Protein AF-0000000079329853 (afdb_homodimer)

Sequence (452 aa):
MDNYKIEKGPSYYNQAYNSIKDMIFNGLLKPGDRIYESKLATEFQISRSPVREAIRSLEKDGLLFLTDKSKITVYQPTKKDIEDIYECRQALESQAARLTTRNASDKELQQIENILSETEKNIEHFDDNLVKTIISLNTQFHNLILNFSQNNRLQKQSNDLSTLTFFYRSIDVYEHDRNMDIFNYHLEIFHYIKKRDEEKAAKTMYSHIGNDL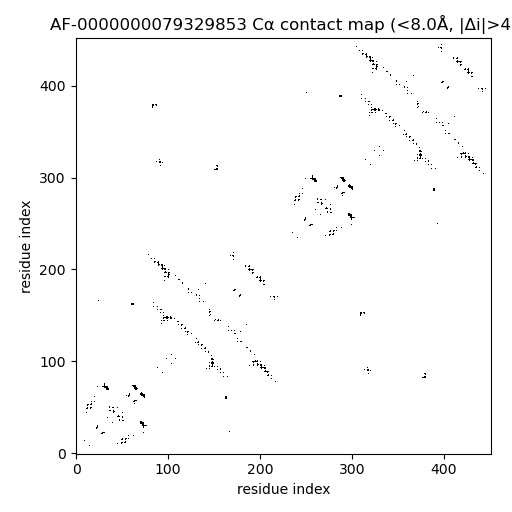KHLKDILSIECTIMDNYKIEKGPSYYNQAYNSIKDMIFNGLLKPGDRIYESKLATEFQISRSPVREAIRSLEKDGLLFLTDKSKITVYQPTKKDIEDIYECRQALESQAARLTTRNASDKELQQIENILSETEKNIEHFDDNLVKTIISLNTQFHNLILNFSQNNRLQKQSNDLSTLTFFYRSIDVYEHDRNMDIFNYHLEIFHYIKKRDEEKAAKTMYSHIGNDLKHLKDILSIECTI

pLDDT: mean 88.68, std 13.61, range [32.16, 98.88]

Nearest PDB structures (foldseek):
  7xp1-assembly1_A-2  TM=8.549E-01  e=5.547E-11  Pseudomonas aeruginosa PAO1
  7xp0-assembly1_A-2  TM=8.537E-01  e=1.150E-10  Pseudomonas aeruginosa PAO1
  4p9f-assembly1_A  TM=8.112E-01  e=4.948E-10  Escherichia coli UMEA 3718-1
  6za7-assembly1_A  TM=7.117E-01  e=9.470E-11  Agrobacterium fabrum str. C58
  3ihu-assembly2_B  TM=8.663E-01  e=1.488E-08  Cupriavidus pinatubonensis JMP134

Radius of gyration: 25.0 Å; Cα contacts (8 Å, |Δi|>4): 545; chains: 2; bounding box: 58×72×61 Å

Solvent-accessible surface area (backbone atoms only — not comparable to full-atom values): 23599 Å² total; per-residue (Å²): 129,80,80,71,63,68,76,72,60,80,48,64,33,55,51,40,33,49,48,53,50,47,32,42,61,71,54,75,44,42,66,60,36,75,56,52,66,68,58,50,15,61,74,68,70,49,62,56,64,37,43,51,53,21,48,52,51,34,33,74,59,55,51,32,41,76,48,96,83,69,47,35,27,32,43,61,84,47,70,66,54,51,48,32,52,39,55,40,45,25,22,51,51,13,46,18,34,25,34,19,23,73,60,46,47,71,70,56,50,47,53,50,50,49,47,52,53,52,44,52,55,51,60,75,63,62,45,85,83,39,51,63,54,50,52,51,44,54,52,48,52,53,48,48,35,31,57,39,28,74,26,70,58,47,37,49,60,51,54,74,46,42,63,56,48,51,49,49,46,55,69,60,58,77,42,70,70,52,50,53,52,53,49,51,46,52,50,52,26,50,51,24,31,74,68,51,35,33,68,58,12,15,51,44,38,29,49,46,42,49,50,50,48,52,52,48,50,53,53,53,57,51,57,70,72,97,130,80,81,72,64,71,74,73,59,80,48,64,33,54,52,41,34,50,50,53,49,47,30,41,60,71,53,75,45,41,66,61,37,76,56,52,66,67,58,50,15,61,73,68,70,47,63,55,63,37,42,51,53,21,50,52,51,35,33,75,59,55,51,32,42,76,48,96,81,68,46,35,27,31,44,62,82,47,70,66,52,53,49,32,52,40,53,42,46,26,23,51,50,12,45,18,32,24,34,19,24,73,60,48,49,71,70,56,51,47,55,52,50,50,48,53,52,52,44,53,55,50,59,75,62,61,44,84,84,40,50,62,55,51,52,50,44,54,52,46,53,54,48,49,34,30,58,39,29,72,26,69,58,48,36,49,59,53,53,74,47,41,63,55,48,52,50,50,46,58,69,58,58,78,41,72,70,49,48,53,55,52,48,51,45,52,52,52,25,50,52,24,31,74,67,51,35,33,67,59,12,16,52,44,39,28,49,46,42,49,51,52,47,54,52,47,50,54,53,53,54,52,58,69,72,98

Structure (mmCIF, N/CA/C/O backbone):
data_AF-0000000079329853-model_v1
#
loop_
_entity.id
_entity.type
_entity.pdbx_description
1 polymer 'HTH-type transcriptional regulator YdhC'
#
loop_
_atom_site.group_PDB
_atom_site.id
_atom_site.type_symbol
_atom_site.label_atom_id
_atom_site.label_alt_id
_atom_site.label_comp_id
_atom_site.label_asym_id
_atom_site.label_entity_id
_atom_site.label_seq_id
_atom_site.pdbx_PDB_ins_code
_atom_site.Cartn_x
_atom_site.Cartn_y
_atom_site.Cartn_z
_atom_site.occupancy
_atom_site.B_iso_or_equiv
_atom_site.auth_seq_id
_atom_site.auth_comp_id
_atom_site.auth_asym_id
_atom_site.auth_atom_id
_atom_site.pdbx_PDB_model_num
ATOM 1 N N . MET A 1 1 ? 21.125 32.062 -28.25 1 37.91 1 MET A N 1
ATOM 2 C CA . MET A 1 1 ? 19.688 31.812 -28.203 1 37.91 1 MET A CA 1
ATOM 3 C C . MET A 1 1 ? 19.312 31.016 -26.953 1 37.91 1 MET A C 1
ATOM 5 O O . MET A 1 1 ? 18.141 30.688 -26.75 1 37.91 1 MET A O 1
ATOM 9 N N . ASP A 1 2 ? 20.188 30.219 -26.438 1 41.59 2 ASP A N 1
ATOM 10 C CA . ASP A 1 2 ? 20.156 29.344 -25.266 1 41.59 2 ASP A CA 1
ATOM 11 C C . ASP A 1 2 ? 19.781 30.109 -24 1 41.59 2 ASP A C 1
ATOM 13 O O . ASP A 1 2 ? 19.344 29.516 -23.016 1 41.59 2 ASP A O 1
ATOM 17 N N . ASN A 1 3 ? 20.203 31.281 -23.875 1 44.69 3 ASN A N 1
ATOM 18 C CA . ASN A 1 3 ? 20.188 32.219 -22.75 1 44.69 3 ASN A CA 1
ATOM 19 C C . ASN A 1 3 ? 18.766 32.594 -22.359 1 44.69 3 ASN A C 1
ATOM 21 O O . ASN A 1 3 ? 18.562 33.312 -21.391 1 44.69 3 ASN A O 1
ATOM 25 N N . TYR A 1 4 ? 17.922 32.938 -23.297 1 37.03 4 TYR A N 1
ATOM 26 C CA . TYR A 1 4 ? 16.594 33.469 -23.047 1 37.03 4 TYR A CA 1
ATOM 27 C C . TYR A 1 4 ? 15.625 32.375 -22.625 1 37.03 4 TYR A C 1
ATOM 29 O O . TYR A 1 4 ? 14.445 32.406 -22.984 1 37.03 4 TYR A O 1
ATOM 37 N N . LYS A 1 5 ? 16.203 31.172 -22.266 1 39.41 5 LYS A N 1
ATOM 38 C CA . LYS A 1 5 ? 15.172 30.234 -21.812 1 39.41 5 LYS A CA 1
ATOM 39 C C . LYS A 1 5 ? 14.367 30.812 -20.656 1 39.41 5 LYS A C 1
ATOM 41 O O . LYS A 1 5 ? 14.93 31.266 -19.656 1 39.41 5 LYS A O 1
ATOM 46 N N . ILE A 1 6 ? 13.297 31.547 -20.906 1 40.94 6 ILE A N 1
ATOM 47 C CA . ILE A 1 6 ? 12.398 32.031 -19.875 1 40.94 6 ILE A CA 1
ATOM 48 C C . ILE A 1 6 ? 12.086 30.938 -18.891 1 40.94 6 ILE A C 1
ATOM 50 O O . ILE A 1 6 ? 11.758 29.812 -19.281 1 40.94 6 ILE A O 1
ATOM 54 N N . GLU A 1 7 ? 12.734 30.922 -17.766 1 45.25 7 GLU A N 1
ATOM 55 C CA . GLU A 1 7 ? 12.406 30.016 -16.656 1 45.25 7 GLU A CA 1
ATOM 56 C C . GLU A 1 7 ? 10.914 30.031 -16.344 1 45.25 7 GLU A C 1
ATOM 58 O O . GLU A 1 7 ? 10.359 31.094 -16.047 1 45.25 7 GLU A O 1
ATOM 63 N N . LYS A 1 8 ? 10.188 29.453 -17.188 1 48.75 8 LYS A N 1
ATOM 64 C CA . LYS A 1 8 ? 8.727 29.469 -17.062 1 48.75 8 LYS A CA 1
ATOM 65 C C . LYS A 1 8 ? 8.297 29.312 -15.609 1 48.75 8 LYS A C 1
ATOM 67 O O . LYS A 1 8 ? 8.789 28.438 -14.891 1 48.75 8 LYS A O 1
ATOM 72 N N . GLY A 1 9 ? 8.164 30.406 -14.859 1 51.56 9 GLY A N 1
ATOM 73 C CA . GLY A 1 9 ? 7.57 30.359 -13.531 1 51.56 9 GLY A CA 1
ATOM 74 C C . GLY A 1 9 ? 6.602 29.203 -13.359 1 51.56 9 GLY A C 1
ATOM 75 O O . GLY A 1 9 ? 6.242 28.531 -14.328 1 51.56 9 GLY A O 1
ATOM 76 N N . PRO A 1 10 ? 6.445 28.938 -11.977 1 62.84 10 PRO A N 1
ATOM 77 C CA . PRO A 1 10 ? 5.48 27.844 -11.883 1 62.84 10 PRO A CA 1
ATOM 78 C C . PRO A 1 10 ? 4.234 28.078 -12.734 1 62.84 10 PRO A C 1
ATOM 80 O O . PRO A 1 10 ? 3.773 29.219 -12.859 1 62.84 10 PRO A O 1
ATOM 83 N N . SER A 1 11 ? 3.896 27.109 -13.5 1 79.81 11 SER A N 1
ATOM 84 C CA . SER A 1 11 ? 2.73 27.188 -14.375 1 79.81 11 SER A CA 1
ATOM 85 C C . SER A 1 11 ? 1.491 27.641 -13.609 1 79.81 11 SER A C 1
ATOM 87 O O . SER A 1 11 ? 1.41 27.453 -12.391 1 79.81 11 SER A O 1
ATOM 89 N N . TYR A 1 12 ? 0.848 28.547 -14.102 1 86 12 TYR A N 1
ATOM 90 C CA . TYR A 1 12 ? -0.437 28.953 -13.547 1 86 12 TYR A CA 1
ATOM 91 C C . TYR A 1 12 ? -1.188 27.766 -12.969 1 86 12 TYR A C 1
ATOM 93 O O . TYR A 1 12 ? -1.883 27.891 -11.961 1 86 12 TYR A O 1
ATOM 101 N N . TYR A 1 13 ? -0.913 26.656 -13.477 1 88 13 TYR A N 1
ATOM 102 C CA . TYR A 1 13 ? -1.488 25.422 -12.969 1 88 13 TYR A CA 1
ATOM 103 C C . TYR A 1 13 ? -0.981 25.109 -11.562 1 88 13 TYR A C 1
ATOM 105 O O . TYR A 1 13 ? -1.772 24.875 -10.648 1 88 13 TYR A O 1
ATOM 113 N N . ASN A 1 14 ? 0.29 25.156 -11.453 1 90.12 14 ASN A N 1
ATOM 114 C CA . ASN A 1 14 ? 0.891 24.828 -10.172 1 90.12 14 ASN A CA 1
ATOM 115 C C . ASN A 1 14 ? 0.462 25.812 -9.086 1 90.12 14 ASN A C 1
ATOM 117 O O . ASN A 1 14 ? 0.201 25.422 -7.945 1 90.12 14 ASN A O 1
ATOM 121 N N . GLN A 1 15 ? 0.424 26.969 -9.438 1 90.56 15 GLN A N 1
ATOM 122 C CA . GLN A 1 15 ? 0.011 28 -8.492 1 90.56 15 GLN A CA 1
ATOM 123 C C . GLN A 1 15 ? -1.442 27.797 -8.07 1 90.56 15 GLN A C 1
ATOM 125 O O . GLN A 1 15 ? -1.764 27.859 -6.879 1 90.56 15 GLN A O 1
ATOM 130 N N . ALA A 1 16 ? -2.285 27.625 -9.07 1 92.94 16 ALA A N 1
ATOM 131 C CA . ALA A 1 16 ? -3.695 27.391 -8.766 1 92.94 16 ALA A CA 1
ATOM 132 C C . ALA A 1 16 ? -3.867 26.141 -7.891 1 92.94 16 ALA A C 1
ATOM 134 O O . ALA A 1 16 ? -4.586 26.172 -6.887 1 92.94 16 ALA A O 1
ATOM 135 N N . TYR A 1 17 ? -3.178 25.094 -8.289 1 93.19 17 TYR A N 1
ATOM 136 C CA . TYR A 1 17 ? -3.234 23.844 -7.547 1 93.19 17 TYR A CA 1
ATOM 137 C C . TYR A 1 17 ? -2.83 24.062 -6.09 1 93.19 17 TYR A C 1
ATOM 139 O O . TYR A 1 17 ? -3.576 23.703 -5.176 1 93.19 17 TYR A O 1
ATOM 147 N N . ASN A 1 18 ? -1.746 24.703 -5.91 1 91.25 18 ASN A N 1
ATOM 148 C CA . ASN A 1 18 ? -1.217 24.906 -4.562 1 91.25 18 ASN A CA 1
ATOM 149 C C . ASN A 1 18 ? -2.086 25.859 -3.75 1 91.25 18 ASN A C 1
ATOM 151 O O . ASN A 1 18 ? -2.271 25.672 -2.547 1 91.25 18 ASN A O 1
ATOM 155 N N . SER A 1 19 ? -2.561 26.828 -4.359 1 91.88 19 SER A N 1
ATOM 156 C CA . SER A 1 19 ? -3.393 27.797 -3.66 1 91.88 19 SER A CA 1
ATOM 157 C C . SER A 1 19 ? -4.684 27.156 -3.158 1 91.88 19 SER A C 1
ATOM 159 O O . SER A 1 19 ? -5.062 27.344 -2 1 91.88 19 SER A O 1
ATOM 161 N N . ILE A 1 20 ? -5.316 26.438 -4.027 1 93.38 20 ILE A N 1
ATOM 162 C CA . ILE A 1 20 ? -6.562 25.797 -3.633 1 93.38 20 ILE A CA 1
ATOM 163 C C . ILE A 1 20 ? -6.285 24.781 -2.525 1 93.38 20 ILE A C 1
ATOM 165 O O . ILE A 1 20 ? -7.02 24.719 -1.535 1 93.38 20 ILE A O 1
ATOM 169 N N . LYS A 1 21 ? -5.25 24.094 -2.699 1 90 21 LYS A N 1
ATOM 170 C CA . LYS A 1 21 ? -4.848 23.109 -1.689 1 90 21 LYS A CA 1
ATOM 171 C C . LYS A 1 21 ? -4.613 23.781 -0.34 1 90 21 LYS A C 1
ATOM 173 O O . LYS A 1 21 ? -5.102 23.312 0.688 1 90 21 LYS A O 1
ATOM 178 N N . ASP A 1 22 ? -3.914 24.875 -0.391 1 87.19 22 ASP A N 1
ATOM 179 C CA . ASP A 1 22 ? -3.629 25.625 0.828 1 87.19 22 ASP A CA 1
ATOM 180 C C . ASP A 1 22 ? -4.914 26.141 1.472 1 87.19 22 ASP A C 1
ATOM 182 O O . ASP A 1 22 ? -5.043 26.156 2.697 1 87.19 22 ASP A O 1
ATOM 186 N N . MET A 1 23 ? -5.805 26.531 0.671 1 88.38 23 MET A N 1
ATOM 187 C CA . MET A 1 23 ? -7.082 27.031 1.177 1 88.38 23 MET A CA 1
ATOM 188 C C . MET A 1 23 ? -7.852 25.922 1.888 1 88.38 23 MET A C 1
ATOM 190 O O . MET A 1 23 ? -8.531 26.172 2.887 1 88.38 23 MET A O 1
ATOM 194 N N . ILE A 1 24 ? -7.711 24.766 1.388 1 87.62 24 ILE A N 1
ATOM 195 C CA . ILE A 1 24 ? -8.375 23.625 1.994 1 87.62 24 ILE A CA 1
ATOM 196 C C . ILE A 1 24 ? -7.695 23.266 3.316 1 87.62 24 ILE A C 1
ATOM 198 O O . ILE A 1 24 ? -8.367 23.109 4.34 1 87.62 24 ILE A O 1
ATOM 202 N N . PHE A 1 25 ? -6.41 23.344 3.348 1 81.69 25 PHE A N 1
ATOM 203 C CA . PHE A 1 25 ? -5.641 22.906 4.508 1 81.69 25 PHE A CA 1
ATOM 204 C C . PHE A 1 25 ? -5.719 23.938 5.625 1 81.69 25 PHE A C 1
ATOM 206 O O . PHE A 1 25 ? -5.68 23.594 6.805 1 81.69 25 PHE A O 1
ATOM 213 N N . ASN A 1 26 ? -5.879 25.156 5.23 1 78.44 26 ASN A N 1
ATOM 214 C CA . ASN A 1 26 ? -5.93 26.203 6.242 1 78.44 26 ASN A CA 1
ATOM 215 C C . ASN A 1 26 ? -7.363 26.5 6.676 1 78.44 26 ASN A C 1
ATOM 217 O O . ASN A 1 26 ? -7.605 27.422 7.449 1 78.44 26 ASN A O 1
ATOM 221 N N . GLY A 1 27 ? -8.297 25.797 6.086 1 80.38 27 GLY A N 1
ATOM 222 C CA . GLY A 1 27 ? -9.672 25.875 6.547 1 80.38 27 GLY A CA 1
ATOM 223 C C . GLY A 1 27 ? -10.469 26.984 5.883 1 80.38 27 GLY A C 1
ATOM 224 O O . GLY A 1 27 ? -11.625 27.219 6.246 1 80.38 27 GLY A O 1
ATOM 225 N N . LEU A 1 28 ? -9.875 27.609 4.957 1 84.5 28 LEU A N 1
ATOM 226 C CA . LEU A 1 28 ? -10.625 28.609 4.207 1 84.5 28 LEU A CA 1
ATOM 227 C C . LEU A 1 28 ? -11.711 27.953 3.361 1 84.5 28 LEU A C 1
ATOM 229 O O . LEU A 1 28 ? -12.797 28.516 3.193 1 84.5 28 LEU A O 1
ATOM 233 N N . LEU A 1 29 ? -11.406 26.875 2.818 1 89.31 29 LEU A N 1
ATOM 234 C CA . LEU A 1 29 ? -12.383 25.969 2.203 1 89.31 29 LEU A CA 1
ATOM 235 C C . LEU A 1 29 ? -12.641 24.766 3.092 1 89.31 29 LEU A C 1
ATOM 237 O O . LEU A 1 29 ? -11.75 23.922 3.279 1 89.31 29 LEU A O 1
ATOM 241 N N . LYS A 1 30 ? -13.797 24.672 3.592 1 85.25 30 LYS A N 1
ATOM 242 C CA . LYS A 1 30 ? -14.109 23.625 4.57 1 85.25 30 LYS A CA 1
ATOM 243 C C . LYS A 1 30 ? -14.672 22.391 3.891 1 85.25 30 LYS A C 1
ATOM 245 O O . LYS A 1 30 ? -15.219 22.469 2.787 1 85.25 30 LYS A O 1
ATOM 250 N N . PRO A 1 31 ? -14.578 21.328 4.629 1 85.94 31 PRO A N 1
ATOM 251 C CA . PRO A 1 31 ? -15.188 20.109 4.082 1 85.94 31 PRO A CA 1
ATOM 252 C C . PRO A 1 31 ? -16.672 20.297 3.758 1 85.94 31 PRO A C 1
ATOM 254 O O . PRO A 1 31 ? -17.422 20.844 4.566 1 85.94 31 PRO A O 1
ATOM 257 N N . GLY A 1 32 ? -17.016 19.906 2.572 1 87.88 32 GLY A N 1
ATOM 258 C CA . GLY A 1 32 ? -18.406 20 2.162 1 87.88 32 GLY A CA 1
ATOM 259 C C . GLY A 1 32 ? -18.719 21.281 1.409 1 87.88 32 GLY A C 1
ATOM 260 O O . GLY A 1 32 ? -19.766 21.375 0.762 1 87.88 32 GLY A O 1
ATOM 261 N N . ASP A 1 33 ? -17.812 22.234 1.445 1 91.25 33 ASP A N 1
ATOM 262 C CA . ASP A 1 33 ? -18.047 23.5 0.758 1 91.25 33 ASP A CA 1
ATOM 263 C C . ASP A 1 33 ? -18.125 23.297 -0.753 1 91.25 33 ASP A C 1
ATOM 265 O O . ASP A 1 33 ? -17.375 22.5 -1.319 1 91.25 33 ASP A O 1
ATOM 269 N N . ARG A 1 34 ? -18.938 24.078 -1.347 1 93.12 34 ARG A N 1
ATOM 270 C CA . ARG A 1 34 ? -18.969 24.125 -2.805 1 93.12 34 ARG A CA 1
ATOM 271 C C . ARG A 1 34 ? -17.984 25.156 -3.34 1 93.12 34 ARG A C 1
ATOM 273 O O . ARG A 1 34 ? -17.828 26.234 -2.77 1 93.12 34 ARG A O 1
ATOM 280 N N . ILE A 1 35 ? -17.328 24.703 -4.438 1 93.38 35 ILE A N 1
ATOM 281 C CA . ILE A 1 35 ? -16.391 25.625 -5.078 1 93.38 35 ILE A CA 1
ATOM 282 C C . ILE A 1 35 ? -16.812 25.875 -6.52 1 93.38 35 ILE A C 1
ATOM 284 O O . ILE A 1 35 ? -17.375 25 -7.176 1 93.38 35 ILE A O 1
ATOM 288 N N . TYR A 1 36 ? -16.562 27.094 -6.926 1 92.75 36 TYR A N 1
ATOM 289 C CA . TYR A 1 36 ? -16.891 27.5 -8.297 1 92.75 36 TYR A CA 1
ATOM 290 C C . TYR A 1 36 ? -15.617 27.891 -9.055 1 92.75 36 TYR A C 1
ATOM 292 O O . TYR A 1 36 ? -14.883 28.781 -8.625 1 92.75 36 TYR A O 1
ATOM 300 N N . GLU A 1 37 ? -15.422 27.172 -10.117 1 92.75 37 GLU A N 1
ATOM 301 C CA . GLU A 1 37 ? -14.25 27.422 -10.953 1 92.75 37 GLU A CA 1
ATOM 302 C C . GLU A 1 37 ? -14.141 28.891 -11.336 1 92.75 37 GLU A C 1
ATOM 304 O O . GLU A 1 37 ? -13.055 29.484 -11.258 1 92.75 37 GLU A O 1
ATOM 309 N N . SER A 1 38 ? -15.234 29.484 -11.742 1 92.31 38 SER A N 1
ATOM 310 C CA . SER A 1 38 ? -15.258 30.875 -12.188 1 92.31 38 SER A CA 1
ATOM 311 C C . SER A 1 38 ? -14.867 31.828 -11.062 1 92.31 38 SER A C 1
ATOM 313 O O . SER A 1 38 ? -14.117 32.781 -11.273 1 92.31 38 SER A O 1
ATOM 315 N N . LYS A 1 39 ? -15.359 31.578 -9.93 1 93.69 39 LYS A N 1
ATOM 316 C CA . LYS A 1 39 ? -15.055 32.438 -8.773 1 93.69 39 LYS A CA 1
ATOM 317 C C . LYS A 1 39 ? -13.57 32.344 -8.422 1 93.69 39 LYS A C 1
ATOM 319 O O . LYS A 1 39 ? -12.938 33.375 -8.148 1 93.69 39 LYS A O 1
ATOM 324 N N . LEU A 1 40 ? -13.094 31.188 -8.445 1 94.44 40 LEU A N 1
ATOM 325 C CA . LEU A 1 40 ? -11.68 31 -8.133 1 94.44 40 LEU A CA 1
ATOM 326 C C . LEU A 1 40 ? -10.797 31.688 -9.172 1 94.44 40 LEU A C 1
ATOM 328 O O . LEU A 1 40 ? -9.797 32.312 -8.82 1 94.44 40 LEU A O 1
ATOM 332 N N . ALA A 1 41 ? -11.133 31.516 -10.406 1 93.62 41 ALA A N 1
ATOM 333 C CA . ALA A 1 41 ? -10.383 32.188 -11.477 1 93.62 41 ALA A CA 1
ATOM 334 C C . ALA A 1 41 ? -10.352 33.688 -11.281 1 93.62 41 ALA A C 1
ATOM 336 O O . ALA A 1 41 ? -9.305 34.312 -11.453 1 93.62 41 ALA A O 1
ATOM 337 N N . THR A 1 42 ? -11.477 34.25 -10.961 1 93.75 42 THR A N 1
ATOM 338 C CA . THR A 1 42 ? -11.594 35.688 -10.711 1 93.75 42 THR A CA 1
ATOM 339 C C . THR A 1 42 ? -10.742 36.094 -9.516 1 93.75 42 THR A C 1
ATOM 341 O O . THR A 1 42 ? -9.992 37.062 -9.586 1 93.75 42 THR A O 1
ATOM 344 N N . GLU A 1 43 ? -10.82 35.281 -8.531 1 91.94 43 GLU A N 1
ATOM 345 C CA . GLU A 1 43 ? -10.078 35.594 -7.305 1 91.94 43 GLU A CA 1
ATOM 346 C C . GLU A 1 43 ? -8.57 35.5 -7.535 1 91.94 43 GLU A C 1
ATOM 348 O O . GLU A 1 43 ? -7.812 36.281 -6.984 1 91.94 43 GLU A O 1
ATOM 353 N N . PHE A 1 44 ? -8.188 34.562 -8.352 1 92.62 44 PHE A N 1
ATOM 354 C CA . PHE A 1 44 ? -6.77 34.344 -8.609 1 92.62 44 PHE A CA 1
ATOM 355 C C . PHE A 1 44 ? -6.285 35.25 -9.742 1 92.62 44 PHE A C 1
ATOM 357 O O . PHE A 1 44 ? -5.082 35.312 -10 1 92.62 44 PHE A O 1
ATOM 364 N N . GLN A 1 45 ? -7.191 35.812 -10.414 1 93 45 GLN A N 1
ATOM 365 C CA . GLN A 1 45 ? -6.891 36.688 -11.539 1 93 45 GLN A CA 1
ATOM 366 C C . GLN A 1 45 ? -6.156 35.938 -12.641 1 93 45 GLN A C 1
ATOM 368 O O . GLN A 1 45 ? -5.129 36.406 -13.148 1 93 45 GLN A O 1
ATOM 373 N N . ILE A 1 46 ? -6.703 34.781 -12.898 1 92.25 46 ILE A N 1
ATOM 374 C CA . ILE A 1 46 ? -6.188 33.969 -13.992 1 92.25 46 ILE A CA 1
ATOM 375 C C . ILE A 1 46 ? -7.355 33.406 -14.805 1 92.25 46 ILE A C 1
ATOM 377 O O . ILE A 1 46 ? -8.516 33.531 -14.414 1 92.25 46 ILE A O 1
ATOM 381 N N . SER A 1 47 ? -6.965 32.781 -15.914 1 90.62 47 SER A N 1
ATOM 382 C CA . SER A 1 47 ? -7.996 32.188 -16.75 1 90.62 47 SER A CA 1
ATOM 383 C C . SER A 1 47 ? -8.562 30.922 -16.094 1 90.62 47 SER A C 1
ATOM 385 O O . SER A 1 47 ? -7.992 30.406 -15.125 1 90.62 47 SER A O 1
ATOM 387 N N . ARG A 1 48 ? -9.664 30.422 -16.703 1 92.25 48 ARG A N 1
ATOM 388 C CA . ARG A 1 48 ? -10.344 29.266 -16.141 1 92.25 48 ARG A CA 1
ATOM 389 C C . ARG A 1 48 ? -9.586 27.984 -16.453 1 92.25 48 ARG A C 1
ATOM 391 O O . ARG A 1 48 ? -9.688 26.984 -15.727 1 92.25 48 ARG A O 1
ATOM 398 N N . SER A 1 49 ? -8.867 28 -17.422 1 91.81 49 SER A N 1
ATOM 399 C CA . SER A 1 49 ? -8.211 26.781 -17.891 1 91.81 49 SER A CA 1
ATOM 400 C C . SER A 1 49 ? -7.258 26.219 -16.828 1 91.81 49 SER A C 1
ATOM 402 O O . SER A 1 49 ? -7.363 25.062 -16.438 1 91.81 49 SER A O 1
ATOM 404 N N . PRO A 1 50 ? -6.297 26.969 -16.375 1 93.12 50 PRO A N 1
ATOM 405 C CA . PRO A 1 50 ? -5.402 26.438 -15.344 1 93.12 50 PRO A CA 1
ATOM 406 C C . PRO A 1 50 ? -6.141 26.047 -14.062 1 93.12 50 PRO A C 1
ATOM 408 O O . PRO A 1 50 ? -5.746 25.094 -13.391 1 93.12 50 PRO A O 1
ATOM 411 N N . VAL A 1 51 ? -7.203 26.734 -13.75 1 94.25 51 VAL A N 1
ATOM 412 C CA . VAL A 1 51 ? -8 26.406 -12.57 1 94.25 51 VAL A CA 1
ATOM 413 C C . VAL A 1 51 ? -8.68 25.062 -12.758 1 94.25 51 VAL A C 1
ATOM 415 O O . VAL A 1 51 ? -8.703 24.234 -11.844 1 94.25 51 VAL A O 1
ATOM 418 N N . ARG A 1 52 ? -9.156 24.844 -13.906 1 92 52 ARG A N 1
ATOM 419 C CA . ARG A 1 52 ? -9.805 23.578 -14.234 1 92 52 ARG A CA 1
ATOM 420 C C . ARG A 1 52 ? -8.828 22.422 -14.117 1 92 52 ARG A C 1
ATOM 422 O O . ARG A 1 52 ? -9.172 21.359 -13.578 1 92 52 ARG A O 1
ATOM 429 N N . GLU A 1 53 ? -7.715 22.625 -14.578 1 92.88 53 GLU A N 1
ATOM 430 C CA . GLU A 1 53 ? -6.688 21.594 -14.492 1 92.88 53 GLU A CA 1
ATOM 431 C C . GLU A 1 53 ? -6.312 21.312 -13.039 1 92.88 53 GLU A C 1
ATOM 433 O O . GLU A 1 53 ? -6.129 20.156 -12.656 1 92.88 53 GLU A O 1
ATOM 438 N N . ALA A 1 54 ? -6.188 22.328 -12.328 1 93.75 54 ALA A N 1
ATOM 439 C CA . ALA A 1 54 ? -5.867 22.188 -10.906 1 93.75 54 ALA A CA 1
ATOM 440 C C . ALA A 1 54 ? -6.961 21.422 -10.164 1 93.75 54 ALA A C 1
ATOM 442 O O . ALA A 1 54 ? -6.668 20.562 -9.336 1 93.75 54 ALA A O 1
ATOM 443 N N . ILE A 1 55 ? -8.133 21.797 -10.523 1 93.44 55 ILE A N 1
ATOM 444 C CA . ILE A 1 55 ? -9.281 21.156 -9.891 1 93.44 55 ILE A CA 1
ATOM 445 C C . ILE A 1 55 ? -9.289 19.656 -10.211 1 93.44 55 ILE A C 1
ATOM 447 O O . ILE A 1 55 ? -9.539 18.828 -9.336 1 93.44 55 ILE A O 1
ATOM 451 N N . ARG A 1 56 ? -8.961 19.328 -11.352 1 91.88 56 ARG A N 1
ATOM 452 C CA . ARG A 1 56 ? -8.898 17.922 -11.758 1 91.88 56 ARG A CA 1
ATOM 453 C C . ARG A 1 56 ? -7.816 17.172 -10.984 1 91.88 56 ARG A C 1
ATOM 455 O O . ARG A 1 56 ? -8.023 16.031 -10.562 1 91.88 56 ARG A O 1
ATOM 462 N N . SER A 1 57 ? -6.758 17.812 -10.836 1 91.5 57 SER A N 1
ATOM 463 C CA . SER A 1 57 ? -5.668 17.203 -10.086 1 91.5 57 SER A CA 1
ATOM 464 C C . SER A 1 57 ? -6.043 17.016 -8.617 1 91.5 57 SER A C 1
ATOM 466 O O . SER A 1 57 ? -5.75 15.977 -8.023 1 91.5 57 SER A O 1
ATOM 468 N N . LEU A 1 58 ? -6.691 17.969 -8.133 1 92.81 58 LEU A N 1
ATOM 469 C CA . LEU A 1 58 ? -7.109 17.906 -6.738 1 92.81 58 LEU A CA 1
ATOM 470 C C . LEU A 1 58 ? -8.18 16.844 -6.539 1 92.81 58 LEU A C 1
ATOM 472 O O . LEU A 1 58 ? -8.266 16.234 -5.473 1 92.81 58 LEU A O 1
ATOM 476 N N . GLU A 1 59 ? -8.945 16.672 -7.57 1 91.06 59 GLU A N 1
ATOM 477 C CA . GLU A 1 59 ? -9.914 15.586 -7.551 1 91.06 59 GLU A CA 1
ATOM 478 C C . GLU A 1 59 ? -9.219 14.227 -7.535 1 91.06 59 GLU A C 1
ATOM 480 O O . GLU A 1 59 ? -9.602 13.328 -6.777 1 91.06 59 GLU A O 1
ATOM 485 N N . LYS A 1 60 ? -8.227 14.141 -8.297 1 85.88 60 LYS A N 1
ATOM 486 C CA . LYS A 1 60 ? -7.449 12.914 -8.352 1 85.88 60 LYS A CA 1
ATOM 487 C C . LYS A 1 60 ? -6.781 12.633 -7.004 1 85.88 60 LYS A C 1
ATOM 489 O O . LYS A 1 60 ? -6.68 11.477 -6.582 1 85.88 60 LYS A O 1
ATOM 494 N N . ASP A 1 61 ? -6.461 13.711 -6.379 1 86.62 61 ASP A N 1
ATOM 495 C CA . ASP A 1 61 ? -5.793 13.602 -5.082 1 86.62 61 ASP A CA 1
ATOM 496 C C . ASP A 1 61 ? -6.801 13.305 -3.973 1 86.62 61 ASP A C 1
ATOM 498 O O . ASP A 1 61 ? -6.414 13.008 -2.842 1 86.62 61 ASP A O 1
ATOM 502 N N . GLY A 1 62 ? -8.086 13.516 -4.305 1 87.12 62 GLY A N 1
ATOM 503 C CA . GLY A 1 62 ? -9.141 13.172 -3.357 1 87.12 62 GLY A CA 1
ATOM 504 C C . GLY A 1 62 ? -9.578 14.352 -2.502 1 87.12 62 GLY A C 1
ATOM 505 O O . GLY A 1 62 ? -10.312 14.172 -1.533 1 87.12 62 GLY A O 1
ATOM 506 N N . LEU A 1 63 ? -9.117 15.477 -2.822 1 90.56 63 LEU A N 1
ATOM 507 C CA . LEU A 1 63 ? -9.438 16.641 -2.008 1 90.56 63 LEU A CA 1
ATOM 508 C C . LEU A 1 63 ? -10.727 17.297 -2.482 1 90.56 63 LEU A C 1
ATOM 510 O O . LEU A 1 63 ? -11.383 18.016 -1.716 1 90.56 63 LEU A O 1
ATOM 514 N N . LEU A 1 64 ? -11.008 17.094 -3.803 1 93 64 LEU A N 1
ATOM 515 C CA . LEU A 1 64 ? -12.242 17.609 -4.375 1 93 64 LEU A CA 1
ATOM 516 C C . LEU A 1 64 ? -13.07 16.484 -4.992 1 93 64 LEU A C 1
ATOM 518 O O . LEU A 1 64 ? -12.523 15.453 -5.391 1 93 64 LEU A O 1
ATOM 522 N N . PHE A 1 65 ? -14.297 16.656 -4.984 1 90.19 65 PHE A N 1
ATOM 523 C CA . PHE A 1 65 ? -15.227 15.742 -5.637 1 90.19 65 PHE A CA 1
ATOM 524 C C . PHE A 1 65 ? -16 16.453 -6.738 1 90.19 65 PHE A C 1
ATOM 526 O O . PHE A 1 65 ? -16.531 17.547 -6.527 1 90.19 65 PHE A O 1
ATOM 533 N N . LEU A 1 66 ? -15.977 15.812 -7.883 1 89.06 66 LEU A N 1
ATOM 534 C CA . LEU A 1 66 ? -16.719 16.359 -9.008 1 89.06 66 LEU A CA 1
ATOM 535 C C . LEU A 1 66 ? -17.922 15.477 -9.328 1 89.06 66 LEU A C 1
ATOM 537 O O . LEU A 1 66 ? -17.812 14.258 -9.422 1 89.06 66 LEU A O 1
ATOM 541 N N . THR A 1 67 ? -19.094 16.062 -9.328 1 83.44 67 THR A N 1
ATOM 542 C CA . THR A 1 67 ? -20.312 15.336 -9.703 1 83.44 67 THR A CA 1
ATOM 543 C C . THR A 1 67 ? -20.594 15.5 -11.188 1 83.44 67 THR A C 1
ATOM 545 O O . THR A 1 67 ? -19.938 16.281 -11.875 1 83.44 67 THR A O 1
ATOM 548 N N . ASP A 1 68 ? -21.609 14.727 -11.648 1 76.81 68 ASP A N 1
ATOM 549 C CA . ASP A 1 68 ? -22.016 14.758 -13.055 1 76.81 68 ASP A CA 1
ATOM 550 C C . ASP A 1 68 ? -22.531 16.141 -13.445 1 76.81 68 ASP A C 1
ATOM 552 O O . ASP A 1 68 ? -22.531 16.5 -14.625 1 76.81 68 ASP A O 1
ATOM 556 N N . LYS A 1 69 ? -22.984 16.875 -12.562 1 74 69 LYS A N 1
ATOM 557 C CA . LYS A 1 69 ? -23.531 18.188 -12.875 1 74 69 LYS A CA 1
ATOM 558 C C . LYS A 1 69 ? -22.484 19.281 -12.672 1 74 69 LYS A C 1
ATOM 560 O O . LYS A 1 69 ? -22.812 20.422 -12.336 1 74 69 LYS A O 1
ATOM 565 N N . SER A 1 70 ? -21.328 18.797 -12.625 1 75.81 70 SER A N 1
ATOM 566 C CA . SER A 1 70 ? -20.172 19.688 -12.586 1 75.81 70 SER A CA 1
ATOM 567 C C . SER A 1 70 ? -20.094 20.422 -11.25 1 75.81 70 SER A C 1
ATOM 569 O O . SER A 1 70 ? -19.516 21.516 -11.164 1 75.81 70 SER A O 1
ATOM 571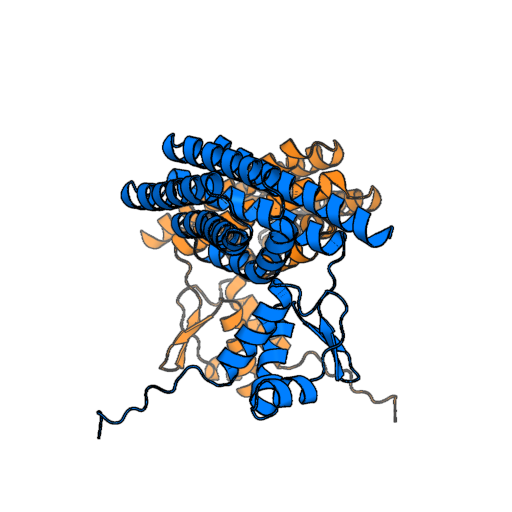 N N . LYS A 1 71 ? -20.75 19.938 -10.32 1 90.5 71 LYS A N 1
ATOM 572 C CA . LYS A 1 71 ? -20.609 20.5 -8.984 1 90.5 71 LYS A CA 1
ATOM 573 C C . LYS A 1 71 ? -19.297 20.031 -8.336 1 90.5 71 LYS A C 1
ATOM 575 O O . LYS A 1 71 ? -18.984 18.844 -8.352 1 90.5 71 LYS A O 1
ATOM 580 N N . ILE A 1 72 ? -18.5 21.016 -7.867 1 94.12 72 ILE A N 1
ATOM 581 C CA . ILE A 1 72 ? -17.234 20.734 -7.215 1 94.12 72 ILE A CA 1
ATOM 582 C C . ILE A 1 72 ? -17.359 20.984 -5.711 1 94.12 72 ILE A C 1
ATOM 584 O O . ILE A 1 72 ? -17.766 22.062 -5.281 1 94.12 72 ILE A O 1
ATOM 588 N N . THR A 1 73 ? -17.094 20 -4.922 1 94.06 73 THR A N 1
ATOM 589 C CA . THR A 1 73 ? -17.188 20.141 -3.473 1 94.06 73 THR A CA 1
ATOM 590 C C . THR A 1 73 ? -15.883 19.672 -2.812 1 94.06 73 THR A C 1
ATOM 592 O O . THR A 1 73 ? -15.203 18.781 -3.33 1 94.06 73 THR A O 1
ATOM 595 N N . VAL A 1 74 ? -15.602 20.359 -1.755 1 91.88 74 VAL A N 1
ATOM 596 C CA . VAL A 1 74 ? -14.461 19.922 -0.961 1 91.88 74 VAL A CA 1
ATOM 597 C C . VAL A 1 74 ? -14.773 18.578 -0.303 1 91.88 74 VAL A C 1
ATOM 599 O O . VAL A 1 74 ? -15.875 18.375 0.226 1 91.88 74 VAL A O 1
ATOM 602 N N . TYR A 1 75 ? -13.836 17.719 -0.33 1 88.19 75 TYR A N 1
ATOM 603 C CA . TYR A 1 75 ? -13.984 16.375 0.231 1 88.19 75 TYR A CA 1
ATOM 604 C C . TYR A 1 75 ? -14.32 16.438 1.715 1 88.19 75 TYR A C 1
ATOM 606 O O . TYR A 1 75 ? -13.695 17.188 2.471 1 88.19 75 TYR A O 1
ATOM 614 N N . GLN A 1 76 ? -15.367 15.758 2.084 1 85.12 76 GLN A N 1
ATOM 615 C CA . GLN A 1 76 ? -15.742 15.578 3.482 1 85.12 76 GLN A CA 1
ATOM 616 C C . GLN A 1 76 ? -15.492 14.148 3.941 1 85.12 76 GLN A C 1
ATOM 618 O O . GLN A 1 76 ? -16.25 13.234 3.605 1 85.12 76 GLN A O 1
ATOM 623 N N . PRO A 1 77 ? -14.484 14.047 4.707 1 83.75 77 PRO A N 1
ATOM 624 C CA . PRO A 1 77 ? -14.141 12.688 5.129 1 83.75 77 PRO A CA 1
ATOM 625 C C . PRO A 1 77 ? -15.188 12.07 6.043 1 83.75 77 PRO A C 1
ATOM 627 O O . PRO A 1 77 ? -15.773 12.766 6.879 1 83.75 77 PRO A O 1
ATOM 630 N N . THR A 1 78 ? -15.453 10.805 5.805 1 87.5 78 THR A N 1
ATOM 631 C CA . THR A 1 78 ? -16.25 10.023 6.742 1 87.5 78 THR A CA 1
ATOM 632 C C . THR A 1 78 ? -15.352 9.281 7.73 1 87.5 78 THR A C 1
ATOM 634 O O . THR A 1 78 ? -14.141 9.203 7.531 1 87.5 78 THR A O 1
ATOM 637 N N . LYS A 1 79 ? -15.961 8.805 8.789 1 90.75 79 LYS A N 1
ATOM 638 C CA . LYS A 1 79 ? -15.211 7.988 9.742 1 90.75 79 LYS A CA 1
ATOM 639 C C . LYS A 1 79 ? -14.562 6.793 9.047 1 90.75 79 LYS A C 1
ATOM 641 O O . LYS A 1 79 ? -13.414 6.441 9.344 1 90.75 79 LYS A O 1
ATOM 646 N N . LYS A 1 80 ? -15.305 6.262 8.141 1 93.69 80 LYS A N 1
ATOM 647 C CA . LYS A 1 80 ? -14.805 5.102 7.418 1 93.69 80 LYS A CA 1
ATOM 648 C C . LYS A 1 80 ? -13.625 5.473 6.527 1 93.69 80 LYS A C 1
ATOM 650 O O . LYS A 1 80 ? -12.664 4.703 6.398 1 93.69 80 LYS A O 1
ATOM 655 N N . ASP A 1 81 ? -13.641 6.648 5.965 1 90.62 81 ASP A N 1
ATOM 656 C CA . ASP A 1 81 ? -12.523 7.121 5.152 1 90.62 81 ASP A CA 1
ATOM 657 C C . ASP A 1 81 ? -11.25 7.234 5.984 1 90.62 81 ASP A C 1
ATOM 659 O O . ASP A 1 81 ? -10.18 6.797 5.551 1 90.62 81 ASP A O 1
ATOM 663 N N . ILE A 1 82 ? -11.391 7.77 7.117 1 92.38 82 ILE A N 1
ATOM 664 C CA . ILE A 1 82 ? -10.25 7.977 8.008 1 92.38 82 ILE A CA 1
ATOM 665 C C . ILE A 1 82 ? -9.703 6.625 8.469 1 92.38 82 ILE A C 1
ATOM 667 O O . ILE A 1 82 ? -8.492 6.395 8.453 1 92.38 82 ILE A O 1
ATOM 671 N N . GLU A 1 83 ? -10.625 5.801 8.805 1 95.5 83 GLU A N 1
ATOM 672 C CA . GLU A 1 83 ? -10.234 4.465 9.25 1 95.5 83 GLU A CA 1
ATOM 673 C C . GLU A 1 83 ? -9.461 3.725 8.172 1 95.5 83 GLU A C 1
ATOM 675 O O . GLU A 1 83 ? -8.398 3.154 8.445 1 95.5 83 GLU A O 1
ATOM 680 N N . ASP A 1 84 ? -9.961 3.727 6.996 1 96.31 84 ASP A N 1
ATOM 681 C CA . ASP A 1 84 ? -9.336 3.008 5.895 1 96.31 84 ASP A CA 1
ATOM 682 C C . ASP A 1 84 ? -7.934 3.547 5.617 1 96.31 84 ASP A C 1
ATOM 684 O O . ASP A 1 84 ? -6.988 2.775 5.438 1 96.31 84 ASP A O 1
ATOM 688 N N . ILE A 1 85 ? -7.812 4.801 5.605 1 95.38 85 ILE A N 1
ATOM 689 C CA . ILE A 1 85 ? -6.539 5.438 5.297 1 95.38 85 ILE A CA 1
ATOM 690 C C . ILE A 1 85 ? -5.531 5.145 6.406 1 95.38 85 ILE A C 1
ATOM 692 O O . ILE A 1 85 ? -4.398 4.742 6.137 1 95.38 85 ILE A O 1
ATOM 696 N N . TYR A 1 86 ? -5.906 5.285 7.617 1 96.94 86 TYR A N 1
ATOM 697 C CA . TYR A 1 86 ? -4.969 5.168 8.727 1 96.94 86 TYR A CA 1
ATOM 698 C C . TYR A 1 86 ? -4.594 3.711 8.969 1 96.94 86 TYR A C 1
ATOM 700 O O . TYR A 1 86 ? -3.473 3.414 9.398 1 96.94 86 TYR A O 1
ATOM 708 N N . GLU A 1 87 ? -5.551 2.824 8.695 1 98.06 87 GLU A N 1
ATOM 709 C CA . GLU A 1 87 ? -5.199 1.409 8.773 1 98.06 87 GLU A CA 1
ATOM 710 C C . GLU A 1 87 ? -4.145 1.047 7.73 1 98.06 87 GLU A C 1
ATOM 712 O O . GLU A 1 87 ? -3.256 0.233 7.992 1 98.06 87 GLU A O 1
ATOM 717 N N . CYS A 1 88 ? -4.234 1.587 6.57 1 98.19 88 CYS A N 1
ATOM 718 C CA . CYS A 1 88 ? -3.195 1.405 5.562 1 98.19 88 CYS A CA 1
ATOM 719 C C . CYS A 1 88 ? -1.873 2.004 6.031 1 98.19 88 CYS A C 1
ATOM 721 O O . CYS A 1 88 ? -0.82 1.381 5.891 1 98.19 88 CYS A O 1
ATOM 723 N N . ARG A 1 89 ? -1.911 3.189 6.566 1 97.88 89 ARG A N 1
ATOM 724 C CA . ARG A 1 89 ? -0.713 3.84 7.09 1 97.88 89 ARG A CA 1
ATOM 725 C C . ARG A 1 89 ? -0.059 2.994 8.172 1 97.88 89 ARG A C 1
ATOM 727 O O . ARG A 1 89 ? 1.166 2.859 8.211 1 97.88 89 ARG A O 1
ATOM 734 N N . GLN A 1 90 ? -0.931 2.455 9.102 1 98.5 90 GLN A N 1
ATOM 735 C CA . GLN A 1 90 ? -0.398 1.586 10.141 1 98.5 90 GLN A CA 1
ATOM 736 C C . GLN A 1 90 ? 0.466 0.477 9.547 1 98.5 90 GLN A C 1
ATOM 738 O O . GLN A 1 90 ? 1.582 0.236 10.016 1 98.5 90 GLN A O 1
ATOM 743 N N . ALA A 1 91 ? -0.052 -0.087 8.539 1 98.62 91 ALA A N 1
ATOM 744 C CA . ALA A 1 91 ? 0.643 -1.209 7.914 1 98.62 91 ALA A CA 1
ATOM 745 C C . ALA A 1 91 ? 1.933 -0.749 7.238 1 98.62 91 ALA A C 1
ATOM 747 O O . ALA A 1 91 ? 3.018 -1.243 7.559 1 98.62 91 ALA A O 1
ATOM 748 N N . LEU A 1 92 ? 1.862 0.173 6.398 1 98.62 92 LEU A N 1
ATOM 749 C CA . LEU A 1 92 ? 2.963 0.588 5.535 1 98.62 92 LEU A CA 1
ATOM 750 C C . LEU A 1 92 ? 4.062 1.27 6.348 1 98.62 92 LEU A C 1
ATOM 752 O O . LEU A 1 92 ? 5.246 0.975 6.168 1 98.62 92 LEU A O 1
ATOM 756 N N . GLU A 1 93 ? 3.693 2.141 7.246 1 98.56 93 GLU A N 1
ATOM 757 C CA . GLU A 1 93 ? 4.695 2.912 7.973 1 98.56 93 GLU A CA 1
ATOM 758 C C . GLU A 1 93 ? 5.344 2.072 9.07 1 98.56 93 GLU A C 1
ATOM 760 O O . GLU A 1 93 ? 6.508 2.291 9.422 1 98.56 93 GLU A O 1
ATOM 765 N N . SER A 1 94 ? 4.586 1.131 9.648 1 98.81 94 SER A N 1
ATOM 766 C CA . SER A 1 94 ? 5.23 0.195 10.562 1 98.81 94 SER A CA 1
ATOM 767 C C . SER A 1 94 ? 6.297 -0.631 9.852 1 98.81 94 SER A C 1
ATOM 769 O O . SER A 1 94 ? 7.379 -0.858 10.398 1 98.81 94 SER A O 1
ATOM 771 N N . GLN A 1 95 ? 5.949 -1.062 8.656 1 98.88 95 GLN A N 1
ATOM 772 C CA . GLN A 1 95 ? 6.926 -1.792 7.855 1 98.88 95 GLN A CA 1
ATOM 773 C C . GLN A 1 95 ? 8.125 -0.913 7.516 1 98.88 95 GLN A C 1
ATOM 775 O O . GLN A 1 95 ? 9.266 -1.376 7.543 1 98.88 95 GLN A O 1
ATOM 780 N N . ALA A 1 96 ? 7.855 0.323 7.188 1 98.81 96 ALA A N 1
ATOM 781 C CA . ALA A 1 96 ? 8.938 1.258 6.902 1 98.81 96 ALA A CA 1
ATOM 782 C C . ALA A 1 96 ? 9.852 1.431 8.117 1 98.81 96 ALA A C 1
ATOM 784 O O . ALA A 1 96 ? 11.07 1.479 7.977 1 98.81 96 ALA A O 1
ATOM 785 N N . ALA A 1 97 ? 9.258 1.528 9.297 1 98.88 97 ALA A N 1
ATOM 786 C CA . ALA A 1 97 ? 10.047 1.659 10.516 1 98.88 97 ALA A CA 1
ATOM 787 C C . ALA A 1 97 ? 10.938 0.44 10.727 1 98.88 97 ALA A C 1
ATOM 789 O O . ALA A 1 97 ? 12.109 0.575 11.094 1 98.88 97 ALA A O 1
ATOM 790 N N . ARG A 1 98 ? 10.375 -0.729 10.5 1 98.75 98 ARG A N 1
ATOM 791 C CA . ARG A 1 98 ? 11.141 -1.968 10.594 1 98.75 98 ARG A CA 1
ATOM 792 C C . ARG A 1 98 ? 12.336 -1.941 9.648 1 98.75 98 ARG A C 1
ATOM 794 O O . ARG A 1 98 ? 13.469 -2.209 10.062 1 98.75 98 ARG A O 1
ATOM 801 N N . LEU A 1 99 ? 12.094 -1.612 8.43 1 98.81 99 LEU A N 1
ATOM 802 C CA . LEU A 1 99 ? 13.125 -1.647 7.398 1 98.81 99 LEU A CA 1
ATOM 803 C C . LEU A 1 99 ? 14.172 -0.563 7.641 1 98.81 99 LEU A C 1
ATOM 805 O O . LEU A 1 99 ? 15.367 -0.791 7.434 1 98.81 99 LEU A O 1
ATOM 809 N N . THR A 1 100 ? 13.711 0.623 8.016 1 98.81 100 THR A N 1
ATOM 810 C CA . THR A 1 100 ? 14.641 1.701 8.328 1 98.81 100 THR A CA 1
ATOM 811 C C . THR A 1 100 ? 15.555 1.305 9.484 1 98.81 100 THR A C 1
ATOM 813 O O . THR A 1 100 ? 16.75 1.605 9.477 1 98.81 100 THR A O 1
ATOM 816 N N . THR A 1 101 ? 15.023 0.654 10.5 1 98.88 101 THR A N 1
ATOM 817 C CA . THR A 1 101 ? 15.812 0.155 11.625 1 98.88 101 THR A CA 1
ATOM 818 C C . THR A 1 101 ? 16.922 -0.777 11.141 1 98.88 101 THR A C 1
ATOM 820 O O . THR A 1 101 ? 18.047 -0.722 11.641 1 98.88 101 THR A O 1
ATOM 823 N N . ARG A 1 102 ? 16.609 -1.57 10.133 1 97.88 102 ARG A N 1
ATOM 824 C CA . ARG A 1 102 ? 17.531 -2.559 9.578 1 97.88 102 ARG A CA 1
ATOM 825 C C . ARG A 1 102 ? 18.562 -1.897 8.68 1 97.88 102 ARG A C 1
ATOM 827 O O . ARG A 1 102 ? 19.734 -2.268 8.703 1 97.88 102 ARG A O 1
ATOM 834 N N . ASN A 1 103 ? 18.172 -0.847 7.953 1 97.94 103 ASN A N 1
ATOM 835 C CA . ASN A 1 103 ? 18.938 -0.486 6.766 1 97.94 103 ASN A CA 1
ATOM 836 C C . ASN A 1 103 ? 19.609 0.876 6.922 1 97.94 103 ASN A C 1
ATOM 838 O O . ASN A 1 103 ? 20.578 1.181 6.227 1 97.94 103 ASN A O 1
ATOM 842 N N . ALA A 1 104 ? 19.016 1.777 7.715 1 98.38 104 ALA A N 1
ATOM 843 C CA . ALA A 1 104 ? 19.438 3.176 7.723 1 98.38 104 ALA A CA 1
ATOM 844 C C . ALA A 1 104 ? 20.891 3.307 8.172 1 98.38 104 ALA A C 1
ATOM 846 O O . ALA A 1 104 ? 21.328 2.623 9.102 1 98.38 104 ALA A O 1
ATOM 847 N N . SER A 1 105 ? 21.656 4.164 7.539 1 98.44 105 SER A N 1
ATOM 848 C CA . SER A 1 105 ? 23.016 4.488 7.949 1 98.44 105 SER A CA 1
ATOM 849 C C . SER A 1 105 ? 23.031 5.484 9.102 1 98.44 105 SER A C 1
ATOM 851 O O . SER A 1 105 ? 22 6.09 9.414 1 98.44 105 SER A O 1
ATOM 853 N N . ASP A 1 106 ? 24.188 5.629 9.617 1 97.81 106 ASP A N 1
ATOM 854 C CA . ASP A 1 106 ? 24.328 6.598 10.703 1 97.81 106 ASP A CA 1
ATOM 855 C C . ASP A 1 106 ? 24.031 8.016 10.219 1 97.81 106 ASP A C 1
ATOM 857 O O . ASP A 1 106 ? 23.453 8.82 10.953 1 97.81 106 ASP A O 1
ATOM 861 N N . LYS A 1 107 ? 24.438 8.297 9.031 1 98.38 107 LYS A N 1
ATOM 862 C CA . LYS A 1 107 ? 24.172 9.609 8.461 1 98.38 107 LYS A CA 1
ATOM 863 C C . LYS A 1 107 ? 22.672 9.844 8.297 1 98.38 107 LYS A C 1
ATOM 865 O O . LYS A 1 107 ? 22.172 10.938 8.578 1 98.38 107 LYS A O 1
ATOM 870 N N . GLU A 1 108 ? 22 8.852 7.895 1 98.5 108 GLU A N 1
ATOM 871 C CA . GLU A 1 108 ? 20.547 8.938 7.727 1 98.5 108 GLU A CA 1
ATOM 872 C C . GLU A 1 108 ? 19.844 9.062 9.078 1 98.5 108 GLU A C 1
ATOM 874 O O . GLU A 1 108 ? 18.891 9.82 9.211 1 98.5 108 GLU A O 1
ATOM 879 N N . LEU A 1 109 ? 20.328 8.32 10.086 1 98.5 109 LEU A N 1
ATOM 880 C CA . LEU A 1 109 ? 19.766 8.422 11.43 1 98.5 109 LEU A CA 1
ATOM 881 C C . LEU A 1 109 ? 19.938 9.836 11.984 1 98.5 109 LEU A C 1
ATOM 883 O O . LEU A 1 109 ? 19.062 10.336 12.695 1 98.5 109 LEU A O 1
ATOM 887 N N . GLN A 1 110 ? 21 10.445 11.609 1 98.56 110 GLN A N 1
ATOM 888 C CA . GLN A 1 110 ? 21.25 11.812 12.055 1 98.56 110 GLN A CA 1
ATOM 889 C C . GLN A 1 110 ? 20.219 12.773 11.453 1 98.56 110 GLN A C 1
ATOM 891 O O . GLN A 1 110 ? 19.812 13.742 12.102 1 98.56 110 GLN A O 1
ATOM 896 N N . GLN A 1 111 ? 19.812 12.555 10.219 1 98.62 111 GLN A N 1
ATOM 897 C CA . GLN A 1 111 ? 18.797 13.383 9.594 1 98.62 111 GLN A CA 1
ATOM 898 C C . GLN A 1 111 ? 17.469 13.273 10.336 1 98.62 111 GLN A C 1
ATOM 900 O O . GLN A 1 111 ? 16.781 14.281 10.531 1 98.62 111 GLN A O 1
ATOM 905 N N . ILE A 1 112 ? 17.172 12.102 10.789 1 98.75 112 ILE A N 1
ATOM 906 C CA . ILE A 1 112 ? 15.945 11.906 11.555 1 98.75 112 ILE A CA 1
ATOM 907 C C . ILE A 1 112 ? 16.047 12.633 12.891 1 98.75 112 ILE A C 1
ATOM 909 O O . ILE A 1 112 ? 15.102 13.305 13.312 1 98.75 112 ILE A O 1
ATOM 913 N N . GLU A 1 113 ? 17.172 12.469 13.492 1 98.5 113 GLU A N 1
ATOM 914 C CA . GLU A 1 113 ? 17.406 13.117 14.773 1 98.5 113 GLU A CA 1
ATOM 915 C C . GLU A 1 113 ? 17.297 14.633 14.664 1 98.5 113 GLU A C 1
ATOM 917 O O . GLU A 1 113 ? 16.797 15.297 15.57 1 98.5 113 GLU A O 1
ATOM 922 N N . ASN A 1 114 ? 17.797 15.156 13.555 1 98.56 114 ASN A N 1
ATOM 923 C CA . ASN A 1 114 ? 17.703 16.594 13.32 1 98.56 114 ASN A CA 1
ATOM 924 C C . ASN A 1 114 ? 16.266 17.062 13.25 1 98.56 114 ASN A C 1
ATOM 926 O O . ASN A 1 114 ? 15.922 18.125 13.766 1 98.56 114 ASN A O 1
ATOM 930 N N . ILE A 1 115 ? 15.414 16.297 12.586 1 98.31 115 ILE A N 1
ATOM 931 C CA . ILE A 1 115 ? 13.992 16.641 12.492 1 98.31 115 ILE A CA 1
ATOM 932 C C . ILE A 1 115 ? 13.367 16.641 13.883 1 98.31 115 ILE A C 1
ATOM 934 O O . ILE A 1 115 ? 12.578 17.516 14.219 1 98.31 115 ILE A O 1
ATOM 938 N N . LEU A 1 116 ? 13.734 15.656 14.75 1 98.19 116 LEU A N 1
ATOM 939 C CA . LEU A 1 116 ? 13.203 15.562 16.109 1 98.19 116 LEU A CA 1
ATOM 940 C C . LEU A 1 116 ? 13.648 16.75 16.953 1 98.19 116 LEU A C 1
ATOM 942 O O . LEU A 1 116 ? 12.859 17.297 17.719 1 98.19 116 LEU A O 1
ATOM 946 N N . SER A 1 117 ? 14.883 17.109 16.75 1 97.94 117 SER A N 1
ATOM 947 C CA . SER A 1 117 ? 15.406 18.266 17.469 1 97.94 117 SER A CA 1
ATOM 948 C C . SER A 1 117 ? 14.68 19.547 17.078 1 97.94 117 SER A C 1
ATOM 950 O O . SER A 1 117 ? 14.336 20.375 17.922 1 97.94 117 SER A O 1
ATOM 952 N N . GLU A 1 118 ? 14.477 19.734 15.789 1 96.44 118 GLU A N 1
ATOM 953 C CA . GLU A 1 118 ? 13.742 20.891 15.297 1 96.44 118 GLU A CA 1
ATOM 954 C C . GLU A 1 118 ? 12.305 20.891 15.805 1 96.44 118 GLU A C 1
ATOM 956 O O . GLU A 1 118 ? 11.766 21.938 16.156 1 96.44 118 GLU A O 1
ATOM 961 N N . THR A 1 119 ? 11.719 19.734 15.852 1 95.5 119 THR A N 1
ATOM 962 C CA . THR A 1 119 ? 10.352 19.609 16.344 1 95.5 119 THR A CA 1
ATOM 963 C C . THR A 1 119 ? 10.266 20.016 17.812 1 95.5 119 THR A C 1
ATOM 965 O O . THR A 1 119 ? 9.375 20.781 18.203 1 95.5 119 THR A O 1
ATOM 968 N N . GLU A 1 120 ? 11.203 19.531 18.594 1 94.56 120 GLU A N 1
ATOM 969 C CA . GLU A 1 120 ? 11.25 19.859 20.016 1 94.56 120 GLU A CA 1
ATOM 970 C C . GLU A 1 120 ? 11.328 21.359 20.234 1 94.56 120 GLU A C 1
ATOM 972 O O . GLU A 1 120 ? 10.609 21.906 21.062 1 94.56 120 GLU A O 1
ATOM 977 N N . LYS A 1 121 ? 12.133 22.016 19.453 1 94 121 LYS A N 1
ATOM 978 C CA . LYS A 1 121 ? 12.305 23.453 19.562 1 94 121 LYS A CA 1
ATOM 979 C C . LYS A 1 121 ? 11.016 24.203 19.219 1 94 121 LYS A C 1
ATOM 981 O O . LYS A 1 121 ? 10.672 25.188 19.875 1 94 121 LYS A O 1
ATOM 986 N N . ASN A 1 122 ? 10.305 23.719 18.219 1 90.88 122 ASN A N 1
ATOM 987 C CA . ASN A 1 122 ? 9.078 24.391 17.781 1 90.88 122 ASN A CA 1
ATOM 988 C C . ASN A 1 122 ? 7.93 24.141 18.766 1 90.88 122 ASN A C 1
ATOM 990 O O . ASN A 1 122 ? 7.062 25 18.938 1 90.88 122 ASN A O 1
ATOM 994 N N . ILE A 1 123 ? 7.961 23.031 19.438 1 89 123 ILE A N 1
ATOM 995 C CA . ILE A 1 123 ? 6.934 22.734 20.422 1 89 123 ILE A CA 1
ATOM 996 C C . ILE A 1 123 ? 7.152 23.594 21.672 1 89 123 ILE A C 1
ATOM 998 O O . ILE A 1 123 ? 6.195 24.094 22.266 1 89 123 ILE A O 1
ATOM 1002 N N . GLU A 1 124 ? 8.391 23.734 22.047 1 87.62 124 GLU A N 1
ATOM 1003 C CA . GLU A 1 124 ? 8.742 24.516 23.234 1 87.62 124 GLU A CA 1
ATOM 1004 C C . GLU A 1 124 ? 8.344 25.969 23.078 1 87.62 124 GLU A C 1
ATOM 1006 O O . GLU A 1 124 ? 7.977 26.625 24.047 1 87.62 124 GLU A O 1
ATOM 1011 N N . HIS A 1 125 ? 8.406 26.438 21.859 1 82.62 125 HIS A N 1
ATOM 1012 C CA . HIS A 1 125 ? 8.07 27.828 21.594 1 82.62 125 HIS A CA 1
ATOM 1013 C C . HIS A 1 125 ? 6.727 27.953 20.891 1 82.62 125 HIS A C 1
ATOM 1015 O O . HIS A 1 125 ? 6.543 28.844 20.062 1 82.62 125 HIS A O 1
ATOM 1021 N N . PHE A 1 126 ? 5.926 27.031 21.219 1 74.69 126 PHE A N 1
ATOM 1022 C CA . PHE A 1 126 ? 4.684 26.859 20.469 1 74.69 126 PHE A CA 1
ATOM 1023 C C . PHE A 1 126 ? 3.885 28.172 20.453 1 74.69 126 PHE A C 1
ATOM 1025 O O . PHE A 1 126 ? 3.676 28.781 21.5 1 74.69 126 PHE A O 1
ATOM 1032 N N . ASP A 1 127 ? 3.666 28.594 19.234 1 75.88 127 ASP A N 1
ATOM 1033 C CA . ASP A 1 127 ? 2.656 29.609 18.938 1 75.88 127 ASP A CA 1
ATOM 1034 C C . ASP A 1 127 ? 1.81 29.203 17.734 1 75.88 127 ASP A C 1
ATOM 1036 O O . ASP A 1 127 ? 2.223 28.359 16.938 1 75.88 127 ASP A O 1
ATOM 1040 N N . ASP A 1 128 ? 0.636 29.656 17.688 1 70.88 128 ASP A N 1
ATOM 1041 C CA . ASP A 1 128 ? -0.347 29.266 16.672 1 70.88 128 ASP A CA 1
ATOM 1042 C C . ASP A 1 128 ? 0.243 29.359 15.266 1 70.88 128 ASP A C 1
ATOM 1044 O O . ASP A 1 128 ? -0.151 28.609 14.375 1 70.88 128 ASP A O 1
ATOM 1048 N N . ASN A 1 129 ? 1.219 30.172 15.188 1 72.19 129 ASN A N 1
ATOM 1049 C CA . ASN A 1 129 ? 1.823 30.359 13.875 1 72.19 129 ASN A CA 1
ATOM 1050 C C . ASN A 1 129 ? 2.754 29.219 13.508 1 72.19 129 ASN A C 1
ATOM 1052 O O . ASN A 1 129 ? 3.133 29.062 12.352 1 72.19 129 ASN A O 1
ATOM 1056 N N . LEU A 1 130 ? 2.902 28.391 14.57 1 78.56 130 LEU A N 1
ATOM 1057 C CA . LEU A 1 130 ? 3.887 27.344 14.367 1 78.56 130 LEU A CA 1
ATOM 1058 C C . LEU A 1 130 ? 3.203 26.016 14.055 1 78.56 130 LEU A C 1
ATOM 1060 O O . LEU A 1 130 ? 3.873 25.016 13.797 1 78.56 130 LEU A O 1
ATOM 1064 N N . VAL A 1 131 ? 1.937 26.031 13.992 1 79.69 131 VAL A N 1
ATOM 1065 C CA . VAL A 1 131 ? 1.172 24.812 13.75 1 79.69 131 VAL A CA 1
ATOM 1066 C C . VAL A 1 131 ? 1.551 24.219 12.398 1 79.69 131 VAL A C 1
ATOM 1068 O O . VAL A 1 131 ? 1.805 23.016 12.289 1 79.69 131 VAL A O 1
ATOM 1071 N N . LYS A 1 132 ? 1.696 25.062 11.445 1 82.5 132 LYS A N 1
ATOM 1072 C CA . LYS A 1 132 ? 2.047 24.609 10.102 1 82.5 132 LYS A CA 1
ATOM 1073 C C . LYS A 1 132 ? 3.438 23.984 10.078 1 82.5 132 LYS A C 1
ATOM 1075 O O . LYS A 1 132 ? 3.658 22.969 9.406 1 82.5 132 LYS A O 1
ATOM 1080 N N . THR A 1 133 ? 4.277 24.625 10.828 1 88.44 133 THR A N 1
ATOM 1081 C CA . THR A 1 133 ? 5.641 24.125 10.906 1 88.44 133 THR A CA 1
ATOM 1082 C C . THR A 1 133 ? 5.672 22.75 11.57 1 88.44 133 THR A C 1
ATOM 1084 O O . THR A 1 133 ? 6.375 21.844 11.117 1 88.44 133 THR A O 1
ATOM 1087 N N . ILE A 1 134 ? 4.934 22.578 12.609 1 89.19 134 ILE A N 1
ATOM 1088 C CA . ILE A 1 134 ? 4.906 21.312 13.352 1 89.19 134 ILE A CA 1
ATOM 1089 C C . ILE A 1 134 ? 4.324 20.219 12.469 1 89.19 134 ILE A C 1
ATOM 1091 O O . ILE A 1 134 ? 4.84 19.094 12.445 1 89.19 134 ILE A O 1
ATOM 1095 N N . ILE A 1 135 ? 3.328 20.547 11.703 1 88.25 135 ILE A N 1
ATOM 1096 C CA . ILE A 1 135 ? 2.725 19.578 10.781 1 88.25 135 ILE A CA 1
ATOM 1097 C C . ILE A 1 135 ? 3.744 19.172 9.727 1 88.25 135 ILE A C 1
ATOM 1099 O O . ILE A 1 135 ? 3.863 18 9.391 1 88.25 135 ILE A O 1
ATOM 1103 N N . SER A 1 136 ? 4.449 20.156 9.234 1 90.25 136 SER A N 1
ATOM 1104 C CA . SER A 1 136 ? 5.477 19.906 8.234 1 90.25 136 SER A CA 1
ATOM 1105 C C . SER A 1 136 ? 6.574 19 8.781 1 90.25 136 SER A C 1
ATOM 1107 O O . SER A 1 136 ? 7.027 18.078 8.102 1 90.25 136 SER A O 1
ATOM 1109 N N . LEU A 1 137 ? 6.977 19.25 9.984 1 93.75 137 LEU A N 1
ATOM 1110 C CA . LEU A 1 137 ? 8.023 18.453 10.625 1 93.75 137 LEU A CA 1
ATOM 1111 C C . LEU A 1 137 ? 7.547 17.031 10.875 1 93.75 137 LEU A C 1
ATOM 1113 O O . LEU A 1 137 ? 8.312 16.078 10.703 1 93.75 137 LEU A O 1
ATOM 1117 N N . ASN A 1 138 ? 6.316 16.906 11.289 1 93.69 138 ASN A N 1
ATOM 1118 C CA . ASN A 1 138 ? 5.715 15.586 11.445 1 93.69 138 ASN A CA 1
ATOM 1119 C C . ASN A 1 138 ? 5.742 14.805 10.133 1 93.69 138 ASN A C 1
ATOM 1121 O O . ASN A 1 138 ? 6.113 13.633 10.109 1 93.69 138 ASN A O 1
ATOM 1125 N N . THR A 1 139 ? 5.402 15.453 9.078 1 93.69 139 THR A N 1
ATOM 1126 C CA . THR A 1 139 ? 5.406 14.852 7.754 1 93.69 139 THR A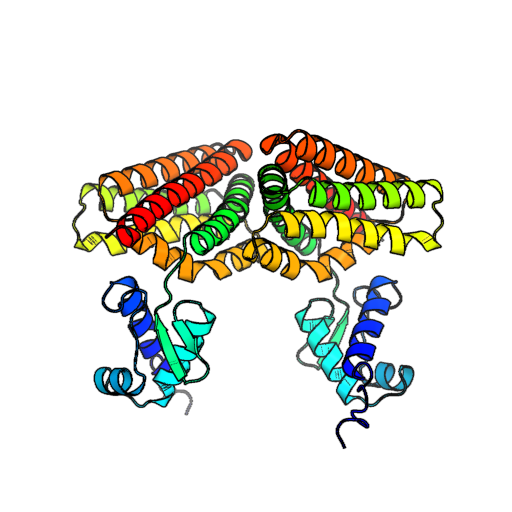 CA 1
ATOM 1127 C C . THR A 1 139 ? 6.816 14.438 7.352 1 93.69 139 THR A C 1
ATOM 1129 O O . THR A 1 139 ? 7.023 13.344 6.816 1 93.69 139 THR A O 1
ATOM 1132 N N . GLN A 1 140 ? 7.727 15.25 7.633 1 96.25 140 GLN A N 1
ATOM 1133 C CA . GLN A 1 140 ? 9.117 14.977 7.273 1 96.25 140 GLN A CA 1
ATOM 1134 C C . GLN A 1 140 ? 9.648 13.773 8.031 1 96.25 140 GLN A C 1
ATOM 1136 O O . GLN A 1 140 ? 10.406 12.969 7.48 1 96.25 140 GLN A O 1
ATOM 1141 N N . PHE A 1 141 ? 9.305 13.656 9.375 1 98.25 141 PHE A N 1
ATOM 1142 C CA . PHE A 1 141 ? 9.719 12.508 10.18 1 98.25 141 PHE A CA 1
ATOM 1143 C C . PHE A 1 141 ? 9.289 11.203 9.516 1 98.25 141 PHE A C 1
ATOM 1145 O O . PHE A 1 141 ? 10.117 10.312 9.305 1 98.25 141 PHE A O 1
ATOM 1152 N N . HIS A 1 142 ? 8.078 11.094 9.086 1 97.75 142 HIS A N 1
ATOM 1153 C CA . HIS A 1 142 ? 7.539 9.891 8.461 1 97.75 142 HIS A CA 1
ATOM 1154 C C . HIS A 1 142 ? 8.148 9.656 7.082 1 97.75 142 HIS A C 1
ATOM 1156 O O . HIS A 1 142 ? 8.469 8.523 6.719 1 97.75 142 HIS A O 1
ATOM 1162 N N . ASN A 1 143 ? 8.336 10.781 6.359 1 97.31 143 ASN A N 1
ATOM 1163 C CA . ASN A 1 143 ? 8.906 10.68 5.02 1 97.31 143 ASN A CA 1
ATOM 1164 C C . ASN A 1 143 ? 10.336 10.141 5.062 1 97.31 143 ASN A C 1
ATOM 1166 O O . ASN A 1 143 ? 10.734 9.352 4.207 1 97.31 143 ASN A O 1
ATOM 1170 N N . LEU A 1 144 ? 11.094 10.617 6.016 1 98.5 144 LEU A N 1
ATOM 1171 C CA . LEU A 1 144 ? 12.461 10.133 6.137 1 98.5 144 LEU A CA 1
ATOM 1172 C C . LEU A 1 144 ? 12.492 8.641 6.441 1 98.5 144 LEU A C 1
ATOM 1174 O O . LEU A 1 144 ? 13.305 7.902 5.879 1 98.5 144 LEU A O 1
ATOM 1178 N N . ILE A 1 145 ? 11.625 8.227 7.332 1 98.75 145 ILE A N 1
ATOM 1179 C CA . ILE A 1 145 ? 11.547 6.816 7.68 1 98.75 145 ILE A CA 1
ATOM 1180 C C . ILE A 1 145 ? 11.172 6 6.445 1 98.75 145 ILE A C 1
ATOM 1182 O O . ILE A 1 145 ? 11.766 4.953 6.176 1 98.75 145 ILE A O 1
ATOM 1186 N N . LEU A 1 146 ? 10.195 6.469 5.703 1 98.5 146 LEU A N 1
ATOM 1187 C CA . LEU A 1 146 ? 9.797 5.801 4.473 1 98.5 146 LEU A CA 1
ATOM 1188 C C . LEU A 1 146 ? 10.953 5.754 3.479 1 98.5 146 LEU A C 1
ATOM 1190 O O . LEU A 1 146 ? 11.219 4.707 2.879 1 98.5 146 LEU A O 1
ATOM 1194 N N . ASN A 1 147 ? 11.648 6.859 3.367 1 98.06 147 ASN A N 1
ATOM 1195 C CA . ASN A 1 147 ? 12.766 6.953 2.434 1 98.06 147 ASN A CA 1
ATOM 1196 C C . ASN A 1 147 ? 13.898 6.004 2.818 1 98.06 147 ASN A C 1
ATOM 1198 O O . ASN A 1 147 ? 14.461 5.32 1.96 1 98.06 147 ASN A O 1
ATOM 1202 N N . PHE A 1 148 ? 14.172 5.961 4.09 1 98.5 148 PHE A N 1
ATOM 1203 C CA . PHE A 1 148 ? 15.344 5.219 4.547 1 98.5 148 PHE A CA 1
ATOM 1204 C C . PHE A 1 148 ? 15.016 3.738 4.703 1 98.5 148 PHE A C 1
ATOM 1206 O O . PHE A 1 148 ? 15.891 2.932 5.016 1 98.5 148 PHE A O 1
ATOM 1213 N N . SER A 1 149 ? 13.742 3.369 4.48 1 98.38 149 SER A N 1
ATOM 1214 C CA . SER A 1 149 ? 13.383 1.96 4.379 1 98.38 149 SER A CA 1
ATOM 1215 C C . SER A 1 149 ? 14.055 1.301 3.178 1 98.38 149 SER A C 1
ATOM 1217 O O . SER A 1 149 ? 14.164 0.075 3.119 1 98.38 149 SER A O 1
ATOM 1219 N N . GLN A 1 150 ? 14.375 2.145 2.199 1 97.75 150 GLN A N 1
ATOM 1220 C CA . GLN A 1 150 ? 15.016 1.729 0.957 1 97.75 150 GLN A CA 1
ATOM 1221 C C . GLN A 1 150 ? 14.094 0.832 0.135 1 97.75 150 GLN A C 1
ATOM 1223 O O . GLN A 1 150 ? 14.562 -0.038 -0.603 1 97.75 150 GLN A O 1
ATOM 1228 N N . ASN A 1 151 ? 12.844 0.938 0.353 1 97.88 151 ASN A N 1
ATOM 1229 C CA . ASN A 1 151 ? 11.805 0.293 -0.45 1 97.88 151 ASN A CA 1
ATOM 1230 C C . ASN A 1 151 ? 10.977 1.315 -1.219 1 97.88 151 ASN A C 1
ATOM 1232 O O . ASN A 1 151 ? 10.016 1.875 -0.68 1 97.88 151 ASN A O 1
ATOM 1236 N N . ASN A 1 152 ? 11.312 1.452 -2.43 1 94.69 152 ASN A N 1
ATOM 1237 C CA . ASN A 1 152 ? 10.695 2.49 -3.248 1 94.69 152 ASN A CA 1
ATOM 1238 C C . ASN A 1 152 ? 9.211 2.219 -3.475 1 94.69 152 ASN A C 1
ATOM 1240 O O . ASN A 1 152 ? 8.414 3.15 -3.588 1 94.69 152 ASN A O 1
ATOM 1244 N N . ARG A 1 153 ? 8.859 0.988 -3.545 1 94.06 153 ARG A N 1
ATOM 1245 C CA . ARG A 1 153 ? 7.453 0.644 -3.742 1 94.06 153 ARG A CA 1
ATOM 1246 C C . ARG A 1 153 ? 6.629 0.979 -2.504 1 94.06 153 ARG A C 1
ATOM 1248 O O . ARG A 1 153 ? 5.523 1.51 -2.615 1 94.06 153 ARG A O 1
ATOM 1255 N N . LEU A 1 154 ? 7.184 0.659 -1.381 1 97.19 154 LEU A N 1
ATOM 1256 C CA . LEU A 1 154 ? 6.551 0.991 -0.11 1 97.19 154 LEU A CA 1
ATOM 1257 C C . LEU A 1 154 ? 6.344 2.498 0.017 1 97.19 154 LEU A C 1
ATOM 1259 O O . LEU A 1 154 ? 5.277 2.949 0.444 1 97.19 154 LEU A O 1
ATOM 1263 N N . GLN A 1 155 ? 7.383 3.256 -0.364 1 96.62 155 GLN A N 1
ATOM 1264 C CA . GLN A 1 155 ? 7.312 4.715 -0.339 1 96.62 155 GLN A CA 1
ATOM 1265 C C . GLN A 1 155 ? 6.211 5.227 -1.264 1 96.62 155 GLN A C 1
ATOM 1267 O O . GLN A 1 155 ? 5.441 6.113 -0.889 1 96.62 155 GLN A O 1
ATOM 1272 N N . LYS A 1 156 ? 6.137 4.621 -2.369 1 93.88 156 LYS A N 1
ATOM 1273 C CA . LYS A 1 156 ? 5.129 5.039 -3.342 1 93.88 156 LYS A CA 1
ATOM 1274 C C . LYS A 1 156 ? 3.719 4.773 -2.822 1 93.88 156 LYS A C 1
ATOM 1276 O O . LYS A 1 156 ? 2.836 5.625 -2.941 1 93.88 156 LYS A O 1
ATOM 1281 N N . GLN A 1 157 ? 3.51 3.652 -2.289 1 94.94 157 GLN A N 1
ATOM 1282 C CA . GLN A 1 157 ? 2.197 3.303 -1.755 1 94.94 157 GLN A CA 1
ATOM 1283 C C . GLN A 1 157 ? 1.797 4.242 -0.621 1 94.94 157 GLN A C 1
ATOM 1285 O O . GLN A 1 157 ? 0.634 4.637 -0.518 1 94.94 157 GLN A O 1
ATOM 1290 N N . SER A 1 158 ? 2.754 4.578 0.193 1 95.88 158 SER A N 1
ATOM 1291 C CA . SER A 1 158 ? 2.475 5.512 1.278 1 95.88 158 SER A CA 1
ATOM 1292 C C . SER A 1 158 ? 2.174 6.906 0.742 1 95.88 158 SER A C 1
ATOM 1294 O O . SER A 1 158 ? 1.289 7.598 1.254 1 95.88 158 SER A O 1
ATOM 1296 N N . ASN A 1 159 ? 2.93 7.289 -0.273 1 91.12 159 ASN A N 1
ATOM 1297 C CA . ASN A 1 159 ? 2.762 8.617 -0.856 1 91.12 159 ASN A CA 1
ATOM 1298 C C . ASN A 1 159 ? 1.389 8.773 -1.504 1 91.12 159 ASN A C 1
ATOM 1300 O O . ASN A 1 159 ? 0.852 9.883 -1.566 1 91.12 159 ASN A O 1
ATOM 1304 N N . ASP A 1 160 ? 0.84 7.691 -1.925 1 88.5 160 ASP A N 1
ATOM 1305 C CA . ASP A 1 160 ? -0.495 7.727 -2.514 1 88.5 160 ASP A CA 1
ATOM 1306 C C . ASP A 1 160 ? -1.536 8.164 -1.487 1 88.5 160 ASP A C 1
ATOM 1308 O O . ASP A 1 160 ? -2.619 8.633 -1.852 1 88.5 160 ASP A O 1
ATOM 1312 N N . LEU A 1 161 ? -1.186 8.086 -0.213 1 92.06 161 LEU A N 1
ATOM 1313 C CA . LEU A 1 161 ? -2.096 8.461 0.866 1 92.06 161 LEU A CA 1
ATOM 1314 C C . LEU A 1 161 ? -1.764 9.844 1.405 1 92.06 161 LEU A C 1
ATOM 1316 O O . LEU A 1 161 ? -2.498 10.391 2.234 1 92.06 161 LEU A O 1
ATOM 1320 N N . SER A 1 162 ? -0.737 10.469 0.923 1 86.25 162 SER A N 1
ATOM 1321 C CA . SER A 1 162 ? -0.078 11.586 1.597 1 86.25 162 SER A CA 1
ATOM 1322 C C . SER A 1 162 ? -0.969 12.82 1.622 1 86.25 162 SER A C 1
ATOM 1324 O O . SER A 1 162 ? -1.008 13.547 2.621 1 86.25 162 SER A O 1
ATOM 1326 N N . THR A 1 163 ? -1.654 13.039 0.557 1 82.81 163 THR A N 1
ATOM 1327 C CA . THR A 1 163 ? -2.451 14.258 0.48 1 82.81 163 THR A CA 1
ATOM 1328 C C . THR A 1 163 ? -3.557 14.25 1.531 1 82.81 163 THR A C 1
ATOM 1330 O O . THR A 1 163 ? -3.723 15.219 2.275 1 82.81 163 THR A O 1
ATOM 1333 N N . LEU A 1 164 ? -4.238 13.195 1.629 1 85.06 164 LEU A N 1
ATOM 1334 C CA . LEU A 1 164 ? -5.32 13.086 2.605 1 85.06 164 LEU A CA 1
ATOM 1335 C C . LEU A 1 164 ? -4.766 13.016 4.023 1 85.06 164 LEU A C 1
ATOM 1337 O O . LEU A 1 164 ? -5.363 13.562 4.957 1 85.06 164 LEU A O 1
ATOM 1341 N N . THR A 1 165 ? -3.645 12.422 4.16 1 88.12 165 THR A N 1
ATOM 1342 C CA . THR A 1 165 ? -2.988 12.352 5.461 1 88.12 165 THR A CA 1
ATOM 1343 C C . THR A 1 165 ? -2.617 13.75 5.953 1 88.12 165 THR A C 1
ATOM 1345 O O . THR A 1 165 ? -2.801 14.062 7.129 1 88.12 165 THR A O 1
ATOM 1348 N N . PHE A 1 166 ? -2.135 14.531 5.055 1 83.12 166 PHE A N 1
ATOM 1349 C CA . PHE A 1 166 ? -1.805 15.906 5.418 1 83.12 166 PHE A CA 1
ATOM 1350 C C . PHE A 1 166 ? -3.053 16.672 5.855 1 83.12 166 PHE A C 1
ATOM 1352 O O . PHE A 1 166 ? -3.021 17.406 6.844 1 83.12 166 PHE A O 1
ATOM 1359 N N . PHE A 1 167 ? -4.082 16.469 5.176 1 82.06 167 PHE A N 1
ATOM 1360 C CA . PHE A 1 167 ? -5.359 17.078 5.52 1 82.06 167 PHE A CA 1
ATOM 1361 C C . PHE A 1 167 ? -5.793 16.672 6.922 1 82.06 167 PHE A C 1
ATOM 1363 O O . PHE A 1 167 ? -6.176 17.516 7.734 1 82.06 167 PHE A O 1
ATOM 1370 N N . TYR A 1 168 ? -5.66 15.422 7.188 1 84.81 168 TYR A N 1
ATOM 1371 C CA . TYR A 1 168 ? -6.105 14.914 8.484 1 84.81 168 TYR A CA 1
ATOM 1372 C C . TYR A 1 168 ? -5.176 15.367 9.602 1 84.81 168 TYR A C 1
ATOM 1374 O O . TYR A 1 168 ? -5.613 15.609 10.727 1 84.81 168 TYR A O 1
ATOM 1382 N N . ARG A 1 169 ? -3.926 15.477 9.289 1 83.25 169 ARG A N 1
ATOM 1383 C CA . ARG A 1 169 ? -2.971 15.977 10.273 1 83.25 169 ARG A CA 1
ATOM 1384 C C . ARG A 1 169 ? -3.281 17.422 10.664 1 83.25 169 ARG A C 1
ATOM 1386 O O . ARG A 1 169 ? -3.088 17.812 11.812 1 83.25 169 ARG A O 1
ATOM 1393 N N . SER A 1 170 ? -3.756 18.172 9.734 1 77.75 170 SER A N 1
ATOM 1394 C CA . SER A 1 170 ? -4.102 19.562 10.008 1 77.75 170 SER A CA 1
ATOM 1395 C C . SER A 1 170 ? -5.301 19.672 10.945 1 77.75 170 SER A C 1
ATOM 1397 O O . SER A 1 170 ? -5.438 20.641 11.688 1 77.75 170 SER A O 1
ATOM 1399 N N . ILE A 1 171 ? -6.105 18.688 10.93 1 74.44 171 ILE A N 1
ATOM 1400 C CA . ILE A 1 171 ? -7.27 18.625 11.805 1 74.44 171 ILE A CA 1
ATOM 1401 C C . ILE A 1 171 ? -6.859 18.094 13.18 1 74.44 171 ILE A C 1
ATOM 1403 O O . ILE A 1 171 ? -7.418 18.5 14.203 1 74.44 171 ILE A O 1
ATOM 1407 N N . ASP A 1 172 ? -5.918 17.266 13.164 1 74.56 172 ASP A N 1
ATOM 1408 C CA . ASP A 1 172 ? -5.508 16.531 14.352 1 74.56 172 ASP A CA 1
ATOM 1409 C C . ASP A 1 172 ? -4.602 17.375 15.234 1 74.56 172 ASP A C 1
ATOM 1411 O O . ASP A 1 172 ? -4.512 17.141 16.453 1 74.56 172 ASP A O 1
ATOM 1415 N N . VAL A 1 173 ? -3.814 18.359 14.57 1 67.5 173 VAL A N 1
ATOM 1416 C CA . VAL A 1 173 ? -2.768 19.078 15.281 1 67.5 173 VAL A CA 1
ATOM 1417 C C . VAL A 1 173 ? -3.307 20.422 15.758 1 67.5 173 VAL A C 1
ATOM 1419 O O . VAL A 1 173 ? -3.764 21.25 14.953 1 67.5 173 VAL A O 1
ATOM 1422 N N . TYR A 1 174 ? -3.98 20.562 16.922 1 63.69 174 TYR A N 1
ATOM 1423 C CA . TYR A 1 174 ? -4.43 21.906 17.297 1 63.69 174 TYR A CA 1
ATOM 1424 C C . TYR A 1 174 ? -4.16 22.172 18.781 1 63.69 174 TYR A C 1
ATOM 1426 O O . TYR A 1 174 ? -4.219 23.328 19.219 1 63.69 174 TYR A O 1
ATOM 1434 N N . GLU A 1 175 ? -3.828 21.125 19.297 1 72.81 175 GLU A N 1
ATOM 1435 C CA . GLU A 1 175 ? -3.629 21.359 20.719 1 72.81 175 GLU A CA 1
ATOM 1436 C C . GLU A 1 175 ? -2.217 20.969 21.156 1 72.81 175 GLU A C 1
ATOM 1438 O O . GLU A 1 175 ? -1.64 20.016 20.625 1 72.81 175 GLU A O 1
ATOM 1443 N N . HIS A 1 176 ? -1.696 21.828 22.078 1 74 176 HIS A N 1
ATOM 1444 C CA . HIS A 1 176 ? -0.342 21.641 22.578 1 74 176 HIS A CA 1
ATOM 1445 C C . HIS A 1 176 ? -0.153 20.219 23.125 1 74 176 HIS A C 1
ATOM 1447 O O . HIS A 1 176 ? 0.843 19.562 22.828 1 74 176 HIS A O 1
ATOM 1453 N N . ASP A 1 177 ? -1.093 19.766 23.844 1 83.12 177 ASP A N 1
ATOM 1454 C CA . ASP A 1 177 ? -0.974 18.453 24.453 1 83.12 177 ASP A CA 1
ATOM 1455 C C . ASP A 1 177 ? -0.915 17.359 23.391 1 83.12 177 ASP A C 1
ATOM 1457 O O . ASP A 1 177 ? -0.202 16.359 23.562 1 83.12 177 ASP A O 1
ATOM 1461 N N . ARG A 1 178 ? -1.533 17.625 22.375 1 88 178 ARG A N 1
ATOM 1462 C CA . ARG A 1 178 ? -1.555 16.656 21.281 1 88 178 ARG A CA 1
ATOM 1463 C C . ARG A 1 178 ? -0.21 16.609 20.562 1 88 178 ARG A C 1
ATOM 1465 O O . ARG A 1 178 ? 0.301 15.531 20.266 1 88 178 ARG A O 1
ATOM 1472 N N . ASN A 1 179 ? 0.384 17.797 20.453 1 88.69 179 ASN A N 1
ATOM 1473 C CA . ASN A 1 179 ? 1.691 17.875 19.812 1 88.69 179 ASN A CA 1
ATOM 1474 C C . ASN A 1 179 ? 2.758 17.141 20.609 1 88.69 179 ASN A C 1
ATOM 1476 O O . ASN A 1 179 ? 3.605 16.453 20.031 1 88.69 179 ASN A O 1
ATOM 1480 N N . MET A 1 180 ? 2.688 17.281 21.906 1 91 180 MET A N 1
ATOM 1481 C CA . MET A 1 180 ? 3.664 16.625 22.781 1 91 180 MET A CA 1
ATOM 1482 C C . MET A 1 180 ? 3.488 15.109 22.75 1 91 180 MET A C 1
ATOM 1484 O O . MET A 1 180 ? 4.469 14.359 22.781 1 91 180 MET A O 1
ATOM 1488 N N . ASP A 1 181 ? 2.273 14.648 22.688 1 93.56 181 ASP A N 1
ATOM 1489 C CA . ASP A 1 181 ? 1.989 13.219 22.609 1 93.56 181 ASP A CA 1
ATOM 1490 C C . ASP A 1 181 ? 2.58 12.609 21.328 1 93.56 181 ASP A C 1
ATOM 1492 O O . ASP A 1 181 ? 3.234 11.57 21.375 1 93.56 181 ASP A O 1
ATOM 1496 N N . ILE A 1 182 ? 2.342 13.289 20.297 1 94.62 182 ILE A N 1
ATOM 1497 C CA . ILE A 1 182 ? 2.848 12.836 19.016 1 94.62 182 ILE A CA 1
ATOM 1498 C C . ILE A 1 182 ? 4.375 12.844 19.031 1 94.62 182 ILE A C 1
ATOM 1500 O O . ILE A 1 182 ? 5.012 11.875 18.594 1 94.62 182 ILE A O 1
ATOM 1504 N N . PHE A 1 183 ? 4.914 13.891 19.594 1 95.62 183 PHE A N 1
ATOM 1505 C CA . PHE A 1 183 ? 6.367 14.031 19.656 1 95.62 183 PHE A CA 1
ATOM 1506 C C . PHE A 1 183 ? 6.977 12.906 20.484 1 95.62 183 PHE A C 1
ATOM 1508 O O . PHE A 1 183 ? 7.996 12.328 20.094 1 95.62 183 PHE A O 1
ATOM 1515 N N . ASN A 1 184 ? 6.387 12.539 21.531 1 97.38 184 ASN A N 1
ATOM 1516 C CA . ASN A 1 184 ? 6.891 11.484 22.391 1 97.38 184 ASN A CA 1
ATOM 1517 C C . ASN A 1 184 ? 6.883 10.133 21.688 1 97.38 184 ASN A C 1
ATOM 1519 O O . ASN A 1 184 ? 7.805 9.328 21.859 1 97.38 184 ASN A O 1
ATOM 1523 N N . TYR A 1 185 ? 5.875 9.852 20.938 1 97.81 185 TYR A N 1
ATOM 1524 C CA . TYR A 1 185 ? 5.852 8.648 20.125 1 97.81 185 TYR A CA 1
ATOM 1525 C C . TYR A 1 185 ? 7.012 8.633 19.125 1 97.81 185 TYR A C 1
ATOM 1527 O O . TYR A 1 185 ? 7.668 7.605 18.953 1 97.81 185 TYR A O 1
ATOM 1535 N N . HIS A 1 186 ? 7.223 9.805 18.5 1 98.5 186 HIS A N 1
ATOM 1536 C CA . HIS A 1 186 ? 8.312 9.875 17.531 1 98.5 186 HIS A CA 1
ATOM 1537 C C . HIS A 1 186 ? 9.656 9.609 18.203 1 98.5 186 HIS A C 1
ATOM 1539 O O . HIS A 1 186 ? 10.5 8.906 17.641 1 98.5 186 HIS A O 1
ATOM 1545 N N . LEU A 1 187 ? 9.797 10.125 19.406 1 98.69 187 LEU A N 1
ATOM 1546 C CA . LEU A 1 187 ? 11.016 9.875 20.172 1 98.69 187 LEU A CA 1
ATOM 1547 C C . LEU A 1 187 ? 11.18 8.391 20.469 1 98.69 187 LEU A C 1
ATOM 1549 O O . LEU A 1 187 ? 12.281 7.848 20.344 1 98.69 187 LEU A O 1
ATOM 1553 N N . GLU A 1 188 ? 10.148 7.797 20.828 1 98.81 188 GLU A N 1
ATOM 1554 C CA . GLU A 1 188 ? 10.18 6.375 21.156 1 98.81 188 GLU A CA 1
ATOM 1555 C C . GLU A 1 188 ? 10.492 5.523 19.938 1 98.81 188 GLU A C 1
ATOM 1557 O O . GLU A 1 188 ? 11.289 4.59 20.016 1 98.81 188 GLU A O 1
ATOM 1562 N N . ILE A 1 189 ? 9.906 5.801 18.844 1 98.88 1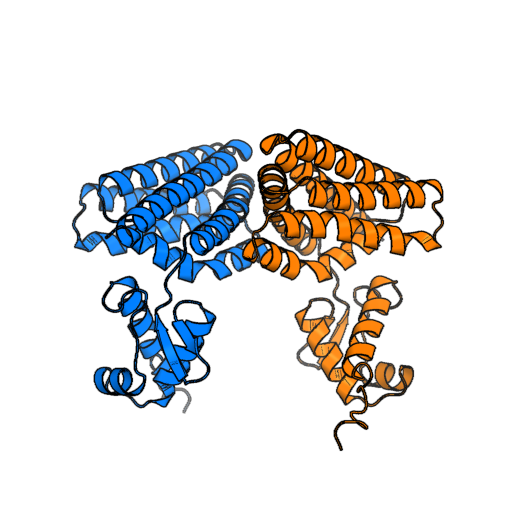89 ILE A N 1
ATOM 1563 C CA . ILE A 1 189 ? 10.172 5.094 17.594 1 98.88 189 ILE A CA 1
ATOM 1564 C C . ILE A 1 189 ? 11.648 5.223 17.234 1 98.88 189 ILE A C 1
ATOM 1566 O O . ILE A 1 189 ? 12.312 4.223 16.938 1 98.88 189 ILE A O 1
ATOM 1570 N N . PHE A 1 190 ? 12.125 6.48 17.297 1 98.88 190 PHE A N 1
ATOM 1571 C CA . PHE A 1 190 ? 13.516 6.723 16.938 1 98.88 190 PHE A CA 1
ATOM 1572 C C . PHE A 1 190 ? 14.461 6.008 17.891 1 98.88 190 PHE A C 1
ATOM 1574 O O . PHE A 1 190 ? 15.516 5.527 17.484 1 98.88 190 PHE A O 1
ATOM 1581 N N . HIS A 1 191 ? 14.094 5.957 19.156 1 98.81 191 HIS A N 1
ATOM 1582 C CA . HIS A 1 191 ? 14.859 5.227 20.156 1 98.81 191 HIS A CA 1
ATOM 1583 C C . HIS A 1 191 ? 15.07 3.773 19.734 1 98.81 191 HIS A C 1
ATOM 1585 O O . HIS A 1 191 ? 16.188 3.273 19.766 1 98.81 191 HIS A O 1
ATOM 1591 N N . TYR A 1 192 ? 14.031 3.143 19.297 1 98.88 192 TYR A N 1
ATOM 1592 C CA . TYR A 1 192 ? 14.117 1.738 18.906 1 98.88 192 TYR A CA 1
ATOM 1593 C C . TYR A 1 192 ? 14.828 1.585 17.578 1 98.88 192 TYR A C 1
ATOM 1595 O O . TYR A 1 192 ? 15.531 0.597 17.344 1 98.88 192 TYR A O 1
ATOM 1603 N N . ILE A 1 193 ? 14.703 2.582 16.703 1 98.88 193 ILE A N 1
ATOM 1604 C CA . ILE A 1 193 ? 15.445 2.562 15.453 1 98.88 193 ILE A CA 1
ATOM 1605 C C . ILE A 1 193 ? 16.938 2.619 15.734 1 98.88 193 ILE A C 1
ATOM 1607 O O . ILE A 1 193 ? 17.719 1.839 15.18 1 98.88 193 ILE A O 1
ATOM 1611 N N . LYS A 1 194 ? 17.312 3.457 16.609 1 98.5 194 LYS A N 1
ATOM 1612 C CA . LYS A 1 194 ? 18.719 3.611 16.969 1 98.5 194 LYS A CA 1
ATOM 1613 C C . LYS A 1 194 ? 19.266 2.344 17.609 1 98.5 194 LYS A C 1
ATOM 1615 O O . LYS A 1 194 ? 20.438 1.983 17.406 1 98.5 194 LYS A O 1
ATOM 1620 N N . LYS A 1 195 ? 18.453 1.679 18.375 1 98.5 195 LYS A N 1
ATOM 1621 C CA . LYS A 1 195 ? 18.844 0.453 19.062 1 98.5 195 LYS A CA 1
ATOM 1622 C C . LYS A 1 195 ? 18.781 -0.75 18.125 1 98.5 195 LYS A C 1
ATOM 1624 O O . LYS A 1 195 ? 19.062 -1.879 18.531 1 98.5 195 LYS A O 1
ATOM 1629 N N . ARG A 1 196 ? 18.281 -0.515 17.016 1 98.62 196 ARG A N 1
ATOM 1630 C CA . ARG A 1 196 ? 18.172 -1.536 15.984 1 98.62 196 ARG A CA 1
ATOM 1631 C C . ARG A 1 196 ? 17.188 -2.631 16.406 1 98.62 196 ARG A C 1
ATOM 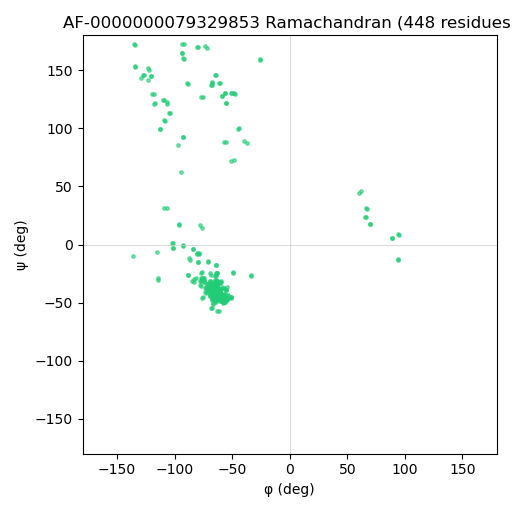1633 O O . ARG A 1 196 ? 17.422 -3.811 16.125 1 98.62 196 ARG A O 1
ATOM 1640 N N . ASP A 1 197 ? 16.25 -2.234 17.156 1 98.75 197 ASP A N 1
ATOM 1641 C CA . ASP A 1 197 ? 15.164 -3.141 17.516 1 98.75 197 ASP A CA 1
ATOM 1642 C C . ASP A 1 197 ? 13.992 -3.014 16.547 1 98.75 197 ASP A C 1
ATOM 1644 O O . ASP A 1 197 ? 13.062 -2.242 16.781 1 98.75 197 ASP A O 1
ATOM 1648 N N . GLU A 1 198 ? 13.992 -3.842 15.508 1 98.62 198 GLU A N 1
ATOM 1649 C CA . GLU A 1 198 ? 13.047 -3.764 14.398 1 98.62 198 GLU A CA 1
ATOM 1650 C C . GLU A 1 198 ? 11.617 -3.953 14.875 1 98.62 198 GLU A C 1
ATOM 1652 O O . GLU A 1 198 ? 10.727 -3.186 14.5 1 98.62 198 GLU A O 1
ATOM 1657 N N . GLU A 1 199 ? 11.414 -4.934 15.695 1 98.19 199 GLU A N 1
ATOM 1658 C CA . GLU A 1 199 ? 10.062 -5.297 16.125 1 98.19 199 GLU A CA 1
ATOM 1659 C C . GLU A 1 199 ? 9.438 -4.195 16.984 1 98.19 199 GLU A C 1
ATOM 1661 O O . GLU A 1 199 ? 8.281 -3.824 16.781 1 98.19 199 GLU A O 1
ATOM 1666 N N . LYS A 1 200 ? 10.211 -3.66 17.891 1 98.69 200 LYS A N 1
ATOM 1667 C CA . LYS A 1 200 ? 9.664 -2.619 18.75 1 98.69 200 LYS A CA 1
ATOM 1668 C C . LYS A 1 200 ? 9.461 -1.316 17.984 1 98.69 200 LYS A C 1
ATOM 1670 O O . LYS A 1 200 ? 8.5 -0.583 18.25 1 98.69 200 LYS A O 1
ATOM 1675 N N . ALA A 1 201 ? 10.375 -0.97 17.062 1 98.88 201 ALA A N 1
ATOM 1676 C CA . ALA A 1 201 ? 10.195 0.219 16.234 1 98.88 201 ALA A CA 1
ATOM 1677 C C . ALA A 1 201 ? 8.898 0.136 15.43 1 98.88 201 ALA A C 1
ATOM 1679 O O . ALA A 1 201 ? 8.102 1.081 15.422 1 98.88 201 ALA A O 1
ATOM 1680 N N . ALA A 1 202 ? 8.641 -1.05 14.867 1 98.81 202 ALA A N 1
ATOM 1681 C CA . ALA A 1 202 ? 7.441 -1.262 14.07 1 98.81 202 ALA A CA 1
ATOM 1682 C C . ALA A 1 202 ? 6.184 -1.195 14.938 1 98.81 202 ALA A C 1
ATOM 1684 O O . ALA A 1 202 ? 5.211 -0.533 14.57 1 98.81 202 ALA A O 1
ATOM 1685 N N . LYS A 1 203 ? 6.242 -1.847 16.016 1 98.44 203 LYS A N 1
ATOM 1686 C CA . LYS A 1 203 ? 5.094 -1.886 16.922 1 98.44 203 LYS A CA 1
ATOM 1687 C C . LYS A 1 203 ? 4.754 -0.493 17.438 1 98.44 203 LYS A C 1
ATOM 1689 O O . LYS A 1 203 ? 3.582 -0.133 17.547 1 98.44 203 LYS A O 1
ATOM 1694 N N . THR A 1 204 ? 5.793 0.27 17.797 1 98.81 204 THR A N 1
ATOM 1695 C CA . THR A 1 204 ? 5.574 1.618 18.312 1 98.81 204 THR A CA 1
ATOM 1696 C C . THR A 1 204 ? 4.984 2.518 17.219 1 98.81 204 THR A C 1
ATOM 1698 O O . THR A 1 204 ? 4.086 3.32 17.5 1 98.81 204 THR A O 1
ATOM 1701 N N . MET A 1 205 ? 5.434 2.373 15.992 1 98.81 205 MET A N 1
ATOM 1702 C CA . MET A 1 205 ? 4.859 3.131 14.883 1 98.81 205 MET A CA 1
ATOM 1703 C C . MET A 1 205 ? 3.395 2.762 14.672 1 98.81 205 MET A C 1
ATOM 1705 O O . MET A 1 205 ? 2.553 3.639 14.469 1 98.81 205 MET A O 1
ATOM 1709 N N . TYR A 1 206 ? 3.139 1.5 14.75 1 98.62 206 TYR A N 1
ATOM 1710 C CA . TYR A 1 206 ? 1.766 1.027 14.602 1 98.62 206 TYR A CA 1
ATOM 1711 C C . TYR A 1 206 ? 0.861 1.652 15.656 1 98.62 206 TYR A C 1
ATOM 1713 O O . TYR A 1 206 ? -0.238 2.115 15.352 1 98.62 206 TYR A O 1
ATOM 1721 N N . SER A 1 207 ? 1.362 1.682 16.844 1 98.38 207 SER A N 1
ATOM 1722 C CA . SER A 1 207 ? 0.607 2.248 17.969 1 98.38 207 SER A CA 1
ATOM 1723 C C . SER A 1 207 ? 0.436 3.756 17.797 1 98.38 207 SER A C 1
ATOM 1725 O O . SER A 1 207 ? -0.631 4.297 18.094 1 98.38 207 SER A O 1
ATOM 1727 N N . HIS A 1 208 ? 1.456 4.422 17.359 1 97.81 208 HIS A N 1
ATOM 1728 C CA . HIS A 1 208 ? 1.423 5.863 17.125 1 97.81 208 HIS A CA 1
ATOM 1729 C C . HIS A 1 208 ? 0.324 6.238 16.141 1 97.81 208 HIS A C 1
ATOM 1731 O O . HIS A 1 208 ? -0.517 7.09 16.438 1 97.81 208 HIS A O 1
ATOM 1737 N N . ILE A 1 209 ? 0.298 5.531 15.047 1 97.5 209 ILE A N 1
ATOM 1738 C CA . ILE A 1 209 ? -0.681 5.816 14 1 97.5 209 ILE A CA 1
ATOM 1739 C C . ILE A 1 209 ? -2.078 5.43 14.484 1 97.5 209 ILE A C 1
ATOM 1741 O O . ILE A 1 209 ? -3.061 6.102 14.164 1 97.5 209 ILE A O 1
ATOM 1745 N N . GLY A 1 210 ? -2.145 4.328 15.242 1 97.31 210 GLY A N 1
ATOM 1746 C CA . GLY A 1 210 ? -3.416 3.943 15.836 1 97.31 210 GLY A CA 1
ATOM 1747 C C . GLY A 1 210 ? -3.975 4.992 16.781 1 97.31 210 GLY A C 1
ATOM 1748 O O . GLY A 1 210 ? -5.188 5.215 16.828 1 97.31 210 GLY A O 1
ATOM 1749 N N . ASN A 1 211 ? -3.121 5.594 17.531 1 95.56 211 ASN A N 1
ATOM 1750 C CA . ASN A 1 211 ? -3.533 6.676 18.422 1 95.56 211 ASN A CA 1
ATOM 1751 C C . ASN A 1 211 ? -4.043 7.883 17.625 1 95.56 211 ASN A C 1
ATOM 1753 O O . ASN A 1 211 ? -4.996 8.539 18.047 1 95.56 211 ASN A O 1
ATOM 1757 N N . ASP A 1 212 ? -3.34 8.195 16.547 1 93.81 212 ASP A N 1
ATOM 1758 C CA . ASP A 1 212 ? -3.814 9.258 15.672 1 93.81 212 ASP A CA 1
ATOM 1759 C C . ASP A 1 212 ? -5.227 8.969 15.172 1 93.81 212 ASP A C 1
ATOM 1761 O O . ASP A 1 212 ? -6.078 9.859 15.148 1 93.81 212 ASP A O 1
ATOM 1765 N N . LEU A 1 213 ? -5.426 7.754 14.75 1 94.62 213 LEU A N 1
ATOM 1766 C CA . LEU A 1 213 ? -6.73 7.336 14.242 1 94.62 213 LEU A CA 1
ATOM 1767 C C . LEU A 1 213 ? -7.812 7.535 15.297 1 94.62 213 LEU A C 1
ATOM 1769 O O . LEU A 1 213 ? -8.875 8.086 15.008 1 94.62 213 LEU A O 1
ATOM 1773 N N . LYS A 1 214 ? -7.52 7.113 16.484 1 94.12 214 LYS A N 1
ATOM 1774 C CA . LYS A 1 214 ? -8.477 7.246 17.578 1 94.12 214 LYS A CA 1
ATOM 1775 C C . LYS A 1 214 ? -8.828 8.711 17.844 1 94.12 214 LYS A C 1
ATOM 1777 O O . LYS A 1 214 ? -10 9.055 18 1 94.12 214 LYS A O 1
ATOM 1782 N N . HIS A 1 215 ? -7.867 9.539 17.844 1 91.25 215 HIS A N 1
ATOM 1783 C CA . HIS A 1 215 ? -8.078 10.961 18.094 1 91.25 215 HIS A CA 1
ATOM 1784 C C . HIS A 1 215 ? -8.93 11.586 17 1 91.25 215 HIS A C 1
ATOM 1786 O O . HIS A 1 215 ? -9.844 12.367 17.281 1 91.25 215 HIS A O 1
ATOM 1792 N N . LEU A 1 216 ? -8.617 11.297 15.781 1 90 216 LEU A N 1
ATOM 1793 C CA . LEU A 1 216 ? -9.336 11.859 14.648 1 90 216 LEU A CA 1
ATOM 1794 C C . LEU A 1 216 ? -10.797 11.422 14.664 1 90 216 LEU A C 1
ATOM 1796 O O . LEU A 1 216 ? -11.688 12.219 14.359 1 90 216 LEU A O 1
ATOM 1800 N N . LYS A 1 217 ? -11.023 10.18 15.016 1 89.25 217 LYS A N 1
ATOM 1801 C CA . LYS A 1 217 ? -12.391 9.688 15.109 1 89.25 217 LYS A CA 1
ATOM 1802 C C . LYS A 1 217 ? -13.172 10.438 16.188 1 89.25 217 LYS A C 1
ATOM 1804 O O . LYS A 1 217 ? -14.359 10.711 16.016 1 89.25 217 LYS A O 1
ATOM 1809 N N . ASP A 1 218 ? -12.508 10.75 17.234 1 87.38 218 ASP A N 1
ATOM 1810 C CA . ASP A 1 218 ? -13.125 11.5 18.312 1 87.38 218 ASP A CA 1
ATOM 1811 C C . ASP A 1 218 ? -13.5 12.914 17.875 1 87.38 218 ASP A C 1
ATOM 1813 O O . ASP A 1 218 ? -14.555 13.43 18.234 1 87.38 218 ASP A O 1
ATOM 1817 N N . ILE A 1 219 ? -12.656 13.508 17.078 1 82.12 219 ILE A N 1
ATOM 1818 C CA . ILE A 1 219 ? -12.906 14.859 16.594 1 82.12 219 ILE A CA 1
ATOM 1819 C C . ILE A 1 219 ? -14.117 14.852 15.664 1 82.12 219 ILE A C 1
ATOM 1821 O O . ILE A 1 219 ? -14.969 15.742 15.742 1 82.12 219 ILE A O 1
ATOM 1825 N N . LEU A 1 220 ? -14.195 13.914 14.781 1 80.69 220 LEU A N 1
ATOM 1826 C CA . LEU A 1 220 ? -15.281 13.852 13.812 1 80.69 220 LEU A CA 1
ATOM 1827 C C . LEU A 1 220 ? -16.609 13.547 14.508 1 80.69 220 LEU A C 1
ATOM 1829 O O . LEU A 1 220 ? -17.672 13.969 14.031 1 80.69 220 LEU A O 1
ATOM 1833 N N . SER A 1 221 ? -16.547 12.742 15.5 1 76.5 221 SER A N 1
ATOM 1834 C CA . SER A 1 221 ? -17.766 12.438 16.25 1 76.5 221 SER A CA 1
ATOM 1835 C C . SER A 1 221 ? -18.312 13.68 16.938 1 76.5 221 SER A C 1
ATOM 1837 O O . SER A 1 221 ? -19.531 13.812 17.094 1 76.5 221 SER A O 1
ATOM 1839 N N . ILE A 1 222 ? -17.484 14.516 17.312 1 65.44 222 ILE A N 1
ATOM 1840 C CA . ILE A 1 222 ? -17.906 15.742 17.969 1 65.44 222 ILE A CA 1
ATOM 1841 C C . ILE A 1 222 ? -18.484 16.703 16.953 1 65.44 222 ILE A C 1
ATOM 1843 O O . ILE A 1 222 ? -19.516 17.344 17.203 1 65.44 222 ILE A O 1
ATOM 1847 N N . GLU A 1 223 ? -17.875 16.891 15.859 1 57.88 223 GLU A N 1
ATOM 1848 C CA . GLU A 1 223 ? -18.359 17.844 14.859 1 57.88 223 GLU A CA 1
ATOM 1849 C C . GLU A 1 223 ? -19.688 17.375 14.266 1 57.88 223 GLU A C 1
ATOM 1851 O O . GLU A 1 223 ? -20.5 18.203 13.859 1 57.88 223 GLU A O 1
ATOM 1856 N N . CYS A 1 224 ? -19.938 16.109 13.961 1 48.47 224 CYS A N 1
ATOM 1857 C CA . CYS A 1 224 ? -21.234 15.656 13.469 1 48.47 224 CYS A CA 1
ATOM 1858 C C . CYS A 1 224 ? -22.328 15.867 14.516 1 48.47 224 CYS A C 1
ATOM 1860 O O . CYS A 1 224 ? -23.516 15.898 14.188 1 48.47 224 CYS A O 1
ATOM 1862 N N . THR A 1 225 ? -22.109 15.75 15.773 1 37.38 225 THR A N 1
ATOM 1863 C CA . THR A 1 225 ? -23.141 16.016 16.766 1 37.38 225 THR A CA 1
ATOM 1864 C C . THR A 1 225 ? -23.438 17.516 16.844 1 37.38 225 THR A C 1
ATOM 1866 O O . THR A 1 225 ? -24.422 17.922 17.469 1 37.38 225 THR A O 1
ATOM 1869 N N . ILE A 1 226 ? -22.688 18.297 16.344 1 32.16 226 ILE A N 1
ATOM 1870 C CA . ILE A 1 226 ? -23.172 19.672 16.422 1 32.16 226 ILE A CA 1
ATOM 1871 C C . ILE A 1 226 ? -23.969 20.016 15.172 1 32.16 226 ILE A C 1
ATOM 1873 O O . ILE A 1 226 ? -23.562 19.672 14.055 1 32.16 226 ILE A O 1
ATOM 1877 N N . MET B 1 1 ? -34.812 -2.018 -32.156 1 35.66 1 MET B N 1
ATOM 1878 C CA . MET B 1 1 ? -33.406 -1.841 -32.469 1 35.66 1 MET B CA 1
ATOM 1879 C C . MET B 1 1 ? -32.531 -2.34 -31.344 1 35.66 1 MET B C 1
ATOM 1881 O O . MET B 1 1 ? -31.297 -2.184 -31.375 1 35.66 1 MET B O 1
ATOM 1885 N N . ASP B 1 2 ? -33.031 -2.453 -30.141 1 40.69 2 ASP B N 1
ATOM 1886 C CA . ASP B 1 2 ? -32.5 -2.799 -28.828 1 40.69 2 ASP B CA 1
ATOM 1887 C C . ASP B 1 2 ? -31.875 -4.195 -28.828 1 40.69 2 ASP B C 1
ATOM 1889 O O . ASP B 1 2 ? -31.016 -4.504 -28 1 40.69 2 ASP B O 1
ATOM 1893 N N . ASN B 1 3 ? -32.406 -5.074 -29.5 1 44.44 3 ASN B N 1
ATOM 1894 C CA . ASN B 1 3 ? -32.219 -6.52 -29.562 1 44.44 3 ASN B CA 1
ATOM 1895 C C . ASN B 1 3 ? -30.844 -6.879 -30.141 1 44.44 3 ASN B C 1
ATOM 1897 O O . ASN B 1 3 ? -30.438 -8.039 -30.109 1 44.44 3 ASN B O 1
ATOM 1901 N N . TYR B 1 4 ? -30.453 -6.297 -31.219 1 36.53 4 TYR B N 1
ATOM 1902 C CA . TYR B 1 4 ? -29.234 -6.691 -31.938 1 36.53 4 TYR B CA 1
ATOM 1903 C C . TYR B 1 4 ? -28 -6.141 -31.25 1 36.53 4 TYR B C 1
ATOM 1905 O O . TYR B 1 4 ? -27.031 -5.777 -31.922 1 36.53 4 TYR B O 1
ATOM 1913 N N . LYS B 1 5 ? -28.172 -5.703 -29.938 1 38.03 5 LYS B N 1
ATOM 1914 C CA . LYS B 1 5 ? -26.906 -5.273 -29.344 1 38.03 5 LYS B CA 1
ATOM 1915 C C . LYS B 1 5 ? -25.859 -6.383 -29.422 1 38.03 5 LYS B C 1
ATOM 1917 O O . LYS B 1 5 ? -26.109 -7.512 -29 1 38.03 5 LYS B O 1
ATOM 1922 N N . ILE B 1 6 ? -25.078 -6.496 -30.484 1 40.12 6 ILE B N 1
ATOM 1923 C CA . ILE B 1 6 ? -23.953 -7.422 -30.609 1 40.12 6 ILE B CA 1
ATOM 1924 C C . ILE B 1 6 ? -23.125 -7.418 -29.328 1 40.12 6 ILE B C 1
ATOM 1926 O O . ILE B 1 6 ? -22.766 -6.355 -28.812 1 40.12 6 ILE B O 1
ATOM 1930 N N . GLU B 1 7 ? -23.297 -8.375 -28.469 1 44.06 7 GLU B N 1
ATOM 1931 C CA . GLU B 1 7 ? -22.453 -8.57 -27.281 1 44.06 7 GLU B CA 1
ATOM 1932 C C . GLU B 1 7 ? -20.984 -8.578 -27.656 1 44.06 7 GLU B C 1
ATOM 1934 O O . GLU B 1 7 ? -20.531 -9.391 -28.469 1 44.06 7 GLU B O 1
ATOM 1939 N N . LYS B 1 8 ? -20.5 -7.477 -27.984 1 48.41 8 LYS B N 1
ATOM 1940 C CA . LYS B 1 8 ? -19.109 -7.32 -28.438 1 48.41 8 LYS B CA 1
ATOM 1941 C C . LYS B 1 8 ? -18.172 -8.242 -27.672 1 48.41 8 LYS B C 1
ATOM 1943 O O . LYS B 1 8 ? -18.234 -8.312 -26.438 1 48.41 8 LYS B O 1
ATOM 1948 N N . GLY B 1 9 ? -17.984 -9.477 -28.109 1 51.22 9 GLY B N 1
ATOM 1949 C CA . GLY B 1 9 ? -16.969 -10.352 -27.547 1 51.22 9 GLY B CA 1
ATOM 1950 C C . GLY B 1 9 ? -15.812 -9.586 -26.922 1 51.22 9 GLY B C 1
ATOM 1951 O O . GLY B 1 9 ? -15.703 -8.367 -27.094 1 51.22 9 GLY B O 1
ATOM 1952 N N . PRO B 1 10 ? -15.156 -10.438 -26.016 1 62.84 10 PRO B N 1
ATOM 1953 C CA . PRO B 1 10 ? -14.047 -9.648 -25.484 1 62.84 10 PRO B CA 1
ATOM 1954 C C . PRO B 1 10 ? -13.25 -8.945 -26.562 1 62.84 10 PRO B C 1
ATOM 1956 O O . PRO B 1 10 ? -13.062 -9.492 -27.656 1 62.84 10 PRO B O 1
ATOM 1959 N N . SER B 1 11 ? -13.047 -7.688 -26.375 1 79.75 11 SER B N 1
ATOM 1960 C CA . SER B 1 11 ? -12.305 -6.879 -27.344 1 79.75 11 SER B CA 1
ATOM 1961 C C . SER B 1 11 ? -10.977 -7.531 -27.703 1 79.75 11 SER B C 1
ATOM 1963 O O . SER B 1 11 ? -10.43 -8.32 -26.922 1 79.75 11 SER B O 1
ATOM 1965 N N . TYR B 1 12 ? -10.719 -7.645 -28.891 1 86.06 12 TYR B N 1
ATOM 1966 C CA . TYR B 1 12 ? -9.422 -8.109 -29.359 1 86.06 12 TYR B CA 1
ATOM 1967 C C . TYR B 1 12 ? -8.312 -7.652 -28.422 1 86.06 12 TYR B C 1
ATOM 1969 O O . TYR B 1 12 ? -7.332 -8.375 -28.203 1 86.06 12 TYR B O 1
ATOM 1977 N N . TYR B 1 13 ? -8.547 -6.613 -27.766 1 88.06 13 TYR B N 1
ATOM 1978 C CA . TYR B 1 13 ? -7.617 -6.102 -26.75 1 88.06 13 TYR B CA 1
ATOM 1979 C C . TYR B 1 13 ? -7.527 -7.051 -25.562 1 88.06 13 TYR B C 1
ATOM 1981 O O . TYR B 1 13 ? -6.43 -7.445 -25.172 1 88.06 13 TYR B O 1
ATOM 1989 N N . ASN B 1 14 ? -8.656 -7.375 -25.078 1 90.31 14 ASN B N 1
ATOM 1990 C CA . ASN B 1 14 ? -8.688 -8.234 -23.906 1 90.31 14 ASN B CA 1
ATOM 1991 C C . ASN B 1 14 ? -8.078 -9.609 -24.203 1 90.31 14 ASN B C 1
ATOM 1993 O O . ASN B 1 14 ? -7.359 -10.164 -23.375 1 90.31 14 ASN B O 1
ATOM 1997 N N . GLN B 1 15 ? -8.375 -10.062 -25.266 1 90.69 15 GLN B N 1
ATOM 1998 C CA . GLN B 1 15 ? -7.844 -11.359 -25.656 1 90.69 15 GLN B CA 1
ATOM 1999 C C . GLN B 1 15 ? -6.324 -11.312 -25.812 1 90.69 15 GLN B C 1
ATOM 2001 O O . GLN B 1 15 ? -5.617 -12.195 -25.328 1 90.69 15 GLN B O 1
ATOM 2006 N N . ALA B 1 16 ? -5.879 -10.312 -26.531 1 93 16 ALA B N 1
ATOM 2007 C CA . ALA B 1 16 ? -4.438 -10.148 -26.703 1 93 16 ALA B CA 1
ATOM 2008 C C . ALA B 1 16 ? -3.744 -9.984 -25.344 1 93 16 ALA B C 1
ATOM 2010 O O . ALA B 1 16 ? -2.734 -10.641 -25.078 1 93 16 ALA B O 1
ATOM 2011 N N . TYR B 1 17 ? -4.336 -9.133 -24.547 1 93.31 17 TYR B N 1
ATOM 2012 C CA . TYR B 1 17 ? -3.791 -8.883 -23.219 1 93.31 17 TYR B CA 1
ATOM 2013 C C . TYR B 1 17 ? -3.676 -10.18 -22.422 1 93.31 17 TYR B C 1
ATOM 2015 O O . TYR B 1 17 ? -2.6 -10.516 -21.922 1 93.31 17 TYR B O 1
ATOM 2023 N N . ASN B 1 18 ? -4.723 -10.906 -22.406 1 91.44 18 ASN B N 1
ATOM 2024 C CA . ASN B 1 18 ? -4.758 -12.133 -21.609 1 91.44 18 ASN B CA 1
ATOM 2025 C C . ASN B 1 18 ? -3.84 -13.203 -22.188 1 91.44 18 ASN B C 1
ATOM 2027 O O . ASN B 1 18 ? -3.205 -13.953 -21.453 1 91.44 18 ASN B O 1
ATOM 2031 N N . SER B 1 19 ? -3.789 -13.281 -23.422 1 92 19 SER B N 1
ATOM 2032 C CA . SER B 1 19 ? -2.949 -14.289 -24.062 1 92 19 SER B CA 1
ATOM 2033 C C . SER B 1 19 ? -1.473 -14.039 -23.781 1 92 19 SER B C 1
ATOM 2035 O O . SER B 1 19 ? -0.741 -14.961 -23.422 1 92 19 SER B O 1
ATOM 2037 N N . ILE B 1 20 ? -1.08 -12.82 -23.953 1 93.44 20 ILE B N 1
ATOM 2038 C CA . ILE B 1 20 ? 0.319 -12.492 -23.703 1 93.44 20 ILE B CA 1
ATOM 2039 C C . ILE B 1 20 ? 0.647 -12.719 -22.234 1 93.44 20 ILE B C 1
ATOM 2041 O O . ILE B 1 20 ? 1.686 -13.297 -21.906 1 93.44 20 ILE B O 1
ATOM 2045 N N . LYS B 1 21 ? -0.234 -12.328 -21.438 1 90.19 21 LYS B N 1
ATOM 2046 C CA . LYS B 1 21 ? -0.065 -12.539 -20 1 90.19 21 LYS B CA 1
ATOM 2047 C C . LYS B 1 21 ? 0.087 -14.016 -19.672 1 90.19 21 LYS B C 1
ATOM 2049 O O . LYS B 1 21 ? 0.988 -14.406 -18.922 1 90.19 21 LYS B O 1
ATOM 2054 N N . ASP B 1 22 ? -0.762 -14.789 -20.266 1 87.5 22 ASP B N 1
ATOM 2055 C CA . ASP B 1 22 ? -0.719 -16.234 -20.047 1 87.5 22 ASP B CA 1
ATOM 2056 C C . ASP B 1 22 ? 0.599 -16.828 -20.547 1 87.5 22 ASP B C 1
ATOM 2058 O O . ASP B 1 22 ? 1.157 -17.719 -19.906 1 87.5 22 ASP B O 1
ATOM 2062 N N . MET B 1 23 ? 1.055 -16.328 -21.609 1 88.69 23 MET B N 1
ATOM 2063 C CA . MET B 1 23 ? 2.32 -16.797 -22.172 1 88.69 23 MET B CA 1
ATOM 2064 C C . MET B 1 23 ? 3.477 -16.5 -21.219 1 88.69 23 MET B C 1
ATOM 2066 O O . MET B 1 23 ? 4.41 -17.297 -21.094 1 88.69 23 MET B O 1
ATOM 2070 N N . ILE B 1 24 ? 3.363 -15.406 -20.578 1 87.81 24 ILE B N 1
ATOM 2071 C CA . ILE B 1 24 ? 4.395 -15.016 -19.625 1 87.81 24 ILE B CA 1
ATOM 2072 C C . ILE B 1 24 ? 4.316 -15.906 -18.391 1 87.81 24 ILE B C 1
ATOM 2074 O O . ILE B 1 24 ? 5.324 -16.453 -17.938 1 87.81 24 ILE B O 1
ATOM 2078 N N . PHE B 1 25 ? 3.143 -16.188 -17.953 1 82.25 25 PHE B N 1
ATOM 2079 C CA . PHE B 1 25 ? 2.934 -16.922 -16.703 1 82.25 25 PHE B CA 1
ATOM 2080 C C . PHE B 1 25 ? 3.221 -18.406 -16.891 1 82.25 25 PHE B C 1
ATOM 2082 O O . PHE B 1 25 ? 3.674 -19.078 -15.961 1 82.25 25 PHE B O 1
ATOM 2089 N N . ASN B 1 26 ? 3.02 -18.859 -18.078 1 78.81 26 ASN B N 1
ATOM 2090 C CA . ASN B 1 26 ? 3.242 -20.266 -18.328 1 78.81 26 ASN B CA 1
ATOM 2091 C C . ASN B 1 26 ? 4.656 -20.531 -18.828 1 78.81 26 ASN B C 1
ATOM 2093 O O . ASN B 1 26 ? 4.992 -21.672 -19.188 1 78.81 26 ASN B O 1
ATOM 2097 N N . GLY B 1 27 ? 5.418 -19.484 -18.969 1 80.88 27 GLY B N 1
ATOM 2098 C CA . GLY B 1 27 ? 6.836 -19.641 -19.266 1 80.88 27 GLY B CA 1
ATOM 2099 C C . GLY B 1 27 ? 7.129 -19.719 -20.766 1 80.88 27 GLY B C 1
ATOM 2100 O O . GLY B 1 27 ? 8.266 -19.953 -21.156 1 80.88 27 GLY B O 1
ATOM 2101 N N . LEU B 1 28 ? 6.129 -19.531 -21.531 1 84.81 28 LEU B N 1
ATOM 2102 C CA . LEU B 1 28 ? 6.371 -19.484 -22.969 1 84.81 28 LEU B CA 1
ATOM 2103 C C . LEU B 1 28 ? 7.18 -18.234 -23.344 1 84.81 28 LEU B C 1
ATOM 2105 O O . LEU B 1 28 ? 8.016 -18.281 -24.25 1 84.81 28 LEU B O 1
ATOM 2109 N N . LEU B 1 29 ? 6.895 -17.188 -22.719 1 89.5 29 LEU B N 1
ATOM 2110 C CA . LEU B 1 29 ? 7.719 -15.992 -22.734 1 89.5 29 LEU B CA 1
ATOM 2111 C C . LEU B 1 29 ? 8.484 -15.836 -21.422 1 89.5 29 LEU B C 1
ATOM 2113 O O . LEU B 1 29 ? 7.891 -15.586 -20.375 1 89.5 29 LEU B O 1
ATOM 2117 N N . LYS B 1 30 ? 9.75 -15.961 -21.5 1 85.56 30 LYS B N 1
ATOM 2118 C CA . LYS B 1 30 ? 10.578 -15.984 -20.297 1 85.56 30 LYS B CA 1
ATOM 2119 C C . LYS B 1 30 ? 11.062 -14.578 -19.938 1 85.56 30 LYS B C 1
ATOM 2121 O O . LYS B 1 30 ? 11.148 -13.703 -20.812 1 85.56 30 LYS B O 1
ATOM 2126 N N . PRO B 1 31 ? 11.43 -14.461 -18.703 1 86.12 31 PRO B N 1
ATOM 2127 C CA . PRO B 1 31 ? 12.008 -13.172 -18.312 1 86.12 31 PRO B CA 1
ATOM 2128 C C . PRO B 1 31 ? 13.219 -12.797 -19.172 1 86.12 31 PRO B C 1
ATOM 2130 O O . PRO B 1 31 ? 14.102 -13.625 -19.406 1 86.12 31 PRO B O 1
ATOM 2133 N N . GLY B 1 32 ? 13.172 -11.594 -19.656 1 87.94 32 GLY B N 1
ATOM 2134 C CA . GLY B 1 32 ? 14.281 -11.109 -20.469 1 87.94 32 GLY B CA 1
ATOM 2135 C C . GLY B 1 32 ? 14.07 -11.305 -21.953 1 87.94 32 GLY B C 1
ATOM 2136 O O . GLY B 1 32 ? 14.781 -10.711 -22.766 1 87.94 32 GLY B O 1
ATOM 2137 N N . ASP B 1 33 ? 13.102 -12.102 -22.312 1 91.38 33 ASP B N 1
ATOM 2138 C CA . ASP B 1 33 ? 12.836 -12.352 -23.734 1 91.38 33 ASP B CA 1
ATOM 2139 C C . ASP B 1 33 ? 12.398 -11.078 -24.453 1 91.38 33 ASP B C 1
ATOM 2141 O O . ASP B 1 33 ? 11.648 -10.273 -23.891 1 91.38 33 ASP B O 1
ATOM 2145 N N . ARG B 1 34 ? 12.781 -10.984 -25.641 1 93.25 34 ARG B N 1
ATOM 2146 C CA . ARG B 1 34 ? 12.289 -9.922 -26.516 1 93.25 34 ARG B CA 1
ATOM 2147 C C . ARG B 1 34 ? 11.008 -10.344 -27.219 1 93.25 34 ARG B C 1
ATOM 2149 O O . ARG B 1 34 ? 10.883 -11.492 -27.672 1 93.25 34 ARG B O 1
ATOM 2156 N N . ILE B 1 35 ? 10.094 -9.352 -27.25 1 93.44 35 ILE B N 1
ATOM 2157 C CA . ILE B 1 35 ? 8.844 -9.625 -27.953 1 93.44 35 ILE B CA 1
ATOM 2158 C C . ILE B 1 35 ? 8.664 -8.625 -29.094 1 93.44 35 ILE B C 1
ATOM 2160 O O . ILE B 1 35 ? 9.094 -7.477 -29 1 93.44 35 ILE B O 1
ATOM 2164 N N . TYR B 1 36 ? 8.07 -9.141 -30.156 1 92.62 36 TYR B N 1
ATOM 2165 C CA . TYR B 1 36 ? 7.793 -8.312 -31.328 1 92.62 36 TYR B CA 1
ATOM 2166 C C . TYR B 1 36 ? 6.297 -8.211 -31.578 1 92.62 36 TYR B C 1
ATOM 2168 O O . TYR B 1 36 ? 5.617 -9.227 -31.734 1 92.62 36 TYR B O 1
ATOM 2176 N N . GLU B 1 37 ? 5.863 -6.996 -31.562 1 92.75 37 GLU B N 1
ATOM 2177 C CA . GLU B 1 37 ? 4.445 -6.723 -31.797 1 92.75 37 GLU B CA 1
ATOM 2178 C C . GLU B 1 37 ? 3.941 -7.402 -33.062 1 92.75 37 GLU B C 1
ATOM 2180 O O . GLU B 1 37 ? 2.873 -8.016 -33.062 1 92.75 37 GLU B O 1
ATOM 2185 N N . SER B 1 38 ? 4.695 -7.285 -34.125 1 92.31 38 SER B N 1
ATOM 2186 C CA . SER B 1 38 ? 4.309 -7.836 -35.438 1 92.31 38 SER B CA 1
ATOM 2187 C C . SER B 1 38 ? 4.191 -9.359 -35.375 1 92.31 38 SER B C 1
ATOM 2189 O O . SER B 1 38 ? 3.254 -9.93 -35.938 1 92.31 38 SER B O 1
ATOM 2191 N N . LYS B 1 39 ? 5.094 -9.961 -34.75 1 93.75 39 LYS B N 1
ATOM 2192 C CA . LYS B 1 39 ? 5.074 -11.414 -34.625 1 93.75 39 LYS B CA 1
ATOM 2193 C C . LYS B 1 39 ? 3.857 -11.883 -33.844 1 93.75 39 LYS B C 1
ATOM 2195 O O . LYS B 1 39 ? 3.195 -12.852 -34.219 1 93.75 39 LYS B O 1
ATOM 2200 N N . LEU B 1 40 ? 3.607 -11.203 -32.781 1 94.44 40 LEU B N 1
ATOM 2201 C CA . LEU B 1 40 ? 2.459 -11.562 -31.969 1 94.44 40 LEU B CA 1
ATOM 2202 C C . LEU B 1 40 ? 1.157 -11.367 -32.75 1 94.44 40 LEU B C 1
ATOM 2204 O O . LEU B 1 40 ? 0.255 -12.211 -32.656 1 94.44 40 LEU B O 1
ATOM 2208 N N . ALA B 1 41 ? 1.046 -10.281 -33.406 1 93.62 41 ALA B N 1
ATOM 2209 C CA . ALA B 1 41 ? -0.141 -10.016 -34.219 1 93.62 41 ALA B CA 1
ATOM 2210 C C . ALA B 1 41 ? -0.37 -11.133 -35.25 1 93.62 41 ALA B C 1
ATOM 2212 O O . ALA B 1 41 ? -1.501 -11.586 -35.438 1 93.62 41 ALA B O 1
ATOM 2213 N N . THR B 1 42 ? 0.684 -11.531 -35.906 1 93.81 42 THR B N 1
ATOM 2214 C CA . THR B 1 42 ? 0.622 -12.609 -36.875 1 93.81 42 THR B CA 1
ATOM 2215 C C . THR B 1 42 ? 0.205 -13.922 -36.219 1 93.81 42 THR B C 1
ATOM 2217 O O . THR B 1 42 ? -0.678 -14.617 -36.688 1 93.81 42 THR B O 1
ATOM 2220 N N . GLU B 1 43 ? 0.778 -14.141 -35.094 1 92.06 43 GLU B N 1
ATOM 2221 C CA . GLU B 1 43 ? 0.491 -15.367 -34.344 1 92.06 43 GLU B CA 1
ATOM 2222 C C . GLU B 1 43 ? -0.958 -15.406 -33.875 1 92.06 43 GLU B C 1
ATOM 2224 O O . GLU B 1 43 ? -1.598 -16.453 -33.906 1 92.06 43 GLU B O 1
ATOM 2229 N N . PHE B 1 44 ? -1.442 -14.258 -33.5 1 92.69 44 PHE B N 1
ATOM 2230 C CA . PHE B 1 44 ? -2.799 -14.172 -32.969 1 92.69 44 PHE B CA 1
ATOM 2231 C C . PHE B 1 44 ? -3.807 -13.977 -34.094 1 92.69 44 PHE B C 1
ATOM 2233 O O . PHE B 1 44 ? -5.016 -14.047 -33.875 1 92.69 44 PHE B O 1
ATOM 2240 N N . GLN B 1 45 ? -3.314 -13.695 -35.219 1 93 45 GLN B N 1
ATOM 2241 C CA . GLN B 1 45 ? -4.145 -13.453 -36.406 1 93 45 GLN B CA 1
ATOM 2242 C C . GLN B 1 45 ? -5.086 -12.273 -36.188 1 93 45 GLN B C 1
ATOM 2244 O O . GLN B 1 45 ? -6.289 -12.375 -36.438 1 93 45 GLN B O 1
ATOM 2249 N N . ILE B 1 46 ? -4.465 -11.25 -35.625 1 92.31 46 ILE B N 1
ATOM 2250 C CA . ILE B 1 46 ? -5.188 -10 -35.438 1 92.31 46 ILE B CA 1
ATOM 2251 C C . ILE B 1 46 ? -4.309 -8.828 -35.875 1 92.31 46 ILE B C 1
ATOM 2253 O O . ILE B 1 46 ? -3.131 -9.016 -36.188 1 92.31 46 ILE B O 1
ATOM 2257 N N . SER B 1 47 ? -4.957 -7.668 -35.906 1 90.56 47 SER B N 1
ATOM 2258 C CA . SER B 1 47 ? -4.203 -6.484 -36.281 1 90.56 47 SER B CA 1
ATOM 2259 C C . SER B 1 47 ? -3.23 -6.066 -35.188 1 90.56 47 SER B C 1
ATOM 2261 O O . SER B 1 47 ? -3.311 -6.559 -34.062 1 90.56 47 SER B O 1
ATOM 2263 N N . ARG B 1 48 ? -2.344 -5.125 -35.531 1 92.19 48 ARG B N 1
ATOM 2264 C CA . ARG B 1 48 ? -1.313 -4.684 -34.625 1 92.19 48 ARG B CA 1
ATOM 2265 C C . ARG B 1 48 ? -1.896 -3.748 -33.562 1 92.19 48 ARG B C 1
ATOM 2267 O O . ARG B 1 48 ? -1.361 -3.643 -32.438 1 92.19 48 ARG B O 1
ATOM 2274 N N . SER B 1 49 ? -2.902 -3.176 -33.844 1 91.75 49 SER B N 1
ATOM 2275 C CA . SER B 1 49 ? -3.449 -2.154 -32.969 1 91.75 49 SER B CA 1
ATOM 2276 C C . SER B 1 49 ? -3.848 -2.75 -31.609 1 91.75 49 SER B C 1
ATOM 2278 O O . SER B 1 49 ? -3.406 -2.275 -30.562 1 91.75 49 SER B O 1
ATOM 2280 N N . PRO B 1 50 ? -4.707 -3.736 -31.562 1 93.12 50 PRO B N 1
ATOM 2281 C CA . PRO B 1 50 ? -5.062 -4.32 -30.266 1 93.12 50 PRO B CA 1
ATOM 2282 C C . PRO B 1 50 ? -3.855 -4.895 -29.531 1 93.12 50 PRO B C 1
ATOM 2284 O O . PRO B 1 50 ? -3.809 -4.859 -28.297 1 93.12 50 PRO B O 1
ATOM 2287 N N . VAL B 1 51 ? -2.891 -5.406 -30.25 1 94.31 51 VAL B N 1
ATOM 2288 C CA . VAL B 1 51 ? -1.679 -5.945 -29.656 1 94.31 51 VAL B CA 1
ATOM 2289 C C . VAL B 1 51 ? -0.885 -4.82 -28.984 1 94.31 51 VAL B C 1
ATOM 2291 O O . VAL B 1 51 ? -0.387 -4.973 -27.875 1 94.31 51 VAL B O 1
ATOM 2294 N N . ARG B 1 52 ? -0.826 -3.736 -29.641 1 92 52 ARG B N 1
ATOM 2295 C CA . ARG B 1 52 ? -0.122 -2.572 -29.125 1 92 52 ARG B CA 1
ATOM 2296 C C . ARG B 1 52 ? -0.765 -2.084 -27.828 1 92 52 ARG B C 1
ATOM 2298 O O . ARG B 1 52 ? -0.066 -1.757 -26.859 1 92 52 ARG B O 1
ATOM 2305 N N . GLU B 1 53 ? -1.987 -2.055 -27.828 1 92.88 53 GLU B N 1
ATOM 2306 C CA . GLU B 1 53 ? -2.711 -1.636 -26.625 1 92.88 53 GLU B CA 1
ATOM 2307 C C . GLU B 1 53 ? -2.48 -2.609 -25.469 1 92.88 53 GLU B C 1
ATOM 2309 O O . GLU B 1 53 ? -2.309 -2.191 -24.328 1 92.88 53 GLU B O 1
ATOM 2314 N N . ALA B 1 54 ? -2.525 -3.812 -25.797 1 93.88 54 ALA B N 1
ATOM 2315 C CA . ALA B 1 54 ? -2.285 -4.852 -24.797 1 93.88 54 ALA B CA 1
ATOM 2316 C C . ALA B 1 54 ? -0.883 -4.73 -24.203 1 93.88 54 ALA B C 1
ATOM 2318 O O . ALA B 1 54 ? -0.701 -4.848 -23 1 93.88 54 ALA B O 1
ATOM 2319 N N . ILE B 1 55 ? 0.002 -4.496 -25.109 1 93.5 55 ILE B N 1
ATOM 2320 C CA . ILE B 1 55 ? 1.396 -4.367 -24.688 1 93.5 55 ILE B CA 1
ATOM 2321 C C . ILE B 1 55 ? 1.548 -3.172 -23.75 1 93.5 55 ILE B C 1
ATOM 2323 O O . ILE B 1 55 ? 2.238 -3.258 -22.734 1 93.5 55 ILE B O 1
ATOM 2327 N N . ARG B 1 56 ? 0.896 -2.148 -24.016 1 91.94 56 ARG B N 1
ATOM 2328 C CA . ARG B 1 56 ? 0.947 -0.964 -23.156 1 91.94 56 ARG B CA 1
ATOM 2329 C C . ARG B 1 56 ? 0.366 -1.253 -21.781 1 91.94 56 ARG B C 1
ATOM 2331 O O . ARG B 1 56 ? 0.905 -0.803 -20.766 1 91.94 56 ARG B O 1
ATOM 2338 N N . SER B 1 57 ? -0.667 -1.96 -21.797 1 91.62 57 SER B N 1
ATOM 2339 C CA . SER B 1 57 ? -1.288 -2.318 -20.531 1 91.62 57 SER B CA 1
ATOM 2340 C C . SER B 1 57 ? -0.384 -3.238 -19.719 1 91.62 57 SER B C 1
ATOM 2342 O O . SER B 1 57 ? -0.255 -3.072 -18.5 1 91.62 57 SER B O 1
ATOM 2344 N N . LEU B 1 58 ? 0.211 -4.105 -20.391 1 93.06 58 LEU B N 1
ATOM 2345 C CA . LEU B 1 58 ? 1.107 -5.043 -19.719 1 93.06 58 LEU B CA 1
ATOM 2346 C C . LEU B 1 58 ? 2.352 -4.328 -19.203 1 93.06 58 LEU B C 1
ATOM 2348 O O . LEU B 1 58 ? 2.916 -4.723 -18.188 1 93.06 58 LEU B O 1
ATOM 2352 N N . GLU B 1 59 ? 2.713 -3.316 -19.938 1 91.25 59 GLU B N 1
ATOM 2353 C CA . GLU B 1 59 ? 3.801 -2.467 -19.453 1 91.25 59 GLU B CA 1
ATOM 2354 C C . GLU B 1 59 ? 3.406 -1.731 -18.172 1 91.25 59 GLU B C 1
ATOM 2356 O O . GLU B 1 59 ? 4.191 -1.658 -17.234 1 91.25 59 GLU B O 1
ATOM 2361 N N . LYS B 1 60 ? 2.24 -1.272 -18.172 1 86.19 60 LYS B N 1
ATOM 2362 C CA . LYS B 1 60 ? 1.725 -0.583 -17 1 86.19 60 LYS B CA 1
ATOM 2363 C C . LYS B 1 60 ? 1.646 -1.526 -15.797 1 86.19 60 LYS B C 1
ATOM 2365 O O . LYS B 1 60 ? 1.912 -1.122 -14.664 1 86.19 60 LYS B O 1
ATOM 2370 N N . ASP B 1 61 ? 1.386 -2.742 -16.141 1 87 61 ASP B N 1
ATOM 2371 C CA . ASP B 1 61 ? 1.261 -3.756 -15.102 1 87 61 ASP B CA 1
ATOM 2372 C C . ASP B 1 61 ? 2.633 -4.234 -14.625 1 87 61 ASP B C 1
ATOM 2374 O O . ASP B 1 61 ? 2.738 -4.965 -13.641 1 87 61 ASP B O 1
ATOM 2378 N N . GLY B 1 62 ? 3.648 -3.891 -15.43 1 87.44 62 GLY B N 1
ATOM 2379 C CA . GLY B 1 62 ? 5.012 -4.203 -15.031 1 87.44 62 GLY B CA 1
ATOM 2380 C C . GLY B 1 62 ? 5.512 -5.52 -15.594 1 87.44 62 GLY B C 1
ATOM 2381 O O . GLY B 1 62 ? 6.57 -6.012 -15.195 1 87.44 62 GLY B O 1
ATOM 2382 N N . LEU B 1 63 ? 4.785 -6.082 -16.453 1 90.94 63 LEU B N 1
ATOM 2383 C CA . LEU B 1 63 ? 5.16 -7.383 -17 1 90.94 63 LEU B CA 1
ATOM 2384 C C . LEU B 1 63 ? 6.055 -7.227 -18.219 1 90.94 63 LEU B C 1
ATOM 2386 O O . LEU B 1 63 ? 6.805 -8.141 -18.562 1 90.94 63 LEU B O 1
ATOM 2390 N N . LEU B 1 64 ? 5.883 -6.047 -18.891 1 93.19 64 LEU B N 1
ATOM 2391 C CA . LEU B 1 64 ? 6.719 -5.738 -20.047 1 93.19 64 LEU B CA 1
ATOM 2392 C C . LEU B 1 64 ? 7.453 -4.418 -19.844 1 93.19 64 LEU B C 1
ATOM 2394 O O . LEU B 1 64 ? 6.992 -3.551 -19.109 1 93.19 64 LEU B O 1
ATOM 2398 N N . PHE B 1 65 ? 8.539 -4.316 -20.438 1 90.31 65 PHE B N 1
ATOM 2399 C CA . PHE B 1 65 ? 9.32 -3.082 -20.453 1 90.31 65 PHE B CA 1
ATOM 2400 C C . PHE B 1 65 ? 9.5 -2.576 -21.875 1 90.31 65 PHE B C 1
ATOM 2402 O O . PHE B 1 65 ? 9.875 -3.342 -22.766 1 90.31 65 PHE B O 1
ATOM 2409 N N . LEU B 1 66 ? 9.18 -1.333 -22.016 1 89.19 66 LEU B N 1
ATOM 2410 C CA . LEU B 1 66 ? 9.367 -0.704 -23.312 1 89.19 66 LEU B CA 1
ATOM 2411 C C . LEU B 1 66 ? 10.516 0.3 -23.281 1 89.19 66 LEU B C 1
ATOM 2413 O O . LEU B 1 66 ? 10.586 1.128 -22.375 1 89.19 66 LEU B O 1
ATOM 2417 N N . THR B 1 67 ? 11.477 0.124 -24.156 1 83.5 67 THR B N 1
ATOM 2418 C CA . THR B 1 67 ? 12.578 1.074 -24.25 1 83.5 67 THR B CA 1
ATOM 2419 C C . THR B 1 67 ? 12.281 2.137 -25.312 1 83.5 67 THR B C 1
ATOM 2421 O O . THR B 1 67 ? 11.297 2.037 -26.031 1 83.5 67 THR B O 1
ATOM 2424 N N . ASP B 1 68 ? 13.195 3.143 -25.344 1 76.88 68 ASP B N 1
ATOM 2425 C CA . ASP B 1 68 ? 13.055 4.246 -26.281 1 76.88 68 ASP B CA 1
ATOM 2426 C C . ASP B 1 68 ? 13.148 3.748 -27.719 1 76.88 68 ASP B C 1
ATOM 2428 O O . ASP B 1 68 ? 12.648 4.395 -28.641 1 76.88 68 ASP B O 1
ATOM 2432 N N . LYS B 1 69 ? 13.742 2.699 -27.953 1 73.88 69 LYS B N 1
ATOM 2433 C CA . LYS B 1 69 ? 13.891 2.186 -29.312 1 73.88 69 LYS B CA 1
ATOM 2434 C C . LYS B 1 69 ? 12.812 1.157 -29.625 1 73.88 69 LYS B C 1
ATOM 2436 O O . LYS B 1 69 ? 13.039 0.234 -30.406 1 73.88 69 LYS B O 1
ATOM 2441 N N . SER B 1 70 ? 11.867 1.228 -28.828 1 75.81 70 SER B N 1
ATOM 2442 C CA . SER B 1 70 ? 10.664 0.429 -29.047 1 75.81 70 SER B CA 1
ATOM 2443 C C . SER B 1 70 ? 10.938 -1.055 -28.828 1 75.81 70 SER B C 1
ATOM 2445 O O . SER B 1 70 ? 10.258 -1.91 -29.391 1 75.81 70 SER B O 1
ATOM 2447 N N . LYS B 1 71 ? 11.961 -1.326 -28.203 1 90.56 71 LYS B N 1
ATOM 2448 C CA . LYS B 1 71 ? 12.203 -2.715 -27.812 1 90.56 71 LYS B CA 1
ATOM 2449 C C . LYS B 1 71 ? 11.32 -3.123 -26.641 1 90.56 71 LYS B C 1
ATOM 2451 O O . LYS B 1 71 ? 11.242 -2.404 -25.641 1 90.56 71 LYS B O 1
ATOM 2456 N N . ILE B 1 72 ? 10.594 -4.227 -26.812 1 94.12 72 ILE B N 1
ATOM 2457 C CA . ILE B 1 72 ? 9.711 -4.762 -25.781 1 94.12 72 ILE B CA 1
ATOM 2458 C C . ILE B 1 72 ? 10.328 -6.02 -25.172 1 94.12 72 ILE B C 1
ATOM 2460 O O . ILE B 1 72 ? 10.656 -6.965 -25.891 1 94.12 72 ILE B O 1
ATOM 2464 N N . THR B 1 73 ? 10.555 -6.016 -23.906 1 94.19 73 THR B N 1
ATOM 2465 C CA . THR B 1 73 ? 11.125 -7.176 -23.234 1 94.19 73 THR B CA 1
ATOM 2466 C C . THR B 1 73 ? 10.258 -7.598 -22.062 1 94.19 73 THR B C 1
ATOM 2468 O O . THR B 1 73 ? 9.609 -6.758 -21.422 1 94.19 73 THR B O 1
ATOM 2471 N N . VAL B 1 74 ? 10.258 -8.883 -21.875 1 92.06 74 VAL B N 1
ATOM 2472 C CA . VAL B 1 74 ? 9.57 -9.391 -20.703 1 92.06 74 VAL B CA 1
ATOM 2473 C C . VAL B 1 74 ? 10.336 -8.977 -19.438 1 92.06 74 VAL B C 1
ATOM 2475 O O . VAL B 1 74 ? 11.562 -9.062 -19.391 1 92.06 74 VAL B O 1
ATOM 2478 N N . TYR B 1 75 ? 9.609 -8.57 -18.469 1 88.44 75 TYR B N 1
ATOM 2479 C CA . TYR B 1 75 ? 10.18 -8.117 -17.203 1 88.44 75 TYR B CA 1
ATOM 2480 C C . TYR B 1 75 ? 11.016 -9.211 -16.562 1 88.44 75 TYR B C 1
ATOM 2482 O O . TYR B 1 75 ? 10.578 -10.359 -16.469 1 88.44 75 TYR B O 1
ATOM 2490 N N . GLN B 1 76 ? 12.227 -8.867 -16.219 1 85.56 76 GLN B N 1
ATOM 2491 C CA . GLN B 1 76 ? 13.102 -9.742 -15.445 1 85.56 76 GLN B CA 1
ATOM 2492 C C . GLN B 1 76 ? 13.297 -9.211 -14.031 1 85.56 76 GLN B C 1
ATOM 2494 O O . GLN B 1 76 ? 14.031 -8.242 -13.82 1 85.56 76 GLN B O 1
ATOM 2499 N N . PRO B 1 77 ? 12.672 -9.891 -13.164 1 84.31 77 PRO B N 1
ATOM 2500 C CA . PRO B 1 77 ? 12.742 -9.391 -11.789 1 84.31 77 PRO B CA 1
ATOM 2501 C C . PRO B 1 77 ? 14.148 -9.492 -11.203 1 84.31 77 PRO B C 1
ATOM 2503 O O . PRO B 1 77 ? 14.867 -10.461 -11.469 1 84.31 77 PRO B O 1
ATOM 2506 N N . THR B 1 78 ? 14.531 -8.461 -10.477 1 87.75 78 THR B N 1
ATOM 2507 C CA . THR B 1 78 ? 15.742 -8.516 -9.664 1 87.75 78 THR B CA 1
ATOM 2508 C C . THR B 1 78 ? 15.406 -8.945 -8.234 1 87.75 78 THR B C 1
ATOM 2510 O O . THR B 1 78 ? 14.234 -8.953 -7.844 1 87.75 78 THR B O 1
ATOM 2513 N N . LYS B 1 79 ? 16.422 -9.32 -7.512 1 90.88 79 LYS B N 1
ATOM 2514 C CA . LYS B 1 79 ? 16.219 -9.633 -6.102 1 90.88 79 LYS B CA 1
ATOM 2515 C C . LYS B 1 79 ? 15.578 -8.469 -5.359 1 90.88 79 LYS B C 1
ATOM 2517 O O . LYS B 1 79 ? 14.703 -8.664 -4.52 1 90.88 79 LYS B O 1
ATOM 2522 N N . LYS B 1 80 ? 16.031 -7.316 -5.727 1 93.81 80 LYS B N 1
ATOM 2523 C CA . LYS B 1 80 ? 15.508 -6.113 -5.078 1 93.81 80 LYS B CA 1
ATOM 2524 C C . LYS B 1 80 ? 14.039 -5.895 -5.422 1 93.81 80 LYS B C 1
ATOM 2526 O O . LYS B 1 80 ? 13.25 -5.473 -4.57 1 93.81 80 LYS B O 1
ATOM 2531 N N . ASP B 1 81 ? 13.641 -6.227 -6.621 1 90.88 81 ASP B N 1
ATOM 2532 C CA . ASP B 1 81 ? 12.242 -6.117 -7.02 1 90.88 81 ASP B CA 1
ATOM 2533 C C . ASP B 1 81 ? 11.359 -7.035 -6.176 1 90.88 81 ASP B C 1
ATOM 2535 O O . ASP B 1 81 ? 10.305 -6.617 -5.695 1 90.88 81 ASP B O 1
ATOM 2539 N N . ILE B 1 82 ? 11.812 -8.203 -6.012 1 92.56 82 ILE B N 1
ATOM 2540 C CA . ILE B 1 82 ? 11.055 -9.195 -5.258 1 92.56 82 ILE B CA 1
ATOM 2541 C C . ILE B 1 82 ? 10.961 -8.781 -3.793 1 92.56 82 ILE B C 1
ATOM 2543 O O . ILE B 1 82 ? 9.891 -8.828 -3.191 1 92.56 82 ILE B O 1
ATOM 2547 N N . GLU B 1 83 ? 12.07 -8.336 -3.316 1 95.62 83 GLU B N 1
ATOM 2548 C CA . GLU B 1 83 ? 12.109 -7.891 -1.926 1 95.62 83 GLU B CA 1
ATOM 2549 C C . GLU B 1 83 ? 11.141 -6.742 -1.686 1 95.62 83 GLU B C 1
ATOM 2551 O O . GLU B 1 83 ? 10.367 -6.766 -0.726 1 95.62 83 GLU B O 1
ATOM 2556 N N . ASP B 1 84 ? 11.172 -5.773 -2.516 1 96.38 84 ASP B N 1
ATOM 2557 C CA . ASP B 1 84 ? 10.312 -4.598 -2.363 1 96.38 84 ASP B CA 1
ATOM 2558 C C . ASP B 1 84 ? 8.836 -4.98 -2.412 1 96.38 84 ASP B C 1
ATOM 2560 O O . ASP B 1 84 ? 8.047 -4.52 -1.591 1 96.38 84 ASP B O 1
ATOM 2564 N N . ILE B 1 85 ? 8.508 -5.797 -3.309 1 95.44 85 ILE B N 1
ATOM 2565 C CA . ILE B 1 85 ? 7.117 -6.195 -3.496 1 95.44 85 ILE B CA 1
ATOM 2566 C C . ILE B 1 85 ? 6.648 -7.02 -2.297 1 95.44 85 ILE B C 1
ATOM 2568 O O . ILE B 1 85 ? 5.586 -6.754 -1.733 1 95.44 85 ILE B O 1
ATOM 2572 N N . TYR B 1 86 ? 7.406 -7.953 -1.876 1 97 86 TYR B N 1
ATOM 2573 C CA . TYR B 1 86 ? 6.973 -8.875 -0.831 1 97 86 TYR B CA 1
ATOM 2574 C C . TYR B 1 86 ? 6.973 -8.188 0.531 1 97 86 TYR B C 1
ATOM 2576 O O . TYR B 1 86 ? 6.156 -8.508 1.396 1 97 86 TYR B O 1
ATOM 2584 N N . GLU B 1 87 ? 7.906 -7.242 0.697 1 98.12 87 GLU B N 1
ATOM 2585 C CA . GLU B 1 87 ? 7.855 -6.457 1.926 1 98.12 87 GLU B CA 1
ATOM 2586 C C . GLU B 1 87 ? 6.574 -5.633 2.002 1 98.12 87 GLU B C 1
ATOM 2588 O O . GLU B 1 87 ? 6 -5.469 3.08 1 98.12 87 GLU B O 1
ATOM 2593 N N . CYS B 1 88 ? 6.145 -5.09 0.928 1 98.19 88 CYS B N 1
ATOM 2594 C CA . CYS B 1 88 ? 4.859 -4.398 0.882 1 98.19 88 CYS B CA 1
ATOM 2595 C C . CYS B 1 88 ? 3.715 -5.359 1.172 1 98.19 88 CYS B C 1
ATOM 2597 O O . CYS B 1 88 ? 2.809 -5.039 1.943 1 98.19 88 CYS B O 1
ATOM 2599 N N . ARG B 1 89 ? 3.734 -6.508 0.568 1 97.94 89 ARG B N 1
ATOM 2600 C CA . ARG B 1 89 ? 2.713 -7.523 0.804 1 97.94 89 ARG B CA 1
ATOM 2601 C C . ARG B 1 89 ? 2.656 -7.91 2.277 1 97.94 89 ARG B C 1
ATOM 2603 O O . ARG B 1 89 ? 1.571 -8.062 2.846 1 97.94 89 ARG B O 1
ATOM 2610 N N . GLN B 1 90 ? 3.877 -8.117 2.879 1 98.5 90 GLN B N 1
ATOM 2611 C CA . GLN B 1 90 ? 3.918 -8.438 4.301 1 98.5 90 GLN B CA 1
ATOM 2612 C C . GLN B 1 90 ? 3.105 -7.434 5.117 1 98.5 90 GLN B C 1
ATOM 2614 O O . GLN B 1 90 ? 2.295 -7.82 5.957 1 98.5 90 GLN B O 1
ATOM 2619 N N . ALA B 1 91 ? 3.318 -6.23 4.789 1 98.62 91 ALA B N 1
ATOM 2620 C CA . ALA B 1 91 ? 2.652 -5.168 5.535 1 98.62 91 ALA B CA 1
ATOM 2621 C C . ALA B 1 91 ? 1.147 -5.18 5.289 1 98.62 91 ALA B C 1
ATOM 2623 O O . ALA B 1 91 ? 0.357 -5.297 6.227 1 98.62 91 ALA B O 1
ATOM 2624 N N . LEU B 1 92 ? 0.74 -5.121 4.109 1 98.62 92 LEU B N 1
ATOM 2625 C CA . LEU B 1 92 ? -0.654 -4.934 3.721 1 98.62 92 LEU B CA 1
ATOM 2626 C C . LEU B 1 92 ? -1.482 -6.172 4.055 1 98.62 92 LEU B C 1
ATOM 2628 O O . LEU B 1 92 ? -2.58 -6.059 4.602 1 98.62 92 LEU B O 1
ATOM 2632 N N . GLU B 1 93 ? -0.968 -7.328 3.766 1 98.56 93 GLU B N 1
ATOM 2633 C CA . GLU B 1 93 ? -1.754 -8.547 3.955 1 98.56 93 GLU B CA 1
ATOM 2634 C C . GLU B 1 93 ? -1.80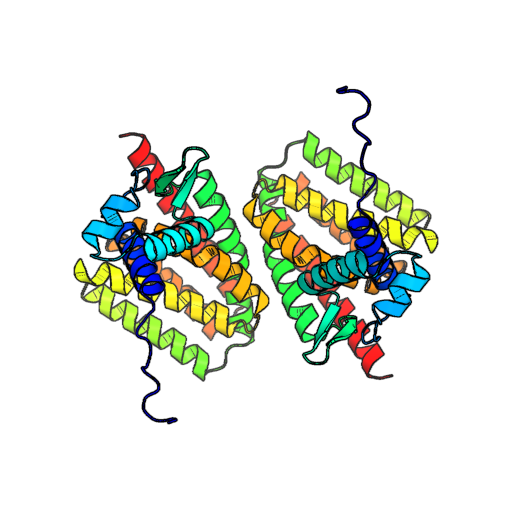6 -8.945 5.426 1 98.56 93 GLU B C 1
ATOM 2636 O O . GLU B 1 93 ? -2.779 -9.555 5.875 1 98.56 93 GLU B O 1
ATOM 2641 N N . SER B 1 94 ? -0.73 -8.641 6.18 1 98.81 94 SER B N 1
ATOM 2642 C CA . SER B 1 94 ? -0.824 -8.844 7.625 1 98.81 94 SER B CA 1
ATOM 2643 C C . SER B 1 94 ? -1.916 -7.977 8.234 1 98.81 94 SER B C 1
ATOM 2645 O O . SER B 1 94 ? -2.67 -8.43 9.094 1 98.81 94 SER B O 1
ATOM 2647 N N . GLN B 1 95 ? -1.963 -6.734 7.766 1 98.88 95 GLN B N 1
ATOM 2648 C CA . GLN B 1 95 ? -3.023 -5.84 8.227 1 98.88 95 GLN B CA 1
ATOM 2649 C C . GLN B 1 95 ? -4.398 -6.359 7.812 1 98.88 95 GLN B C 1
ATOM 2651 O O . GLN B 1 95 ? -5.352 -6.285 8.586 1 98.88 95 GLN B O 1
ATOM 2656 N N . ALA B 1 96 ? -4.484 -6.855 6.602 1 98.81 96 ALA B N 1
ATOM 2657 C CA . ALA B 1 96 ? -5.742 -7.43 6.133 1 98.81 96 ALA B CA 1
ATOM 2658 C C . ALA B 1 96 ? -6.168 -8.609 7.008 1 98.81 96 ALA B C 1
ATOM 2660 O O . ALA B 1 96 ? -7.348 -8.75 7.344 1 98.81 96 ALA B O 1
ATOM 2661 N N . ALA B 1 97 ? -5.215 -9.453 7.375 1 98.88 97 ALA B N 1
ATOM 2662 C CA . ALA B 1 97 ? -5.516 -10.594 8.242 1 98.88 97 ALA B CA 1
ATOM 2663 C C . ALA B 1 97 ? -6.047 -10.125 9.594 1 98.88 97 ALA B C 1
ATOM 2665 O O . ALA B 1 97 ? -7.008 -10.688 10.117 1 98.88 97 ALA B O 1
ATOM 2666 N N . ARG B 1 98 ? -5.406 -9.102 10.148 1 98.75 98 ARG B N 1
ATOM 2667 C CA . ARG B 1 98 ? -5.859 -8.516 11.406 1 98.75 98 ARG B CA 1
ATOM 2668 C C . ARG B 1 98 ? -7.301 -8.031 11.297 1 98.75 98 ARG B C 1
ATOM 2670 O O . ARG B 1 98 ? -8.141 -8.367 12.141 1 98.75 98 ARG B O 1
ATOM 2677 N N . LEU B 1 99 ? -7.582 -7.285 10.281 1 98.81 99 LEU B N 1
ATOM 2678 C CA . LEU B 1 99 ? -8.891 -6.676 10.109 1 98.81 99 LEU B CA 1
ATOM 2679 C C . LEU B 1 99 ? -9.953 -7.73 9.82 1 98.81 99 LEU B C 1
ATOM 2681 O O . LEU B 1 99 ? -11.078 -7.641 10.305 1 98.81 99 LEU B O 1
ATOM 2685 N N . THR B 1 100 ? -9.602 -8.695 8.969 1 98.81 100 THR B N 1
ATOM 2686 C CA . THR B 1 100 ? -10.531 -9.781 8.68 1 98.81 100 THR B CA 1
ATOM 2687 C C . THR B 1 100 ? -10.875 -10.555 9.945 1 98.81 100 THR B C 1
ATOM 2689 O O . THR B 1 100 ? -12.023 -10.953 10.148 1 98.81 100 THR B O 1
ATOM 2692 N N . THR B 1 101 ? -9.898 -10.812 10.812 1 98.88 101 THR B N 1
ATOM 2693 C CA . THR B 1 101 ? -10.117 -11.477 12.094 1 98.88 101 THR B CA 1
ATOM 2694 C C . THR B 1 101 ? -11.148 -10.711 12.922 1 98.88 101 THR B C 1
ATOM 2696 O O . THR B 1 101 ? -12.008 -11.32 13.562 1 98.88 101 THR B O 1
ATOM 2699 N N . ARG B 1 102 ? -11.094 -9.391 12.852 1 97.94 102 ARG B N 1
ATOM 2700 C CA . ARG B 1 102 ? -11.969 -8.508 13.617 1 97.94 102 ARG B CA 1
ATOM 2701 C C . ARG B 1 102 ? -13.359 -8.438 13.008 1 97.94 102 ARG B C 1
ATOM 2703 O O . ARG B 1 102 ? -14.359 -8.43 13.727 1 97.94 102 ARG B O 1
ATOM 2710 N N . ASN B 1 103 ? -13.445 -8.492 11.664 1 97.94 103 ASN B N 1
ATOM 2711 C CA . ASN B 1 103 ? -14.641 -7.973 11.016 1 97.94 103 ASN B CA 1
ATOM 2712 C C . ASN B 1 103 ? -15.438 -9.078 10.328 1 97.94 103 ASN B C 1
ATOM 2714 O O . ASN B 1 103 ? -16.625 -8.914 10.062 1 97.94 103 ASN B O 1
ATOM 2718 N N . ALA B 1 104 ? -14.766 -10.133 9.852 1 98.38 104 ALA B N 1
ATOM 2719 C CA . ALA B 1 104 ? -15.391 -11.102 8.961 1 98.38 104 ALA B CA 1
ATOM 2720 C C . ALA B 1 104 ? -16.578 -11.781 9.641 1 98.38 104 ALA B C 1
ATOM 2722 O O . ALA B 1 104 ? -16.516 -12.117 10.82 1 98.38 104 ALA B O 1
ATOM 2723 N N . SER B 1 105 ? -17.656 -11.992 8.93 1 98.44 105 SER B N 1
ATOM 2724 C CA . SER B 1 105 ? -18.812 -12.742 9.406 1 98.44 105 SER B CA 1
ATOM 2725 C C . SER B 1 105 ? -18.578 -14.242 9.297 1 98.44 105 SER B C 1
ATOM 2727 O O . SER B 1 105 ? -17.625 -14.688 8.648 1 98.44 105 SER B O 1
ATOM 2729 N N . ASP B 1 106 ? -19.484 -14.938 9.898 1 97.81 106 ASP B N 1
ATOM 2730 C CA . ASP B 1 106 ? -19.375 -16.391 9.82 1 97.81 106 ASP B CA 1
ATOM 2731 C C . ASP B 1 106 ? -19.531 -16.875 8.383 1 97.81 106 ASP B C 1
ATOM 2733 O O . ASP B 1 106 ? -18.875 -17.844 7.973 1 97.81 106 ASP B O 1
ATOM 2737 N N . LYS B 1 107 ? -20.375 -16.25 7.656 1 98.38 107 LYS B N 1
ATOM 2738 C CA . LYS B 1 107 ? -20.578 -16.609 6.254 1 98.38 107 LYS B CA 1
ATOM 2739 C C . LYS B 1 107 ? -19.297 -16.375 5.449 1 98.38 107 LYS B C 1
ATOM 2741 O O . LYS B 1 107 ? -18.938 -17.188 4.602 1 98.38 107 LYS B O 1
ATOM 2746 N N . GLU B 1 108 ? -18.656 -15.312 5.73 1 98.5 108 GLU B N 1
ATOM 2747 C CA . GLU B 1 108 ? -17.406 -14.984 5.047 1 98.5 108 GLU B CA 1
ATOM 2748 C C . GLU B 1 108 ? -16.297 -15.953 5.445 1 98.5 108 GLU B C 1
ATOM 2750 O O . GLU B 1 108 ? -15.5 -16.375 4.598 1 98.5 108 GLU B O 1
ATOM 2755 N N . LEU B 1 109 ? -16.234 -16.312 6.73 1 98.5 109 LEU B N 1
ATOM 2756 C CA . LEU B 1 109 ? -15.25 -17.297 7.195 1 98.5 109 LEU B CA 1
ATOM 2757 C C . LEU B 1 109 ? -15.453 -18.641 6.508 1 98.5 109 LEU B C 1
ATOM 2759 O O . LEU B 1 109 ? -14.484 -19.344 6.203 1 98.5 109 LEU B O 1
ATOM 2763 N N . GLN B 1 110 ? -16.672 -18.938 6.227 1 98.56 110 GLN B N 1
ATOM 2764 C CA . GLN B 1 110 ? -16.969 -20.188 5.535 1 98.56 110 GLN B CA 1
ATOM 2765 C C . GLN B 1 110 ? -16.422 -20.172 4.113 1 98.56 110 GLN B C 1
ATOM 2767 O O . GLN B 1 110 ? -15.977 -21.203 3.6 1 98.56 110 GLN B O 1
ATOM 2772 N N . GLN B 1 111 ? -16.469 -19.031 3.445 1 98.69 111 GLN B N 1
ATOM 2773 C CA . GLN B 1 111 ? -15.906 -18.922 2.105 1 98.69 111 GLN B CA 1
ATOM 2774 C C . GLN B 1 111 ? -14.398 -19.172 2.115 1 98.69 111 GLN B C 1
ATOM 2776 O O . GLN B 1 111 ? -13.875 -19.828 1.22 1 98.69 111 GLN B O 1
ATOM 2781 N N . ILE B 1 112 ? -13.758 -18.703 3.141 1 98.75 112 ILE B N 1
ATOM 2782 C CA . ILE B 1 112 ? -12.32 -18.938 3.266 1 98.75 112 ILE B CA 1
ATOM 2783 C C . ILE B 1 112 ? -12.062 -20.422 3.498 1 98.75 112 ILE B C 1
ATOM 2785 O O . ILE B 1 112 ? -11.164 -21 2.887 1 98.75 112 ILE B O 1
ATOM 2789 N N . GLU B 1 113 ? -12.844 -20.953 4.355 1 98.5 113 GLU B N 1
ATOM 2790 C CA . GLU B 1 113 ? -12.703 -22.375 4.668 1 98.5 113 GLU B CA 1
ATOM 2791 C C . GLU B 1 113 ? -12.906 -23.25 3.428 1 98.5 113 GLU B C 1
ATOM 2793 O O . GLU B 1 113 ? -12.234 -24.266 3.256 1 98.5 113 GLU B O 1
ATOM 2798 N N . ASN B 1 114 ? -13.859 -22.828 2.609 1 98.56 114 ASN B N 1
ATOM 2799 C CA . ASN B 1 114 ? -14.117 -23.562 1.372 1 98.56 114 ASN B CA 1
ATOM 2800 C C . ASN B 1 114 ? -12.898 -23.547 0.455 1 98.56 114 ASN B C 1
ATOM 2802 O O . ASN B 1 114 ? -12.586 -24.562 -0.183 1 98.56 114 ASN B O 1
ATOM 2806 N N . ILE B 1 115 ? -12.234 -22.422 0.347 1 98.31 115 ILE B N 1
ATOM 2807 C CA . ILE B 1 115 ? -11.031 -22.328 -0.471 1 98.31 115 ILE B CA 1
ATOM 2808 C C . ILE B 1 115 ? -9.953 -23.25 0.078 1 98.31 115 ILE B C 1
ATOM 2810 O O . ILE B 1 115 ? -9.258 -23.938 -0.686 1 98.31 115 ILE B O 1
ATOM 2814 N N . LEU B 1 116 ? -9.789 -23.344 1.425 1 98.19 116 LEU B N 1
ATOM 2815 C CA . LEU B 1 116 ? -8.797 -24.203 2.057 1 98.19 116 LEU B CA 1
ATOM 2816 C C . LEU B 1 116 ? -9.109 -25.672 1.796 1 98.19 116 LEU B C 1
ATOM 2818 O O . LEU B 1 116 ? -8.203 -26.469 1.513 1 98.19 116 LEU B O 1
ATOM 2822 N N . SER B 1 117 ? -10.367 -25.969 1.856 1 97.94 117 SER B N 1
ATOM 2823 C CA . SER B 1 117 ? -10.789 -27.344 1.581 1 97.94 117 SER B CA 1
ATOM 2824 C C . SER B 1 117 ? -10.492 -27.734 0.137 1 97.94 117 SER B C 1
ATOM 2826 O O . SER B 1 117 ? -10 -28.844 -0.127 1 97.94 117 SER B O 1
ATOM 2828 N N . GLU B 1 118 ? -10.805 -26.859 -0.786 1 96.44 118 GLU B N 1
ATOM 2829 C CA . GLU B 1 118 ? -10.516 -27.109 -2.195 1 96.44 118 GLU B CA 1
ATOM 2830 C C . GLU B 1 118 ? -9.008 -27.234 -2.43 1 96.44 118 GLU B C 1
ATOM 2832 O O . GLU B 1 118 ? -8.57 -28.078 -3.221 1 96.44 118 GLU B O 1
ATOM 2837 N N . THR B 1 119 ? -8.25 -26.438 -1.752 1 95.56 119 THR B N 1
ATOM 2838 C CA . THR B 1 119 ? -6.801 -26.484 -1.879 1 95.56 119 THR B CA 1
ATOM 2839 C C . THR B 1 119 ? -6.262 -27.828 -1.401 1 95.56 119 THR B C 1
ATOM 2841 O O . THR B 1 119 ? -5.438 -28.453 -2.076 1 95.56 119 THR B O 1
ATOM 2844 N N . GLU B 1 120 ? -6.754 -28.25 -0.258 1 94.69 120 GLU B N 1
ATOM 2845 C CA . GLU B 1 120 ? -6.332 -29.531 0.301 1 94.69 120 GLU B CA 1
ATOM 2846 C C . GLU B 1 120 ? -6.59 -30.672 -0.678 1 94.69 120 GLU B C 1
ATOM 2848 O O . GLU B 1 120 ? -5.723 -31.531 -0.892 1 94.69 120 GLU B O 1
ATOM 2853 N N . LYS B 1 121 ? -7.727 -30.656 -1.313 1 94.06 121 LYS B N 1
ATOM 2854 C CA . LYS B 1 121 ? -8.102 -31.688 -2.273 1 94.06 121 LYS B CA 1
ATOM 2855 C C . LYS B 1 121 ? -7.168 -31.688 -3.479 1 94.06 121 LYS B C 1
ATOM 2857 O O . LYS B 1 121 ? -6.781 -32.75 -3.977 1 94.06 121 LYS B O 1
ATOM 2862 N N . ASN B 1 122 ? -6.789 -30.5 -3.938 1 91 122 ASN B N 1
ATOM 2863 C CA . ASN B 1 122 ? -5.941 -30.391 -5.121 1 91 122 ASN B CA 1
ATOM 2864 C C . ASN B 1 122 ? -4.496 -30.766 -4.812 1 91 122 ASN B C 1
ATOM 2866 O O . ASN B 1 122 ? -3.787 -31.281 -5.676 1 91 122 ASN B O 1
ATOM 2870 N N . ILE B 1 123 ? -4.082 -30.562 -3.594 1 89.19 123 ILE B N 1
ATOM 2871 C CA . ILE B 1 123 ? -2.729 -30.938 -3.195 1 89.19 123 ILE B CA 1
ATOM 2872 C C . ILE B 1 123 ? -2.629 -32.469 -3.076 1 89.19 123 ILE B C 1
ATOM 2874 O O . ILE B 1 123 ? -1.622 -33.062 -3.469 1 89.19 123 ILE B O 1
ATOM 2878 N N . GLU B 1 124 ? -3.645 -33.062 -2.51 1 87.69 124 GLU B N 1
ATOM 2879 C CA . GLU B 1 124 ? -3.674 -34.5 -2.309 1 87.69 124 GLU B CA 1
ATOM 2880 C C . GLU B 1 124 ? -3.623 -35.25 -3.641 1 87.69 124 GLU B C 1
ATOM 2882 O O . GLU B 1 124 ? -3.041 -36.312 -3.73 1 87.69 124 GLU B O 1
ATOM 2887 N N . HIS B 1 125 ? -4.191 -34.625 -4.652 1 82.62 125 HIS B N 1
ATOM 2888 C CA . HIS B 1 125 ? -4.223 -35.281 -5.961 1 82.62 125 HIS B CA 1
ATOM 2889 C C . HIS B 1 125 ? -3.273 -34.594 -6.938 1 82.62 125 HIS B C 1
ATOM 2891 O O . HIS B 1 125 ? -3.562 -34.5 -8.133 1 82.62 125 HIS B O 1
ATOM 2897 N N . PHE B 1 126 ? -2.26 -34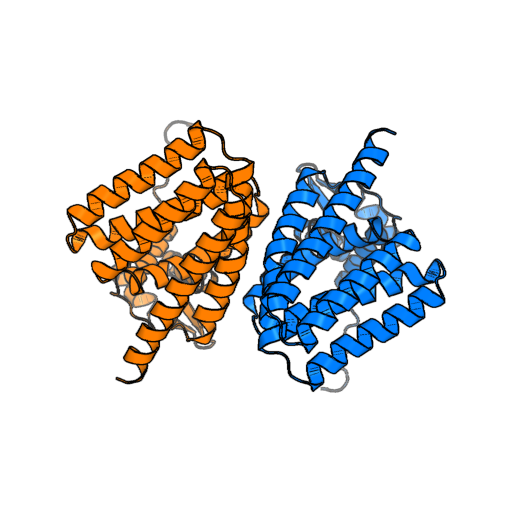.094 -6.352 1 74.69 126 PHE B N 1
ATOM 2898 C CA . PHE B 1 126 ? -1.373 -33.188 -7.094 1 74.69 126 PHE B CA 1
ATOM 2899 C C . PHE B 1 126 ? -0.869 -33.875 -8.359 1 74.69 126 PHE B C 1
ATOM 2901 O O . PHE B 1 126 ? -0.411 -35.031 -8.32 1 74.69 126 PHE B O 1
ATOM 2908 N N . ASP B 1 127 ? -1.186 -33.188 -9.438 1 76.19 127 ASP B N 1
ATOM 2909 C CA . ASP B 1 127 ? -0.548 -33.438 -10.727 1 76.19 127 ASP B CA 1
ATOM 2910 C C . ASP B 1 127 ? -0.142 -32.125 -11.398 1 76.19 127 ASP B C 1
ATOM 2912 O O . ASP B 1 127 ? -0.663 -31.062 -11.062 1 76.19 127 ASP B O 1
ATOM 2916 N N . ASP B 1 128 ? 0.836 -32.188 -12.211 1 71 128 ASP B N 1
ATOM 2917 C CA . ASP B 1 128 ? 1.435 -31.016 -12.844 1 71 128 ASP B CA 1
ATOM 2918 C C . ASP B 1 128 ? 0.366 -30.125 -13.469 1 71 128 ASP B C 1
ATOM 2920 O O . ASP B 1 128 ? 0.534 -28.906 -13.547 1 71 128 ASP B O 1
ATOM 2924 N N . ASN B 1 129 ? -0.698 -30.75 -13.758 1 72.31 129 ASN B N 1
ATOM 2925 C CA . ASN B 1 129 ? -1.764 -30 -14.414 1 72.31 129 ASN B CA 1
ATOM 2926 C C . ASN B 1 129 ? -2.547 -29.156 -13.414 1 72.31 129 ASN B C 1
ATOM 2928 O O . ASN B 1 129 ? -3.301 -28.266 -13.805 1 72.31 129 ASN B O 1
ATOM 2932 N N . LEU B 1 130 ? -2.176 -29.453 -12.156 1 78.75 130 LEU B N 1
ATOM 2933 C CA . LEU B 1 130 ? -2.967 -28.797 -11.125 1 78.75 130 LEU B CA 1
ATOM 2934 C C . LEU B 1 130 ? -2.219 -27.594 -10.547 1 78.75 130 LEU B C 1
ATOM 2936 O O . LEU B 1 130 ? -2.744 -26.891 -9.688 1 78.75 130 LEU B O 1
ATOM 2940 N N . VAL B 1 131 ? -1.075 -27.344 -11.062 1 79.62 131 VAL B N 1
ATOM 2941 C CA . VAL B 1 131 ? -0.245 -26.25 -10.555 1 79.62 131 VAL B CA 1
ATOM 2942 C C . VAL B 1 131 ? -0.977 -24.922 -10.719 1 79.62 131 VAL B C 1
ATOM 2944 O O . VAL B 1 131 ? -1.033 -24.125 -9.789 1 79.62 131 VAL B O 1
ATOM 2947 N N . LYS B 1 132 ? -1.604 -24.766 -11.836 1 82.62 132 LYS B N 1
ATOM 2948 C CA . LYS B 1 132 ? -2.332 -23.531 -12.109 1 82.62 132 LYS B CA 1
ATOM 2949 C C . LYS B 1 132 ? -3.5 -23.359 -11.148 1 82.62 132 LYS B C 1
ATOM 2951 O O . LYS B 1 132 ? -3.77 -22.25 -10.688 1 82.62 132 LYS B O 1
ATOM 2956 N N . THR B 1 133 ? -4.109 -24.484 -10.906 1 88.44 133 THR B N 1
ATOM 2957 C CA . THR B 1 133 ? -5.242 -24.453 -9.984 1 88.44 133 THR B CA 1
ATOM 2958 C C . THR B 1 133 ? -4.785 -24.078 -8.578 1 88.44 133 THR B C 1
ATOM 2960 O O . THR B 1 133 ? -5.434 -23.281 -7.895 1 88.44 133 THR B O 1
ATOM 2963 N N . ILE B 1 134 ? -3.709 -24.625 -8.141 1 89.12 134 ILE B N 1
ATOM 2964 C CA . ILE B 1 134 ? -3.195 -24.359 -6.797 1 89.12 134 ILE B CA 1
ATOM 2965 C C . ILE B 1 134 ? -2.789 -22.891 -6.668 1 89.12 134 ILE B C 1
ATOM 2967 O O . ILE B 1 134 ? -3.068 -22.25 -5.656 1 89.12 134 ILE B O 1
ATOM 2971 N N . ILE B 1 135 ? -2.207 -22.359 -7.703 1 88.25 135 ILE B N 1
ATOM 2972 C CA . ILE B 1 135 ? -1.821 -20.953 -7.715 1 88.25 135 ILE B CA 1
ATOM 2973 C C . ILE B 1 135 ? -3.068 -20.078 -7.621 1 88.25 135 ILE B C 1
ATOM 2975 O O . ILE B 1 135 ? -3.09 -19.094 -6.875 1 88.25 135 ILE B O 1
ATOM 2979 N N . SER B 1 136 ? -4.07 -20.453 -8.367 1 90.25 136 SER B N 1
ATOM 2980 C CA . SER B 1 136 ? -5.328 -19.719 -8.359 1 90.25 136 SER B CA 1
ATOM 2981 C C . SER B 1 136 ? -5.977 -19.75 -6.98 1 90.25 136 SER B C 1
ATOM 2983 O O . SER B 1 136 ? -6.48 -18.734 -6.504 1 90.25 136 SER B O 1
ATOM 2985 N N . LEU B 1 137 ? -5.949 -20.891 -6.363 1 93.81 137 LEU B N 1
ATOM 2986 C CA . LEU B 1 137 ? -6.539 -21.047 -5.039 1 93.81 137 LEU B CA 1
ATOM 2987 C C . LEU B 1 137 ? -5.762 -20.234 -4 1 93.81 137 LEU B C 1
ATOM 2989 O O . LEU B 1 137 ? -6.352 -19.625 -3.107 1 93.81 137 LEU B O 1
ATOM 2993 N N . ASN B 1 138 ? -4.457 -20.266 -4.113 1 93.69 138 ASN B N 1
ATOM 2994 C CA . ASN B 1 138 ? -3.623 -19.422 -3.256 1 93.69 138 ASN B CA 1
ATOM 2995 C C . ASN B 1 138 ? -3.986 -17.953 -3.385 1 93.69 138 ASN B C 1
ATOM 2997 O O . ASN B 1 138 ? -4.129 -17.25 -2.379 1 93.69 138 ASN B O 1
ATOM 3001 N N . THR B 1 139 ? -4.172 -17.516 -4.582 1 93.75 139 THR B N 1
ATOM 3002 C CA . THR B 1 139 ? -4.547 -16.125 -4.859 1 93.75 139 THR B CA 1
ATOM 3003 C C . THR B 1 139 ? -5.914 -15.812 -4.262 1 93.75 139 THR B C 1
ATOM 3005 O O . THR B 1 139 ? -6.105 -14.75 -3.662 1 93.75 139 THR B O 1
ATOM 3008 N N . GLN B 1 140 ? -6.789 -16.703 -4.387 1 96.31 140 GLN B N 1
ATOM 3009 C CA . GLN B 1 140 ? -8.141 -16.5 -3.881 1 96.31 140 GLN B CA 1
ATOM 3010 C C . GLN B 1 140 ? -8.148 -16.391 -2.357 1 96.31 140 GLN B C 1
ATOM 3012 O O . GLN B 1 140 ? -8.898 -15.594 -1.788 1 96.31 140 GLN B O 1
ATOM 3017 N N . PHE B 1 141 ? -7.332 -17.266 -1.654 1 98.25 141 PHE B N 1
ATOM 3018 C CA . PHE B 1 141 ? -7.223 -17.203 -0.202 1 98.25 141 PHE B CA 1
ATOM 3019 C C . PHE B 1 141 ? -6.84 -15.805 0.257 1 98.25 141 PHE B C 1
ATOM 3021 O O . PHE B 1 141 ? -7.516 -15.219 1.107 1 98.25 141 PHE B O 1
ATOM 3028 N N . HIS B 1 142 ? -5.871 -15.195 -0.343 1 97.81 142 HIS B N 1
ATOM 3029 C CA . HIS B 1 142 ? -5.395 -13.867 0.02 1 97.81 142 HIS B CA 1
ATOM 3030 C C . HIS B 1 142 ? -6.414 -12.789 -0.353 1 97.81 142 HIS B C 1
ATOM 3032 O O . HIS B 1 142 ? -6.645 -11.852 0.413 1 97.81 142 HIS B O 1
ATOM 3038 N N . ASN B 1 143 ? -7.043 -13 -1.519 1 97.38 143 ASN B N 1
ATOM 3039 C CA . ASN B 1 143 ? -8.031 -12.031 -1.974 1 97.38 143 ASN B CA 1
ATOM 3040 C C . ASN B 1 143 ? -9.234 -11.977 -1.032 1 97.38 143 ASN B C 1
ATOM 3042 O O . ASN B 1 143 ? -9.766 -10.898 -0.769 1 97.38 143 ASN B O 1
ATOM 3046 N N . LEU B 1 144 ? -9.656 -13.117 -0.59 1 98.5 144 LEU B N 1
ATOM 3047 C CA . LEU B 1 144 ? -10.789 -13.141 0.333 1 98.5 144 LEU B CA 1
ATOM 3048 C C . LEU B 1 144 ? -10.445 -12.422 1.633 1 98.5 144 LEU B C 1
ATOM 3050 O O . LEU B 1 144 ? -11.266 -11.672 2.168 1 98.5 144 LEU B O 1
ATOM 3054 N N . ILE B 1 145 ? -9.258 -12.68 2.117 1 98.75 145 ILE B N 1
ATOM 3055 C CA . ILE B 1 145 ? -8.812 -12.023 3.342 1 98.75 145 ILE B CA 1
ATOM 3056 C C . ILE B 1 145 ? -8.773 -10.508 3.133 1 98.75 145 ILE B C 1
ATOM 3058 O O . ILE B 1 145 ? -9.234 -9.742 3.984 1 98.75 145 ILE B O 1
ATOM 3062 N N . LEU B 1 146 ? -8.242 -10.086 2.023 1 98.5 146 LEU B N 1
ATOM 3063 C CA . LEU B 1 146 ? -8.203 -8.664 1.694 1 98.5 146 LEU B CA 1
ATOM 3064 C C . LEU B 1 146 ? -9.617 -8.094 1.601 1 98.5 146 LEU B C 1
ATOM 3066 O O . LEU B 1 146 ? -9.891 -7.023 2.148 1 98.5 146 LEU B O 1
ATOM 3070 N N . ASN B 1 147 ? -10.484 -8.836 0.968 1 98.06 147 ASN B N 1
ATOM 3071 C CA . ASN B 1 147 ? -11.859 -8.391 0.785 1 98.06 147 ASN B CA 1
ATOM 3072 C C . ASN B 1 147 ? -12.594 -8.273 2.119 1 98.06 147 ASN B C 1
ATOM 3074 O O . ASN B 1 147 ? -13.297 -7.293 2.357 1 98.06 147 ASN B O 1
ATOM 3078 N N . PHE B 1 148 ? -12.367 -9.242 2.949 1 98.5 148 PHE B N 1
ATOM 3079 C CA . PHE B 1 148 ? -13.141 -9.312 4.184 1 98.5 148 PHE B CA 1
ATOM 3080 C C . PHE B 1 148 ? -12.523 -8.422 5.258 1 98.5 148 PHE B C 1
ATOM 3082 O O . PHE B 1 148 ? -13.078 -8.297 6.355 1 98.5 148 PHE B O 1
ATOM 3089 N N . SER B 1 149 ? -11.391 -7.805 4.953 1 98.38 149 SER B N 1
ATOM 3090 C CA . SER B 1 149 ? -10.844 -6.762 5.824 1 98.38 149 SER B CA 1
ATOM 3091 C C . SER B 1 149 ? -11.781 -5.559 5.891 1 98.38 149 SER B C 1
ATOM 3093 O O . SER B 1 149 ? -11.688 -4.75 6.816 1 98.38 149 SER B O 1
ATOM 3095 N N . GLN B 1 150 ? -12.57 -5.418 4.832 1 97.75 150 GLN B N 1
ATOM 3096 C CA . GLN B 1 150 ? -13.539 -4.332 4.688 1 97.75 150 GLN B CA 1
ATOM 3097 C C . GLN B 1 150 ? -12.836 -2.982 4.574 1 97.75 150 GLN B C 1
ATOM 3099 O O . GLN B 1 150 ? -13.375 -1.959 4.996 1 97.75 150 GLN B O 1
ATOM 3104 N N . ASN B 1 151 ? -11.633 -2.998 4.16 1 97.88 151 ASN B N 1
ATOM 3105 C CA . ASN B 1 151 ? -10.859 -1.803 3.826 1 97.88 151 ASN B CA 1
ATOM 3106 C C . ASN B 1 151 ? -10.555 -1.73 2.332 1 97.88 151 ASN B C 1
ATOM 3108 O O . ASN B 1 151 ? -9.586 -2.322 1.864 1 97.88 151 ASN B O 1
ATOM 3112 N N . ASN B 1 152 ? -11.32 -0.965 1.682 1 94.75 152 ASN B N 1
ATOM 3113 C CA . ASN B 1 152 ? -11.234 -0.904 0.226 1 94.75 152 ASN B CA 1
ATOM 3114 C C . ASN B 1 152 ? -9.906 -0.305 -0.232 1 94.75 152 ASN B C 1
ATOM 3116 O O . ASN B 1 152 ? -9.383 -0.679 -1.282 1 94.75 152 ASN B O 1
ATOM 3120 N N . ARG B 1 153 ? -9.406 0.592 0.526 1 94.12 153 ARG B N 1
ATOM 3121 C CA . ARG B 1 153 ? -8.125 1.202 0.167 1 94.12 153 ARG B CA 1
ATOM 3122 C C . ARG B 1 153 ? -6.984 0.203 0.304 1 94.12 153 ARG B C 1
ATOM 3124 O O . ARG B 1 153 ? -6.098 0.141 -0.553 1 94.12 153 ARG B O 1
ATOM 3131 N N . LEU B 1 154 ? -7.027 -0.528 1.364 1 97.19 154 LEU B N 1
ATOM 3132 C CA . LEU B 1 154 ? -6.047 -1.583 1.588 1 97.19 154 LEU B CA 1
ATOM 3133 C C . LEU B 1 154 ? -6.078 -2.604 0.455 1 97.19 154 LEU B C 1
ATOM 3135 O O . LEU B 1 154 ? -5.027 -3.027 -0.034 1 97.19 154 LEU B O 1
ATOM 3139 N N . GLN B 1 155 ? -7.301 -2.984 0.058 1 96.62 155 GLN B N 1
ATOM 3140 C CA . GLN B 1 155 ? -7.48 -3.922 -1.047 1 96.62 155 GLN B CA 1
ATOM 3141 C C . GLN B 1 155 ? -6.898 -3.363 -2.342 1 96.62 155 GLN B C 1
ATOM 3143 O O . GLN B 1 155 ? -6.211 -4.074 -3.078 1 96.62 155 GLN B O 1
ATOM 3148 N N . LYS B 1 156 ? -7.125 -2.141 -2.537 1 93.88 156 LYS B N 1
ATOM 3149 C CA . LYS B 1 156 ? -6.629 -1.502 -3.754 1 93.88 156 LYS B CA 1
ATOM 3150 C C . LYS B 1 156 ? -5.105 -1.476 -3.779 1 93.88 156 LYS B C 1
ATOM 3152 O O . LYS B 1 156 ? -4.492 -1.779 -4.805 1 93.88 156 LYS B O 1
ATOM 3157 N N . GLN B 1 157 ? -4.52 -1.127 -2.719 1 95 157 GLN B N 1
ATOM 3158 C CA . GLN B 1 157 ? -3.064 -1.074 -2.641 1 95 157 GLN B CA 1
ATOM 3159 C C . GLN B 1 157 ? -2.451 -2.453 -2.859 1 95 157 GLN B C 1
ATOM 3161 O O . GLN B 1 157 ? -1.424 -2.582 -3.531 1 95 157 GLN B O 1
ATOM 3166 N N . SER B 1 158 ? -3.088 -3.439 -2.311 1 95.94 158 SER B N 1
ATOM 3167 C CA . SER B 1 158 ? -2.602 -4.801 -2.512 1 95.94 158 SER B CA 1
ATOM 3168 C C . SER B 1 158 ? -2.768 -5.238 -3.965 1 95.94 158 SER B C 1
ATOM 3170 O O . SER B 1 158 ? -1.893 -5.906 -4.52 1 95.94 158 SER B O 1
ATOM 3172 N N . ASN B 1 159 ? -3.898 -4.852 -4.535 1 91.31 159 ASN B N 1
ATOM 3173 C CA . ASN B 1 159 ? -4.191 -5.23 -5.914 1 91.31 159 ASN B CA 1
ATOM 3174 C C . ASN B 1 159 ? -3.195 -4.605 -6.891 1 91.31 159 ASN B C 1
ATOM 3176 O O . ASN B 1 159 ? -2.92 -5.172 -7.949 1 91.31 159 ASN B O 1
ATOM 3180 N N . ASP B 1 160 ? -2.656 -3.502 -6.508 1 88.69 160 ASP B N 1
ATOM 3181 C CA . ASP B 1 160 ? -1.652 -2.852 -7.344 1 88.69 160 ASP B CA 1
ATOM 3182 C C . ASP B 1 160 ? -0.403 -3.721 -7.48 1 88.69 160 ASP B C 1
ATOM 3184 O O . ASP B 1 160 ? 0.378 -3.551 -8.422 1 88.69 160 ASP B O 1
ATOM 3188 N N . LEU B 1 161 ? -0.246 -4.691 -6.59 1 92.19 161 LEU B N 1
ATOM 3189 C CA . LEU B 1 161 ? 0.912 -5.578 -6.602 1 92.19 161 LEU B CA 1
ATOM 3190 C C . LEU B 1 161 ? 0.562 -6.926 -7.223 1 92.19 161 LEU B C 1
ATOM 3192 O O . LEU B 1 161 ? 1.44 -7.766 -7.434 1 92.19 161 LEU B O 1
ATOM 3196 N N . SER B 1 162 ? -0.666 -7.137 -7.586 1 86.69 162 SER B N 1
ATOM 3197 C CA . SER B 1 162 ? -1.222 -8.469 -7.812 1 86.69 162 SER B CA 1
ATOM 3198 C C . SER B 1 162 ? -0.613 -9.117 -9.047 1 86.69 162 SER B C 1
ATOM 3200 O O . SER B 1 162 ? -0.346 -10.32 -9.055 1 86.69 162 SER B O 1
ATOM 3202 N N . THR B 1 163 ? -0.413 -8.344 -10.047 1 83.38 163 THR B N 1
ATOM 3203 C CA . THR B 1 163 ? 0.077 -8.922 -11.297 1 83.38 163 THR B CA 1
ATOM 3204 C C . THR B 1 163 ? 1.474 -9.508 -11.109 1 83.38 163 THR B C 1
ATOM 3206 O O . THR B 1 163 ? 1.728 -10.648 -11.484 1 83.38 163 THR B O 1
ATOM 3209 N N . LEU B 1 164 ? 2.32 -8.789 -10.516 1 85.44 164 LEU B N 1
ATOM 3210 C CA . LEU B 1 164 ? 3.682 -9.258 -10.289 1 85.44 164 LEU B CA 1
ATOM 3211 C C . LEU B 1 164 ? 3.703 -10.375 -9.25 1 85.44 164 LEU B C 1
ATOM 3213 O O . LEU B 1 164 ? 4.496 -11.312 -9.352 1 85.44 164 LEU B O 1
ATOM 3217 N N . THR B 1 165 ? 2.83 -10.289 -8.312 1 88.38 165 THR B N 1
ATOM 3218 C CA . THR B 1 165 ? 2.713 -11.344 -7.305 1 88.38 165 THR B CA 1
ATOM 3219 C C . THR B 1 165 ? 2.311 -12.664 -7.945 1 88.38 165 THR B C 1
ATOM 3221 O O . THR B 1 165 ? 2.854 -13.719 -7.602 1 88.38 165 THR B O 1
ATOM 3224 N N . PHE B 1 166 ? 1.403 -12.586 -8.859 1 83.31 166 PHE B N 1
ATOM 3225 C CA . PHE B 1 166 ? 0.997 -13.797 -9.57 1 83.31 166 PHE B CA 1
ATOM 3226 C C . PHE B 1 166 ? 2.166 -14.383 -10.352 1 83.31 166 PHE B C 1
ATOM 3228 O O . PHE B 1 166 ? 2.371 -15.594 -10.352 1 83.31 166 PHE B O 1
ATOM 3235 N N . PHE B 1 167 ? 2.887 -13.562 -10.953 1 82.56 167 PHE B N 1
ATOM 3236 C CA . PHE B 1 167 ? 4.078 -13.984 -11.688 1 82.56 167 PHE B CA 1
ATOM 3237 C C . PHE B 1 167 ? 5.055 -14.695 -10.758 1 82.56 167 PHE B C 1
ATOM 3239 O O . PHE B 1 167 ? 5.559 -15.773 -11.086 1 82.56 167 PHE B O 1
ATOM 3246 N N . TYR B 1 168 ? 5.254 -14.125 -9.625 1 85.19 168 TYR B N 1
ATOM 3247 C CA . TYR B 1 168 ? 6.215 -14.688 -8.688 1 85.19 168 TYR B CA 1
ATOM 3248 C C . TYR B 1 168 ? 5.691 -15.984 -8.086 1 85.19 168 TYR B C 1
ATOM 3250 O O . TYR B 1 168 ? 6.465 -16.906 -7.801 1 85.19 168 TYR B O 1
ATOM 3258 N N . ARG B 1 169 ? 4.414 -16.047 -7.887 1 83.5 169 ARG B N 1
ATOM 3259 C CA . ARG B 1 169 ? 3.816 -17.281 -7.379 1 83.5 169 ARG B CA 1
ATOM 3260 C C . ARG B 1 169 ? 3.994 -18.438 -8.367 1 83.5 169 ARG B C 1
ATOM 3262 O O . ARG B 1 169 ? 4.172 -19.578 -7.969 1 83.5 169 ARG B O 1
ATOM 3269 N N . SER B 1 170 ? 3.973 -18.125 -9.617 1 78 170 SER B N 1
ATOM 3270 C CA . SER B 1 170 ? 4.141 -19.141 -10.648 1 78 170 SER B CA 1
ATOM 3271 C C . SER B 1 170 ? 5.566 -19.688 -10.656 1 78 170 SER B C 1
ATOM 3273 O O . SER B 1 170 ? 5.797 -20.828 -11.07 1 78 170 SER B O 1
ATOM 3275 N N . ILE B 1 171 ? 6.457 -18.938 -10.195 1 74.88 171 ILE B N 1
ATOM 3276 C CA . ILE B 1 171 ? 7.855 -19.344 -10.102 1 74.88 171 ILE B CA 1
ATOM 3277 C C . ILE B 1 171 ? 8.078 -20.125 -8.797 1 74.88 171 ILE B C 1
ATOM 3279 O O . ILE B 1 171 ? 8.906 -21.031 -8.742 1 74.88 171 ILE B O 1
ATOM 3283 N N . ASP B 1 172 ? 7.344 -19.781 -7.836 1 74.31 172 ASP B N 1
ATOM 3284 C CA . ASP B 1 172 ? 7.551 -20.266 -6.473 1 74.31 172 ASP B CA 1
ATOM 3285 C C . ASP B 1 172 ? 6.902 -21.641 -6.27 1 74.31 172 ASP B C 1
ATOM 3287 O O . ASP B 1 172 ? 7.316 -22.406 -5.398 1 74.31 172 ASP B O 1
ATOM 3291 N N . VAL B 1 173 ? 5.73 -22 -7.035 1 67.12 173 VAL B N 1
ATOM 3292 C CA . VAL B 1 173 ? 4.898 -23.172 -6.738 1 67.12 173 VAL B CA 1
ATOM 3293 C C . VAL B 1 173 ? 5.352 -24.359 -7.578 1 67.12 173 VAL B C 1
ATOM 3295 O O . VAL B 1 173 ? 5.207 -24.359 -8.805 1 67.12 173 VAL B O 1
ATOM 3298 N N . TYR B 1 174 ? 6.504 -24.906 -7.523 1 63.5 174 TYR B N 1
ATOM 3299 C CA . TYR B 1 174 ? 6.84 -25.953 -8.477 1 63.5 174 TYR B CA 1
ATOM 3300 C C . TYR B 1 174 ? 7.047 -27.281 -7.766 1 63.5 174 TYR B C 1
ATOM 3302 O O . TYR B 1 174 ? 7.168 -28.328 -8.406 1 63.5 174 TYR B O 1
ATOM 3310 N N . GLU B 1 175 ? 7.004 -27.141 -6.504 1 73.12 175 GLU B N 1
ATOM 3311 C CA . GLU B 1 175 ? 7.277 -28.406 -5.836 1 73.12 175 GLU B CA 1
ATOM 3312 C C . GLU B 1 175 ? 6.207 -28.719 -4.797 1 73.12 175 GLU B C 1
ATOM 3314 O O . GLU B 1 175 ? 5.648 -27.812 -4.176 1 73.12 175 GLU B O 1
ATOM 3319 N N . HIS B 1 176 ? 5.91 -30.078 -4.734 1 74.5 176 HIS B N 1
ATOM 3320 C CA . HIS B 1 176 ? 4.887 -30.562 -3.82 1 74.5 176 HIS B CA 1
ATOM 3321 C C . HIS B 1 176 ? 5.164 -30.109 -2.391 1 74.5 176 HIS B C 1
ATOM 3323 O O . HIS B 1 176 ? 4.258 -29.641 -1.7 1 74.5 176 HIS B O 1
ATOM 3329 N N . ASP B 1 177 ? 6.371 -30.203 -2.002 1 83.25 177 ASP B N 1
ATOM 3330 C CA . ASP B 1 177 ? 6.719 -29.844 -0.633 1 83.25 177 ASP B CA 1
ATOM 3331 C C . ASP B 1 177 ? 6.473 -28.344 -0.382 1 83.25 177 ASP B C 1
ATOM 3333 O O . ASP B 1 177 ? 6.059 -27.969 0.711 1 83.25 177 ASP B O 1
ATOM 3337 N N . ARG B 1 178 ? 6.613 -27.641 -1.373 1 88.06 178 ARG B N 1
ATOM 3338 C CA . ARG B 1 178 ? 6.406 -26.203 -1.26 1 88.06 178 ARG B CA 1
ATOM 3339 C C . ARG B 1 178 ? 4.922 -25.875 -1.132 1 88.06 178 ARG B C 1
ATOM 3341 O O . ARG B 1 178 ? 4.535 -25.047 -0.302 1 88.06 178 ARG B O 1
ATOM 3348 N N . ASN B 1 179 ? 4.129 -26.641 -1.859 1 88.75 179 ASN B N 1
ATOM 3349 C CA . ASN B 1 179 ? 2.686 -26.453 -1.804 1 88.75 179 ASN B CA 1
ATOM 3350 C C . ASN B 1 179 ? 2.131 -26.766 -0.417 1 88.75 179 ASN B C 1
ATOM 3352 O O . ASN B 1 179 ? 1.27 -26.031 0.09 1 88.75 179 ASN B O 1
ATOM 3356 N N . MET B 1 180 ? 2.641 -27.812 0.171 1 91.06 180 MET B N 1
ATOM 3357 C CA . MET B 1 180 ? 2.174 -28.219 1.494 1 91.06 180 MET B CA 1
ATOM 3358 C C . MET B 1 180 ? 2.592 -27.203 2.551 1 91.06 180 MET B C 1
ATOM 3360 O O . MET B 1 180 ? 1.835 -26.922 3.48 1 91.06 180 MET B O 1
ATOM 3364 N N . ASP B 1 181 ? 3.77 -26.656 2.424 1 93.56 181 ASP B N 1
ATOM 3365 C CA . ASP B 1 181 ? 4.254 -25.641 3.348 1 93.56 181 ASP B CA 1
ATOM 3366 C C . ASP B 1 181 ? 3.359 -24.406 3.311 1 93.56 181 ASP B C 1
ATOM 3368 O O . ASP B 1 181 ? 2.961 -23.891 4.355 1 93.56 181 ASP B O 1
ATOM 3372 N N . ILE B 1 182 ? 3.078 -24.016 2.143 1 94.62 182 ILE B N 1
ATOM 3373 C CA . ILE B 1 182 ? 2.227 -22.844 1.952 1 94.62 182 ILE B CA 1
ATOM 3374 C C . ILE B 1 182 ? 0.833 -23.125 2.506 1 94.62 182 ILE B C 1
ATOM 3376 O O . ILE B 1 182 ? 0.263 -22.297 3.221 1 94.62 182 ILE B O 1
ATOM 3380 N N . PHE B 1 183 ? 0.358 -24.297 2.23 1 95.69 183 PHE B N 1
ATOM 3381 C CA . PHE B 1 183 ? -0.967 -24.703 2.689 1 95.69 183 PHE B CA 1
ATOM 3382 C C . PHE B 1 183 ? -1.032 -24.703 4.215 1 95.69 183 PHE B C 1
ATOM 3384 O O . PHE B 1 183 ? -2.006 -24.234 4.801 1 95.69 183 PHE B O 1
ATOM 3391 N N . ASN B 1 184 ? -0.051 -25.141 4.863 1 97.44 184 ASN B N 1
ATOM 3392 C CA . ASN B 1 184 ? -0.012 -25.203 6.324 1 97.44 184 ASN B CA 1
ATOM 3393 C C . ASN B 1 184 ? -0.03 -23.812 6.941 1 97.44 184 ASN B C 1
ATOM 3395 O O . ASN B 1 184 ? -0.667 -23.594 7.973 1 97.44 184 ASN B O 1
ATOM 3399 N N . TYR B 1 185 ? 0.669 -22.891 6.359 1 97.88 185 TYR B N 1
ATOM 3400 C CA . TYR B 1 185 ? 0.603 -21.516 6.805 1 97.88 185 TYR B CA 1
ATOM 3401 C C . TYR B 1 185 ? -0.816 -20.969 6.688 1 97.88 185 TYR B C 1
ATOM 3403 O O . TYR B 1 185 ? -1.306 -20.297 7.598 1 97.88 185 TYR B O 1
ATOM 3411 N N . HIS B 1 186 ? -1.451 -21.281 5.535 1 98.5 186 HIS B N 1
ATOM 3412 C CA . HIS B 1 186 ? -2.811 -20.797 5.34 1 98.5 186 HIS B CA 1
ATOM 3413 C C . HIS B 1 186 ? -3.758 -21.359 6.395 1 98.5 186 HIS B C 1
ATOM 3415 O O . HIS B 1 186 ? -4.609 -20.625 6.918 1 98.5 186 HIS B O 1
ATOM 3421 N N . LEU B 1 187 ? -3.529 -22.609 6.734 1 98.69 187 LEU B N 1
ATOM 3422 C CA . LEU B 1 187 ? -4.332 -23.234 7.781 1 98.69 187 LEU B CA 1
ATOM 3423 C C . LEU B 1 187 ? -4.117 -22.531 9.125 1 98.69 187 LEU B C 1
ATOM 3425 O O . LEU B 1 187 ? -5.07 -22.297 9.859 1 98.69 187 LEU B O 1
ATOM 3429 N N . GLU B 1 188 ? -2.932 -22.25 9.391 1 98.81 188 GLU B N 1
ATOM 3430 C CA . GLU B 1 188 ? -2.594 -21.594 10.656 1 98.81 188 GLU B CA 1
ATOM 3431 C C . GLU B 1 188 ? -3.18 -20.188 10.727 1 98.81 188 GLU B C 1
ATOM 3433 O O . GLU B 1 188 ? -3.717 -19.797 11.766 1 98.81 188 GLU B O 1
ATOM 3438 N N . ILE B 1 189 ? -3.078 -19.438 9.688 1 98.88 189 ILE B N 1
ATOM 3439 C CA . ILE B 1 189 ? -3.652 -18.109 9.625 1 98.88 189 ILE B CA 1
ATOM 3440 C C . ILE B 1 189 ? -5.156 -18.172 9.867 1 98.88 189 ILE B C 1
ATOM 3442 O O . ILE B 1 189 ? -5.695 -17.438 10.695 1 98.88 189 ILE B O 1
ATOM 3446 N N . PHE B 1 190 ? -5.797 -19.109 9.141 1 98.88 190 PHE B N 1
ATOM 3447 C CA . PHE B 1 190 ? -7.242 -19.234 9.258 1 98.88 190 PHE B CA 1
ATOM 3448 C C . PHE B 1 190 ? -7.633 -19.672 10.664 1 98.88 190 PHE B C 1
ATOM 3450 O O . PHE B 1 190 ? -8.664 -19.25 11.188 1 98.88 190 PHE B O 1
ATOM 3457 N N . HIS B 1 191 ? -6.824 -20.516 11.266 1 98.81 191 HIS B N 1
ATOM 3458 C CA . HIS B 1 191 ? -7.035 -20.938 12.648 1 98.81 191 HIS B CA 1
ATOM 3459 C C . HIS B 1 191 ? -7.125 -19.734 13.586 1 98.81 191 HIS B C 1
ATOM 3461 O O . HIS B 1 191 ? -8.062 -19.625 14.383 1 98.81 191 HIS B O 1
ATOM 3467 N N . TYR B 1 192 ? -6.23 -18.812 13.43 1 98.88 192 TYR B N 1
ATOM 3468 C CA . TYR B 1 192 ? -6.207 -17.656 14.305 1 98.88 192 TYR B CA 1
ATOM 3469 C C . TYR B 1 192 ? -7.316 -16.672 13.938 1 98.88 192 TYR B C 1
ATOM 3471 O O . TYR B 1 192 ? -7.871 -16 14.805 1 98.88 192 TYR B O 1
ATOM 3479 N N . ILE B 1 193 ? -7.684 -16.625 12.664 1 98.88 193 ILE B N 1
ATOM 3480 C CA . ILE B 1 193 ? -8.812 -15.805 12.258 1 98.88 193 ILE B CA 1
ATOM 3481 C C . ILE B 1 193 ? -10.094 -16.328 12.914 1 98.88 193 ILE B C 1
ATOM 3483 O O . ILE B 1 193 ? -10.867 -15.547 13.477 1 98.88 193 ILE B O 1
ATOM 3487 N N . LYS B 1 194 ? -10.273 -17.578 12.906 1 98.5 194 LYS B N 1
ATOM 3488 C CA . LYS B 1 194 ? -11.461 -18.188 13.492 1 98.5 194 LYS B CA 1
ATOM 3489 C C . LYS B 1 194 ? -11.5 -17.969 15 1 98.5 194 LYS B C 1
ATOM 3491 O O . LYS B 1 194 ? -12.578 -17.781 15.578 1 98.5 194 LYS B O 1
ATOM 3496 N N . LYS B 1 195 ? -10.367 -17.969 15.633 1 98.5 195 LYS B N 1
ATOM 3497 C CA . LYS B 1 195 ? -10.25 -17.781 17.078 1 98.5 195 LYS B CA 1
ATOM 3498 C C . LYS B 1 195 ? -10.336 -16.297 17.438 1 98.5 195 LYS B C 1
ATOM 3500 O O . LYS B 1 195 ? -10.234 -15.938 18.609 1 98.5 195 LYS B O 1
ATOM 3505 N N . ARG B 1 196 ? -10.32 -15.523 16.469 1 98.62 196 ARG B N 1
ATOM 3506 C CA . ARG B 1 196 ? -10.406 -14.078 16.609 1 98.62 196 ARG B CA 1
ATOM 3507 C C . ARG B 1 196 ? -9.172 -13.523 17.312 1 98.62 196 ARG B C 1
ATOM 3509 O O . ARG B 1 196 ? -9.273 -12.602 18.141 1 98.62 196 ARG B O 1
ATOM 3516 N N . ASP B 1 197 ? -8.094 -14.172 17.094 1 98.75 197 ASP B N 1
ATOM 3517 C CA . ASP B 1 197 ? -6.812 -13.672 17.578 1 98.75 197 ASP B CA 1
ATOM 3518 C C . ASP B 1 197 ? -6.117 -12.82 16.516 1 98.75 197 ASP B C 1
ATOM 3520 O O . ASP B 1 197 ? -5.316 -13.328 15.734 1 98.75 197 ASP B O 1
ATOM 3524 N N . GLU B 1 198 ? -6.348 -11.516 16.562 1 98.69 198 GLU B N 1
ATOM 3525 C CA . GLU B 1 198 ? -5.906 -10.562 15.547 1 98.69 198 GLU B CA 1
ATOM 3526 C C . GLU B 1 198 ? -4.383 -10.547 15.43 1 98.69 198 GLU B C 1
ATOM 3528 O O . GLU B 1 198 ? -3.84 -10.602 14.32 1 98.69 198 GLU B O 1
ATOM 3533 N N . GLU B 1 199 ? -3.717 -10.508 16.547 1 98.25 199 GLU B N 1
ATOM 3534 C CA . GLU B 1 199 ? -2.266 -10.359 16.562 1 98.25 199 GLU B CA 1
ATOM 3535 C C . GLU B 1 199 ? -1.578 -11.594 15.992 1 98.25 199 GLU B C 1
ATOM 3537 O O . GLU B 1 199 ? -0.66 -11.477 15.18 1 98.25 199 GLU B O 1
ATOM 3542 N N . LYS B 1 200 ? -2.051 -12.75 16.375 1 98.69 200 LYS B N 1
ATOM 3543 C CA . LYS B 1 200 ? -1.424 -13.977 15.875 1 98.69 200 LYS B CA 1
ATOM 3544 C C . LYS B 1 200 ? -1.738 -14.195 14.398 1 98.69 200 LYS B C 1
ATOM 3546 O O . LYS B 1 200 ? -0.897 -14.688 13.648 1 98.69 200 LYS B O 1
ATOM 3551 N N . ALA B 1 201 ? -2.98 -13.875 13.961 1 98.88 201 ALA B N 1
ATOM 3552 C CA . ALA B 1 201 ? -3.32 -13.984 12.539 1 98.88 201 ALA B CA 1
ATOM 3553 C C . ALA B 1 201 ? -2.408 -13.109 11.688 1 98.88 201 ALA B C 1
ATOM 3555 O O . ALA B 1 201 ? -1.854 -13.562 10.688 1 98.88 201 ALA B O 1
ATOM 3556 N N . ALA B 1 202 ? -2.172 -11.875 12.18 1 98.81 202 ALA B N 1
ATOM 3557 C CA . ALA B 1 202 ? -1.325 -10.93 11.461 1 98.81 202 ALA B CA 1
ATOM 3558 C C . ALA B 1 202 ? 0.125 -11.406 11.43 1 98.81 202 ALA B C 1
ATOM 3560 O O . ALA B 1 202 ? 0.771 -11.391 10.383 1 98.81 202 ALA B O 1
ATOM 3561 N N . LYS B 1 203 ? 0.58 -11.812 12.547 1 98.5 203 LYS B N 1
ATOM 3562 C CA . LYS B 1 203 ? 1.965 -12.266 12.656 1 98.5 203 LYS B CA 1
ATOM 3563 C C . LYS B 1 203 ? 2.219 -13.484 11.773 1 98.5 203 LYS B C 1
ATOM 3565 O O . LYS B 1 203 ? 3.27 -13.594 11.141 1 98.5 203 LYS B O 1
ATOM 3570 N N . THR B 1 204 ? 1.264 -14.422 11.773 1 98.81 204 THR B N 1
ATOM 3571 C CA . THR B 1 204 ? 1.414 -15.625 10.969 1 98.81 204 THR B CA 1
ATOM 3572 C C . THR B 1 204 ? 1.404 -15.289 9.477 1 98.81 204 THR B C 1
ATOM 3574 O O . THR B 1 204 ? 2.184 -15.844 8.703 1 98.81 204 THR B O 1
ATOM 3577 N N . MET B 1 205 ? 0.573 -14.344 9.062 1 98.81 205 MET B N 1
ATOM 3578 C CA . MET B 1 205 ? 0.563 -13.898 7.676 1 98.81 205 MET B CA 1
ATOM 3579 C C . MET B 1 205 ? 1.892 -13.25 7.305 1 98.81 205 MET B C 1
ATOM 3581 O O . MET B 1 205 ? 2.436 -13.508 6.227 1 98.81 205 MET B O 1
ATOM 3585 N N . TYR B 1 206 ? 2.381 -12.445 8.195 1 98.69 206 TYR B N 1
ATOM 3586 C CA . TYR B 1 206 ? 3.668 -11.797 7.977 1 98.69 206 TYR B CA 1
ATOM 3587 C C . TYR B 1 206 ? 4.77 -12.828 7.762 1 98.69 206 TYR B C 1
ATOM 3589 O O . TYR B 1 206 ? 5.578 -12.703 6.844 1 98.69 206 TYR B O 1
ATOM 3597 N N . SER B 1 207 ? 4.734 -13.828 8.578 1 98.38 207 SER B N 1
ATOM 3598 C CA . SER B 1 207 ? 5.73 -14.898 8.492 1 98.38 207 SER B CA 1
ATOM 3599 C C . SER B 1 207 ? 5.562 -15.711 7.211 1 98.38 207 SER B C 1
ATOM 3601 O O . SER B 1 207 ? 6.551 -16.094 6.582 1 98.38 207 SER B O 1
ATOM 3603 N N . HIS B 1 208 ? 4.352 -15.984 6.844 1 97.88 208 HIS B N 1
ATOM 3604 C CA . HIS B 1 208 ? 4.043 -16.719 5.629 1 97.88 208 HIS B CA 1
ATOM 3605 C C . HIS B 1 208 ? 4.625 -16.031 4.398 1 97.88 208 HIS B C 1
ATOM 3607 O O . HIS B 1 208 ? 5.352 -16.641 3.617 1 97.88 208 HIS B O 1
ATOM 3613 N N . ILE B 1 209 ? 4.375 -14.758 4.305 1 97.56 209 ILE B N 1
ATOM 3614 C CA . ILE B 1 209 ? 4.84 -13.984 3.158 1 97.56 209 ILE B CA 1
ATOM 3615 C C . ILE B 1 209 ? 6.359 -13.852 3.207 1 97.56 209 ILE B C 1
ATOM 3617 O O . ILE B 1 209 ? 7.023 -13.867 2.166 1 97.56 209 ILE B O 1
ATOM 3621 N N . GLY B 1 210 ? 6.898 -13.711 4.434 1 97.38 210 GLY B N 1
ATOM 3622 C CA . GLY B 1 210 ? 8.344 -13.688 4.586 1 97.38 210 GLY B CA 1
ATOM 3623 C C . GLY B 1 210 ? 9.016 -14.969 4.121 1 97.38 210 GLY B C 1
ATOM 3624 O O . GLY B 1 210 ? 10.102 -14.93 3.541 1 97.38 210 GLY B O 1
ATOM 3625 N N . ASN B 1 211 ? 8.391 -16.062 4.391 1 95.75 211 ASN B N 1
ATOM 3626 C CA . ASN B 1 211 ? 8.898 -17.344 3.922 1 95.75 211 ASN B CA 1
ATOM 3627 C C . ASN B 1 211 ? 8.867 -17.438 2.398 1 95.75 211 ASN B C 1
ATOM 3629 O O . ASN B 1 211 ? 9.781 -18 1.789 1 95.75 211 ASN B O 1
ATOM 3633 N N . ASP B 1 212 ? 7.781 -16.953 1.818 1 93.94 212 ASP B N 1
ATOM 3634 C CA . ASP B 1 212 ? 7.711 -16.891 0.361 1 93.94 212 ASP B CA 1
ATOM 3635 C C . ASP B 1 212 ? 8.875 -16.078 -0.211 1 93.94 212 ASP B C 1
ATOM 3637 O O . ASP B 1 212 ? 9.492 -16.484 -1.201 1 93.94 212 ASP B O 1
ATOM 3641 N N . LEU B 1 213 ? 9.117 -14.953 0.392 1 94.81 213 LEU B N 1
ATOM 3642 C CA . LEU B 1 213 ? 10.203 -14.078 -0.046 1 94.81 213 LEU B CA 1
ATOM 3643 C C . LEU B 1 213 ? 11.539 -14.805 -0.002 1 94.81 213 LEU B C 1
ATOM 3645 O O . LEU B 1 213 ? 12.312 -14.75 -0.961 1 94.81 213 LEU B O 1
ATOM 3649 N N . LYS B 1 214 ? 11.781 -15.477 1.082 1 94.25 214 LYS B N 1
ATOM 3650 C CA . LYS B 1 214 ? 13.031 -16.219 1.244 1 94.25 214 LYS B CA 1
ATOM 3651 C C . LYS B 1 214 ? 13.188 -17.281 0.158 1 94.25 214 LYS B C 1
ATOM 3653 O O . LYS B 1 214 ? 14.266 -17.422 -0.427 1 94.25 214 LYS B O 1
ATOM 3658 N N . HIS B 1 215 ? 12.172 -17.984 -0.111 1 91.31 215 HIS B N 1
ATOM 3659 C CA . HIS B 1 215 ? 12.211 -19.031 -1.12 1 91.31 215 HIS B CA 1
ATOM 3660 C C . HIS B 1 215 ? 12.484 -18.453 -2.506 1 91.31 215 HIS B C 1
ATOM 3662 O O . HIS B 1 215 ? 13.281 -19.016 -3.266 1 91.31 215 HIS B O 1
ATOM 3668 N N . LEU B 1 216 ? 11.797 -17.422 -2.854 1 90.12 216 LEU B N 1
ATOM 3669 C CA . LEU B 1 216 ? 11.953 -16.797 -4.164 1 90.12 216 LEU B CA 1
ATOM 3670 C C . LEU B 1 216 ? 13.367 -16.281 -4.355 1 90.12 216 LEU B C 1
ATOM 3672 O O . LEU B 1 216 ? 13.938 -16.406 -5.441 1 90.12 216 LEU B O 1
ATOM 3676 N N . LYS B 1 217 ? 13.914 -15.711 -3.307 1 89.31 217 LYS B N 1
ATOM 3677 C CA . LYS B 1 217 ? 15.289 -15.227 -3.379 1 89.31 217 LYS B CA 1
ATOM 3678 C C . LYS B 1 217 ? 16.266 -16.375 -3.625 1 89.31 217 LYS B C 1
ATOM 3680 O O . LYS B 1 217 ? 17.25 -16.203 -4.355 1 89.31 217 LYS B O 1
ATOM 3685 N N . ASP B 1 218 ? 15.984 -17.469 -3.055 1 87.5 218 ASP B N 1
ATOM 3686 C CA . ASP B 1 218 ? 16.812 -18.656 -3.242 1 87.5 218 ASP B CA 1
ATOM 3687 C C . ASP B 1 218 ? 16.75 -19.156 -4.684 1 87.5 218 ASP B C 1
ATOM 3689 O O . ASP B 1 218 ? 17.766 -19.578 -5.25 1 87.5 218 ASP B O 1
ATOM 3693 N N . ILE B 1 219 ? 15.586 -19.094 -5.258 1 82.38 219 ILE B N 1
ATOM 3694 C CA . ILE B 1 219 ? 15.398 -19.547 -6.633 1 82.38 219 ILE B CA 1
ATOM 3695 C C . ILE B 1 219 ? 16.172 -18.625 -7.586 1 82.38 219 ILE B C 1
ATOM 3697 O O . ILE B 1 219 ? 16.828 -19.109 -8.516 1 82.38 219 ILE B O 1
ATOM 3701 N N . LEU B 1 220 ? 16.078 -17.359 -7.406 1 80.81 220 LEU B N 1
ATOM 3702 C CA . LEU B 1 220 ? 16.734 -16.406 -8.289 1 80.81 220 LEU B CA 1
ATOM 3703 C C . LEU B 1 220 ? 18.25 -16.5 -8.156 1 80.81 220 LEU B C 1
ATOM 3705 O O . LEU B 1 220 ? 18.969 -16.234 -9.117 1 80.81 220 LEU B O 1
ATOM 3709 N N . SER B 1 221 ? 18.688 -16.734 -6.973 1 76.81 221 SER B N 1
ATOM 3710 C CA . SER B 1 221 ? 20.125 -16.891 -6.77 1 76.81 221 SER B CA 1
ATOM 3711 C C . SER B 1 221 ? 20.672 -18.094 -7.523 1 76.81 221 SER B C 1
ATOM 3713 O O . SER B 1 221 ? 21.812 -18.094 -7.977 1 76.81 221 SER B O 1
ATOM 3715 N N . ILE B 1 222 ? 19.906 -19.047 -7.656 1 66.19 222 ILE B N 1
ATOM 3716 C CA . ILE B 1 222 ? 20.328 -20.266 -8.359 1 66.19 222 ILE B CA 1
ATOM 3717 C C . ILE B 1 222 ? 20.328 -20 -9.867 1 66.19 222 ILE B C 1
ATOM 3719 O O . ILE B 1 222 ? 21.25 -20.422 -10.57 1 66.19 222 ILE B O 1
ATOM 3723 N N . GLU B 1 223 ? 19.328 -19.406 -10.383 1 58.81 223 GLU B N 1
ATOM 3724 C CA . GLU B 1 223 ? 19.25 -19.172 -11.82 1 58.81 223 GLU B CA 1
ATOM 3725 C C . GLU B 1 223 ? 20.328 -18.203 -12.281 1 58.81 223 GLU B C 1
ATOM 3727 O O . GLU B 1 223 ? 20.797 -18.281 -13.422 1 58.81 223 GLU B O 1
ATOM 3732 N N . CYS B 1 224 ? 20.688 -17.125 -11.578 1 48.84 224 CYS B N 1
ATOM 3733 C CA . CYS B 1 224 ? 21.781 -16.25 -11.969 1 48.84 224 CYS B CA 1
ATOM 3734 C C . CYS B 1 224 ? 23.109 -16.984 -11.93 1 48.84 224 CYS B C 1
ATOM 3736 O O . CYS B 1 224 ? 24.078 -16.562 -12.578 1 48.84 224 CYS B O 1
ATOM 3738 N N . THR B 1 225 ? 23.359 -17.891 -11.055 1 37.91 225 THR B N 1
ATOM 3739 C CA . THR B 1 225 ? 24.625 -18.625 -11.062 1 37.91 225 THR B CA 1
ATOM 3740 C C . THR B 1 225 ? 24.688 -19.594 -12.242 1 37.91 225 THR B C 1
ATOM 3742 O O . THR B 1 225 ? 25.734 -20.156 -12.547 1 37.91 225 THR B O 1
ATOM 3745 N N . ILE B 1 226 ? 23.672 -19.875 -12.852 1 32.84 226 ILE B N 1
ATOM 3746 C CA . ILE B 1 226 ? 23.922 -20.734 -14 1 32.84 226 ILE B CA 1
ATOM 3747 C C . ILE B 1 226 ? 24.156 -19.891 -15.25 1 32.84 226 ILE B C 1
ATOM 3749 O O . ILE B 1 226 ? 23.438 -18.922 -15.492 1 32.84 226 ILE B O 1
#

Secondary structure (DSSP, 8-state):
--TT-----S-HHHHHHHHHHHHHHTTSS-TT-EE-HHHHHHHHTS-HHHHHHHHHHHHHTTSEEE-TT--EEE----HHHHHHHHHHHHHHHHHHHHHHHHH--HHHHHHHHHHHHHHHHHHHT--GGGHHHHHHHHHHHHHHHHHHTT-HHHHHHHHTTHHHHHHHHHHH---HHHHHHHHHHHHHHHHHHHTT-HHHHHHHHHHHHHHHHHHHHHHHHHHHH-/--TT-----S-HHHHHHHHHHHHHHTTSS-TT-EE-HHHHHHHHTS-HHHHHHHHHHHHHTTSEEE-TT--EEE----HHHHHHHHHHHHHHHHHHHHHHHHH--HHHHHHHHHHHHHHHHHHHT--GGGHHHHHHHHHHHHHHHHHHTT-HHHHHHHHTTHHHHHHHHHHH---HHHHHHHHHHHHHHHHHHHTT-HHHHHHHHHHHHHHHHHHHHHHHHHHHH-

Foldseek 3Di:
DVPPPPPPPDDLLVVLLVVVLVCDLVCVADAFDWDDLVVSCVVVVHDSVSNVNSLVVCVLLVQWDADPVRIIGGHDDDLVNLVVLLVLVLVLLLLLLLLLLVFPDPVLLVVLVVLLVVLVVCLVVPDPVCLVVNLVSLLVNSLSSNVSSVDPVSSVVNVSSVSVVSSLSSVQRDDSVSSVVLSVLSVQLSVCSVVSPSVSNSVSSSVSSVVSSVSSSVSVVVVVVD/DVPPPPPPPDDLLVVLLVVVLVCDLVCVADAFDWDDLVVSCVVVVHDSVSNVNSLVVCVLLVQWDADPVRIIGGHDDDLVNLVVLLVLVLVLLLLLLLLLLVFPDPVLLVVLVVLLVVLVVCLVVPDPVCLVVNLVSLLVNSLSSNVSSVDPVSSVVNVSSVSVVSSLSSVQRDDSVSSVVLSVLSVQLSVCSVVSPSNSNSVSSSVSSVVSSVRSSVSVVVVVVD

InterPro domains:
  IPR000524 Transcription regulator HTH, GntR [PF00392] (13-70)
  IPR000524 Transcription regulator HTH, GntR [PR00035] (34-48)
  IPR000524 Transcription regulator HTH, GntR [PR00035] (48-64)
  IPR000524 Transcription regulator HTH, GntR [PS50949] (10-77)
  IPR000524 Transcription regulator HTH, GntR [SM00345] (16-74)
  IPR000524 Transcription regulator HTH, GntR [cd07377] (13-64)
  IPR008920 Transcription regulator FadR/GntR, C-terminal [G3DSA:1.20.120.530] (78-223)
  IPR008920 Transcription regulator FadR/GntR, C-terminal [SSF48008] (80-219)
  IPR011711 GntR, C-terminal [PF07729] (84-210)
  IPR011711 GntR, C-terminal [SM00895] (84-211)
  IPR036388 Winged helix-like DNA-binding domain superfamily [G3DSA:1.10.10.10] (10-74)
  IPR036390 Winged helix DNA-b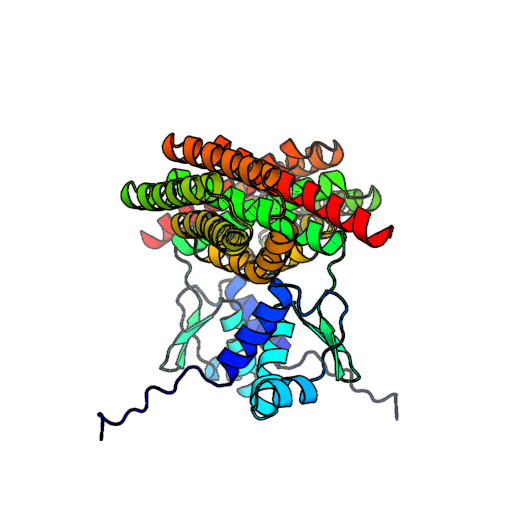inding domain superfamily [SSF46785] (8-78)

Organism: NCBI:txid704125